Protein AF-G4TGB6-F1 (afdb_monomer)

Sequence (420 aa):
MVPKLPPLPPASSWYPGHMALFAKNLPQLLSNTHVVLEARDARLPLTSINPNFEEMLEKWRKNRGGGLAGPVERVVVYNKVDLVPKWGVVPFERALSRHFDHKTIFTTAKLGKSMGSLHKHLTDIARTHGKEIQHLNVLVVGMPNVGKSTILNHLRSYGIKGARSNALKTSRLPGMTRATSNRMRLCDDPLIYSIDSPGVMLPFLGYGDEARERAVKISLILAMKESLFDYEQLAAYLLFRLNSMNPKAPPYPALLSKPKNKQPVFPYTDSIEEFLQVLATRMGYLLPGGVHDTSRAAKWFVEWWRGSAAEEENLGGTPEWGWGLDCQWVMDEPEEMPNHTMPTFLDSTEAKAEAAQERQILGVSDEELEWRFDTVIKRHLQRSKELLNEVSETQVKKREKEEAMERREQKRREMQHRKA

Nearest PDB structures (foldseek):
  8pv8-assembly1_Cd  TM=8.143E-01  e=1.482E-12  Thermochaetoides thermophila DSM 1495
  8pvk-assembly1_Cd  TM=8.188E-01  e=1.836E-12  Thermochaetoides thermophila DSM 1495
  8i9v-assembly1_CL  TM=7.225E-01  e=1.021E-10  Thermochaetoides thermophila DSM 1495
  6lyi-assembly1_B-2  TM=2.664E-01  e=3.182E+00  Camellia sinensis var. assamica

pLDDT: mean 79.43, std 15.36, range [27.44, 96.75]

Organism: Serendipita indica (strain DSM 11827) (NCBI:txid1109443)

Structure (mmCIF, N/CA/C/O backbone):
data_AF-G4TGB6-F1
#
_entry.id   AF-G4TGB6-F1
#
loop_
_atom_site.group_PDB
_atom_site.id
_atom_site.type_symbol
_atom_site.label_atom_id
_atom_site.label_alt_id
_atom_site.label_comp_id
_atom_site.label_asym_id
_atom_site.label_entity_id
_atom_site.label_seq_id
_atom_site.pdbx_PDB_ins_code
_atom_site.Cartn_x
_atom_site.Cartn_y
_atom_site.Cartn_z
_atom_site.occupancy
_atom_site.B_iso_or_equiv
_atom_site.auth_seq_id
_atom_site.auth_comp_id
_atom_site.auth_asym_id
_atom_site.auth_atom_id
_atom_site.pdbx_PDB_model_num
ATOM 1 N N . MET A 1 1 ? 22.361 -12.518 -15.881 1.00 58.81 1 MET A N 1
ATOM 2 C CA . MET A 1 1 ? 22.863 -11.125 -15.841 1.00 58.81 1 MET A CA 1
ATOM 3 C C . MET A 1 1 ? 22.495 -10.547 -14.486 1.00 58.81 1 MET A C 1
ATOM 5 O O . MET A 1 1 ? 21.500 -10.996 -13.934 1.00 58.81 1 MET A O 1
ATOM 9 N N . VAL A 1 2 ? 23.299 -9.642 -13.921 1.00 67.94 2 VAL A N 1
ATOM 10 C CA . VAL A 1 2 ? 22.928 -8.932 -12.684 1.00 67.94 2 VAL A CA 1
ATOM 11 C C . VAL A 1 2 ? 22.200 -7.651 -13.100 1.00 67.94 2 VAL A C 1
ATOM 13 O O . VAL A 1 2 ? 22.850 -6.792 -13.707 1.00 67.94 2 VAL A O 1
ATOM 16 N N . PRO A 1 3 ? 20.895 -7.509 -12.810 1.00 74.88 3 PRO A N 1
ATOM 17 C CA . PRO A 1 3 ? 20.134 -6.331 -13.206 1.00 74.88 3 PRO A CA 1
ATOM 18 C C . PRO A 1 3 ? 20.729 -5.074 -12.570 1.00 74.88 3 PRO A C 1
ATOM 20 O O . PRO A 1 3 ? 21.136 -5.091 -11.406 1.00 74.88 3 PRO A O 1
ATOM 23 N N . LYS A 1 4 ? 20.772 -3.967 -13.314 1.00 81.94 4 LYS A N 1
ATOM 24 C CA . LYS A 1 4 ? 21.243 -2.671 -12.804 1.00 81.94 4 LYS A CA 1
ATOM 25 C C . LYS A 1 4 ? 20.063 -1.746 -12.546 1.00 81.94 4 LYS A C 1
ATOM 27 O O . LYS A 1 4 ? 19.176 -1.637 -13.390 1.00 81.94 4 LYS A O 1
ATOM 32 N N . LEU A 1 5 ? 20.078 -1.061 -11.402 1.00 86.19 5 LEU A N 1
ATOM 33 C CA . LEU A 1 5 ? 19.056 -0.073 -11.063 1.00 86.19 5 LEU A CA 1
ATOM 34 C C . LEU A 1 5 ? 19.053 1.036 -12.134 1.00 86.19 5 LEU A C 1
ATOM 36 O O . LEU A 1 5 ? 20.095 1.667 -12.341 1.00 86.19 5 LEU A O 1
ATOM 40 N N . PRO A 1 6 ? 17.925 1.286 -12.821 1.00 90.94 6 PRO A N 1
ATOM 41 C CA . PRO A 1 6 ? 17.847 2.362 -13.797 1.00 90.94 6 PRO A CA 1
ATOM 42 C C . PRO A 1 6 ? 17.859 3.733 -13.103 1.00 90.94 6 PRO A C 1
ATOM 44 O O . PRO A 1 6 ? 17.508 3.832 -11.922 1.00 90.94 6 PRO A O 1
ATOM 47 N N . PRO A 1 7 ? 18.200 4.813 -13.828 1.00 89.75 7 PRO A N 1
ATOM 48 C CA . PRO A 1 7 ? 18.027 6.171 -13.329 1.00 89.75 7 PRO A CA 1
ATOM 49 C C . PRO A 1 7 ? 16.589 6.395 -12.854 1.00 89.75 7 PRO A C 1
ATOM 51 O O . PRO A 1 7 ? 15.634 6.130 -13.586 1.00 89.75 7 PRO A O 1
ATOM 54 N N . LEU A 1 8 ? 16.435 6.873 -11.620 1.00 90.06 8 LEU A N 1
ATOM 55 C CA . LEU A 1 8 ? 15.120 7.090 -11.028 1.00 90.06 8 LEU A CA 1
ATOM 56 C C . LEU A 1 8 ? 14.651 8.536 -11.254 1.00 90.06 8 LEU A C 1
ATOM 58 O O . LEU A 1 8 ? 15.452 9.465 -11.093 1.00 90.06 8 LEU A O 1
ATOM 62 N N . PRO A 1 9 ? 13.357 8.755 -11.558 1.00 86.31 9 PRO A N 1
ATOM 63 C CA . PRO A 1 9 ? 12.794 10.091 -11.678 1.00 86.31 9 PRO A CA 1
ATOM 64 C C . PRO A 1 9 ? 12.932 10.877 -10.368 1.00 86.31 9 PRO A C 1
ATOM 66 O O . PRO A 1 9 ? 13.004 10.294 -9.280 1.00 86.31 9 PRO A O 1
ATOM 69 N N . PRO A 1 10 ? 12.908 12.218 -10.433 1.00 84.88 10 PRO A N 1
ATOM 70 C CA . PRO A 1 10 ? 12.859 13.042 -9.237 1.00 84.88 10 PRO A CA 1
ATOM 71 C C . PRO A 1 10 ? 11.622 12.714 -8.390 1.00 84.88 10 PRO A C 1
ATOM 73 O O . PRO A 1 10 ? 10.518 12.509 -8.900 1.00 84.88 10 PRO A O 1
ATOM 76 N N . ALA A 1 11 ? 11.809 12.704 -7.069 1.00 83.31 11 ALA A N 1
ATOM 77 C CA . ALA A 1 11 ? 10.744 12.443 -6.112 1.00 83.31 11 ALA A CA 1
ATOM 78 C C . ALA A 1 11 ? 9.760 13.623 -6.070 1.00 83.31 11 ALA A C 1
ATOM 80 O O . ALA A 1 11 ? 9.938 14.584 -5.321 1.00 83.31 11 ALA A O 1
ATOM 81 N N . SER A 1 12 ? 8.716 13.559 -6.895 1.00 77.38 12 SER A N 1
ATOM 82 C CA . SER A 1 12 ? 7.659 14.569 -6.909 1.00 77.38 12 SER A CA 1
ATOM 83 C C . SER A 1 12 ? 6.739 14.390 -5.703 1.00 77.38 12 SER A C 1
ATOM 85 O O . SER A 1 12 ? 6.149 13.328 -5.514 1.00 77.38 12 SER A O 1
ATOM 87 N N . SER A 1 13 ? 6.582 15.437 -4.891 1.00 71.81 13 SER A N 1
ATOM 88 C CA . SER A 1 13 ? 5.593 15.431 -3.812 1.00 71.81 13 SER A CA 1
ATOM 89 C C . SER A 1 13 ? 4.186 15.602 -4.384 1.00 71.81 13 SER A C 1
ATOM 91 O O . SER A 1 13 ? 3.921 16.520 -5.162 1.00 71.81 13 SER A O 1
ATOM 93 N N . TRP A 1 14 ? 3.264 14.728 -3.976 1.00 77.50 14 TRP A N 1
ATOM 94 C CA . TRP A 1 14 ? 1.848 14.835 -4.310 1.00 77.50 14 TRP A CA 1
ATOM 95 C C . TRP A 1 14 ? 0.997 14.829 -3.044 1.00 77.50 14 TRP A C 1
ATOM 97 O O . TRP A 1 14 ? 0.571 13.783 -2.554 1.00 77.50 14 TRP A O 1
ATOM 107 N N . TYR A 1 15 ? 0.739 16.030 -2.525 1.00 78.50 15 TYR A N 1
ATOM 108 C CA . TYR A 1 15 ? -0.088 16.238 -1.338 1.00 78.50 15 TYR A CA 1
ATOM 109 C C . TYR A 1 15 ? -1.152 17.331 -1.565 1.00 78.50 15 TYR A C 1
ATOM 111 O O . TYR A 1 15 ? -1.025 18.454 -1.073 1.00 78.50 15 TYR A O 1
ATOM 119 N N . PRO A 1 16 ? -2.197 17.043 -2.367 1.00 79.81 16 PRO A N 1
ATOM 120 C CA . PRO A 1 16 ? -3.325 17.945 -2.585 1.00 79.81 16 PRO A CA 1
ATOM 121 C C . PRO A 1 16 ? -3.957 18.512 -1.302 1.00 79.81 16 PRO A C 1
ATOM 123 O O . PRO A 1 16 ? -4.058 17.832 -0.281 1.00 79.81 16 PRO A O 1
ATOM 126 N N . GLY A 1 17 ? -4.517 19.725 -1.388 1.00 81.38 17 GLY A N 1
ATOM 127 C CA . GLY A 1 17 ? -5.106 20.428 -0.237 1.00 81.38 17 GLY A CA 1
ATOM 128 C C . GLY A 1 17 ? -6.221 19.669 0.498 1.00 81.38 17 GLY A C 1
ATOM 129 O O . GLY A 1 17 ? -6.331 19.782 1.714 1.00 81.38 17 GLY A O 1
ATOM 130 N N . HIS A 1 18 ? -7.003 18.830 -0.189 1.00 78.88 18 HIS A N 1
ATOM 131 C CA . HIS A 1 18 ? -8.024 17.998 0.465 1.00 78.88 18 HIS A CA 1
ATOM 132 C C . HIS A 1 18 ? -7.422 16.920 1.386 1.00 78.88 18 HIS A C 1
ATOM 134 O O . HIS A 1 18 ? -8.030 16.546 2.385 1.00 78.88 18 HIS A O 1
ATOM 140 N N . MET A 1 19 ? -6.207 16.454 1.088 1.00 83.50 19 MET A N 1
ATOM 141 C CA . MET A 1 19 ? -5.475 15.486 1.910 1.00 83.50 19 MET A CA 1
ATOM 142 C C . MET A 1 19 ? -4.871 16.175 3.133 1.00 83.50 19 MET A C 1
ATOM 144 O O . MET A 1 19 ? -4.963 15.651 4.241 1.00 83.50 19 MET A O 1
ATOM 148 N N . ALA A 1 20 ? -4.359 17.397 2.955 1.00 82.00 20 ALA A N 1
ATOM 149 C CA . ALA A 1 20 ? -3.948 18.257 4.063 1.00 82.00 20 ALA A CA 1
ATOM 150 C C . ALA A 1 20 ? -5.120 18.585 5.002 1.00 82.00 20 ALA A C 1
ATOM 152 O O . ALA A 1 20 ? -4.977 18.501 6.220 1.00 82.00 20 ALA A O 1
ATOM 153 N N . LEU A 1 21 ? -6.295 18.892 4.443 1.00 83.31 21 LEU A N 1
ATOM 154 C CA . LEU A 1 21 ? -7.513 19.133 5.215 1.00 83.31 21 LEU A CA 1
ATOM 155 C C . LEU A 1 21 ? -7.940 17.889 6.000 1.00 83.31 21 LEU A C 1
ATOM 157 O O . LEU A 1 21 ? -8.268 17.998 7.179 1.00 83.31 21 LEU A O 1
ATOM 161 N N . PHE A 1 22 ? -7.906 16.708 5.377 1.00 85.62 22 PHE A N 1
ATOM 162 C CA . PHE A 1 22 ? -8.197 15.464 6.083 1.00 85.62 22 PHE A CA 1
ATOM 163 C C . PHE A 1 22 ? -7.218 15.224 7.235 1.00 85.62 22 PHE A C 1
ATOM 165 O O . PHE A 1 22 ? -7.660 14.966 8.349 1.00 85.62 22 PHE A O 1
ATOM 172 N N . ALA A 1 23 ? -5.909 15.364 7.000 1.00 84.12 23 ALA A N 1
ATOM 173 C CA . ALA A 1 23 ? -4.902 15.202 8.047 1.00 84.12 23 ALA A CA 1
ATOM 174 C C . ALA A 1 23 ? -5.117 16.185 9.211 1.00 84.12 23 ALA A C 1
ATOM 176 O O . ALA A 1 23 ? -5.020 15.789 10.369 1.00 84.12 23 ALA A O 1
ATOM 177 N N . LYS A 1 24 ? -5.493 17.438 8.916 1.00 84.69 24 LYS A N 1
ATOM 178 C CA . LYS A 1 24 ? -5.852 18.441 9.931 1.00 84.69 24 LYS A CA 1
ATOM 179 C C . LYS A 1 24 ? -7.097 18.046 10.738 1.00 84.69 24 LYS A C 1
ATOM 181 O O . LYS A 1 24 ? -7.146 18.295 11.937 1.00 84.69 24 LYS A O 1
ATOM 186 N N . ASN A 1 25 ? -8.087 17.428 10.095 1.00 86.94 25 ASN A N 1
ATOM 187 C CA . ASN A 1 25 ? -9.345 17.015 10.726 1.00 86.94 25 ASN A CA 1
ATOM 188 C C . ASN A 1 25 ? -9.276 15.628 11.387 1.00 86.94 25 ASN A C 1
ATOM 190 O O . ASN A 1 25 ? -10.204 15.240 12.098 1.00 86.94 25 ASN A O 1
ATOM 194 N N . LEU A 1 26 ? -8.202 14.870 11.164 1.00 86.94 26 LEU A N 1
ATOM 195 C CA . LEU A 1 26 ? -8.078 13.496 11.635 1.00 86.94 26 LEU A CA 1
ATOM 196 C C . LEU A 1 26 ? -8.187 13.357 13.167 1.00 86.94 26 LEU A C 1
ATOM 198 O O . LEU A 1 26 ? -8.927 12.473 13.593 1.00 86.94 26 LEU A O 1
ATOM 202 N N . PRO A 1 27 ? -7.609 14.237 14.012 1.00 87.19 27 PRO A N 1
ATOM 203 C CA . PRO A 1 27 ? -7.823 14.175 15.463 1.00 87.19 27 PRO A CA 1
ATOM 204 C C . PRO A 1 27 ? -9.306 14.221 15.869 1.00 87.19 27 PRO A C 1
ATOM 206 O O . PRO A 1 27 ? -9.736 13.476 16.749 1.00 87.19 27 PRO A O 1
ATOM 209 N N . GLN A 1 28 ? -10.111 15.037 15.180 1.00 86.62 28 GLN A N 1
ATOM 210 C CA . GLN A 1 28 ? -11.551 15.147 15.427 1.00 86.62 28 GLN A CA 1
ATOM 211 C C . GLN A 1 28 ? -12.331 13.922 14.928 1.00 86.62 28 GLN A C 1
ATOM 213 O O . GLN A 1 28 ? -13.350 13.556 15.502 1.00 86.62 28 GLN A O 1
ATOM 218 N N . LEU A 1 29 ? -11.884 13.263 13.859 1.00 88.06 29 LEU A N 1
ATOM 219 C CA . LEU A 1 29 ? -12.494 12.003 13.415 1.00 88.06 29 LEU A CA 1
ATOM 220 C C . LEU A 1 29 ? -12.155 10.865 14.381 1.00 88.06 29 LEU A C 1
ATOM 222 O O . LEU A 1 29 ? -13.017 10.068 14.763 1.00 88.06 29 LEU A O 1
ATOM 226 N N . LEU A 1 30 ? -10.902 10.827 14.825 1.00 88.44 30 LEU A N 1
ATOM 227 C CA . LEU A 1 30 ? -10.407 9.875 15.805 1.00 88.44 30 LEU A CA 1
ATOM 228 C C . LEU A 1 30 ? -11.123 10.023 17.151 1.00 88.44 30 LEU A C 1
ATOM 230 O O . LEU A 1 30 ? -11.367 9.012 17.803 1.00 88.44 30 LEU A O 1
ATOM 234 N N . SER A 1 31 ? -11.570 11.220 17.547 1.00 85.56 31 SER A N 1
ATOM 235 C CA . SER A 1 31 ? -12.322 11.425 18.796 1.00 85.56 31 SER A CA 1
ATOM 236 C C . SER A 1 31 ? -13.698 10.744 18.838 1.00 85.56 31 SER A C 1
ATOM 238 O O . SER A 1 31 ? -14.165 10.478 19.939 1.00 85.56 31 SER A O 1
ATOM 240 N N . ASN A 1 32 ? -14.253 10.316 17.692 1.00 86.19 32 ASN A N 1
ATOM 241 C CA . ASN A 1 32 ? -15.526 9.574 17.588 1.00 86.19 32 ASN A CA 1
ATOM 242 C C . ASN A 1 32 ? -15.405 8.162 16.966 1.00 86.19 32 ASN 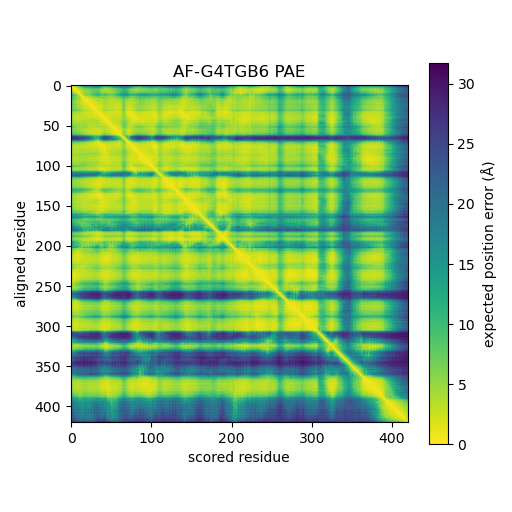A C 1
ATOM 244 O O . ASN A 1 32 ? -16.408 7.513 16.658 1.00 86.19 32 ASN A O 1
ATOM 248 N N . THR A 1 33 ? -14.179 7.680 16.754 1.00 90.62 33 THR A N 1
ATOM 249 C CA . THR A 1 33 ? -13.869 6.362 16.176 1.00 90.62 33 THR A CA 1
ATOM 250 C C . THR A 1 33 ? -13.661 5.293 17.256 1.00 90.62 33 THR A C 1
ATOM 252 O O . THR A 1 33 ? -12.984 5.558 18.243 1.00 90.62 33 THR A O 1
ATOM 255 N N . HIS A 1 34 ? -14.207 4.091 17.080 1.00 92.44 34 HIS A N 1
ATOM 256 C CA . HIS A 1 34 ? -13.921 2.929 17.939 1.00 92.44 34 HIS A CA 1
ATOM 257 C C . HIS A 1 34 ? -12.815 2.056 17.329 1.00 92.44 34 HIS A C 1
ATOM 259 O O . HIS A 1 34 ? -11.877 1.643 18.005 1.00 92.44 34 HIS A O 1
ATOM 265 N N . VAL A 1 35 ? -12.893 1.831 16.014 1.00 93.56 35 VAL A N 1
ATOM 266 C CA . VAL A 1 35 ? -11.921 1.019 15.275 1.00 93.56 35 VAL A CA 1
ATOM 267 C C . VAL A 1 35 ? -11.328 1.827 14.131 1.00 93.56 35 VAL A C 1
ATOM 269 O O . VAL A 1 35 ? -12.059 2.340 13.283 1.00 93.56 35 VAL A O 1
ATOM 272 N N . VAL A 1 36 ? -10.003 1.915 14.072 1.00 93.50 36 VAL A N 1
ATOM 273 C CA . VAL A 1 36 ? -9.291 2.414 12.892 1.00 93.50 36 VAL A CA 1
ATOM 274 C C . VAL A 1 36 ? -8.931 1.227 12.013 1.00 93.50 36 VAL A C 1
ATOM 276 O O . VAL A 1 36 ? -8.202 0.332 12.435 1.00 93.50 36 VAL A O 1
ATOM 279 N N . LEU A 1 37 ? -9.428 1.238 10.781 1.00 93.62 37 LEU A N 1
ATOM 280 C CA . LEU A 1 37 ? -9.098 0.262 9.756 1.00 93.62 37 LEU A CA 1
ATOM 281 C C . LEU A 1 37 ? -8.134 0.893 8.754 1.00 93.62 37 LEU A C 1
ATOM 283 O O . LEU A 1 37 ? -8.522 1.713 7.922 1.00 93.62 37 LEU A O 1
ATOM 287 N N . GLU A 1 38 ? -6.865 0.527 8.835 1.00 92.81 38 GLU A N 1
ATOM 288 C CA . GLU A 1 38 ? -5.833 1.059 7.955 1.00 92.81 38 GLU A CA 1
ATOM 289 C C . GLU A 1 38 ? -5.592 0.119 6.779 1.00 92.81 38 GLU A C 1
ATOM 291 O O . GLU A 1 38 ? -5.048 -0.968 6.937 1.00 92.81 38 GLU A O 1
ATOM 296 N N . ALA A 1 39 ? -5.969 0.548 5.580 1.00 92.19 39 ALA A N 1
ATOM 297 C CA . ALA A 1 39 ? -5.733 -0.210 4.364 1.00 92.19 39 ALA A CA 1
ATOM 298 C C . ALA A 1 39 ? -4.342 0.086 3.777 1.00 92.19 39 ALA A C 1
ATOM 300 O O . ALA A 1 39 ? -3.992 1.245 3.528 1.00 92.19 39 ALA A O 1
ATOM 301 N N . ARG A 1 40 ? -3.590 -0.972 3.470 1.00 92.25 40 ARG A N 1
ATOM 302 C CA . ARG A 1 40 ? -2.279 -0.943 2.801 1.00 92.25 40 ARG A CA 1
ATOM 303 C C . ARG A 1 40 ? -2.305 -1.802 1.534 1.00 92.25 40 ARG A C 1
ATOM 305 O O . ARG A 1 40 ? -3.152 -2.681 1.397 1.00 92.25 40 ARG A O 1
ATOM 312 N N . ASP A 1 41 ? -1.405 -1.534 0.590 1.00 91.81 41 ASP A N 1
ATOM 313 C CA . ASP A 1 41 ? -1.214 -2.380 -0.599 1.00 91.81 41 ASP A CA 1
ATOM 314 C C . ASP A 1 41 ? -0.174 -3.461 -0.271 1.00 91.81 41 ASP A C 1
ATOM 316 O O . ASP A 1 41 ? 0.949 -3.130 0.110 1.00 91.81 41 ASP A O 1
ATOM 320 N N . ALA A 1 42 ? -0.534 -4.740 -0.402 1.00 90.81 42 ALA A N 1
ATOM 321 C CA . ALA A 1 42 ? 0.332 -5.867 -0.048 1.00 90.81 42 ALA A CA 1
ATOM 322 C C . ALA A 1 42 ? 1.634 -5.911 -0.866 1.00 90.81 42 ALA A C 1
ATOM 324 O O . ALA A 1 42 ? 2.619 -6.471 -0.403 1.00 90.81 42 ALA A O 1
ATOM 325 N N . ARG A 1 43 ? 1.675 -5.277 -2.047 1.00 90.56 43 ARG A N 1
ATOM 326 C CA . ARG A 1 43 ? 2.891 -5.185 -2.877 1.00 90.56 43 ARG A CA 1
ATOM 327 C C . ARG A 1 43 ? 3.919 -4.191 -2.329 1.00 90.56 43 ARG A C 1
ATOM 329 O O . ARG A 1 43 ? 5.085 -4.266 -2.710 1.00 90.56 43 ARG A O 1
ATOM 336 N N . LEU A 1 44 ? 3.488 -3.251 -1.483 1.00 91.00 44 LEU A N 1
ATOM 337 C CA . LEU A 1 44 ? 4.315 -2.219 -0.845 1.00 91.00 44 LEU A CA 1
ATOM 338 C C . LEU A 1 44 ? 4.013 -2.125 0.652 1.00 91.00 44 LEU A C 1
ATOM 340 O O . LEU A 1 44 ? 3.539 -1.087 1.129 1.00 91.00 44 LEU A O 1
ATOM 344 N N . PRO A 1 45 ? 4.221 -3.207 1.409 1.00 89.44 45 PRO A N 1
ATOM 345 C CA . PRO A 1 45 ? 3.729 -3.295 2.771 1.00 89.44 45 PRO A CA 1
ATOM 346 C C . PRO A 1 45 ? 4.447 -2.341 3.743 1.00 89.44 45 PRO A C 1
ATOM 348 O O . PRO A 1 45 ? 3.842 -1.942 4.738 1.00 89.44 45 PRO A O 1
ATOM 351 N N . LEU A 1 46 ? 5.693 -1.942 3.450 1.00 91.31 46 LEU A N 1
ATOM 352 C CA . LEU A 1 46 ? 6.503 -1.061 4.299 1.00 91.31 46 LEU A CA 1
ATOM 353 C C . LEU A 1 46 ? 6.504 0.377 3.779 1.00 91.31 46 LEU A C 1
ATOM 355 O O . LEU A 1 46 ? 6.231 1.308 4.522 1.00 91.31 46 LEU A O 1
ATOM 359 N N . THR A 1 47 ? 6.704 0.583 2.476 1.00 89.50 47 THR A N 1
ATOM 360 C CA . THR A 1 47 ? 6.648 1.915 1.850 1.00 89.50 47 THR A CA 1
ATOM 361 C C . THR A 1 47 ? 5.270 2.564 2.019 1.00 89.50 47 THR A C 1
ATOM 363 O O . THR A 1 47 ? 5.164 3.786 2.012 1.00 89.50 47 THR A O 1
ATOM 366 N N . SER A 1 48 ? 4.207 1.773 2.206 1.00 84.00 48 SER A N 1
ATOM 367 C CA . SER A 1 48 ? 2.864 2.296 2.491 1.00 84.00 48 SER A CA 1
ATOM 368 C C . SER A 1 48 ? 2.671 2.832 3.914 1.00 84.00 48 SER A C 1
ATOM 370 O O . SER A 1 48 ? 1.626 3.427 4.184 1.00 84.00 48 SER A O 1
ATOM 372 N N . ILE A 1 49 ? 3.625 2.616 4.825 1.00 87.38 49 ILE A N 1
ATOM 373 C CA . ILE A 1 49 ? 3.553 3.086 6.211 1.00 87.38 49 ILE A CA 1
ATOM 374 C C . ILE A 1 49 ? 3.727 4.595 6.230 1.00 87.38 49 ILE A C 1
ATOM 376 O O . ILE A 1 49 ? 4.737 5.111 5.761 1.00 87.38 49 ILE A O 1
ATOM 380 N N . ASN A 1 50 ? 2.757 5.304 6.808 1.00 83.31 50 ASN A N 1
ATOM 381 C CA . ASN A 1 50 ? 2.837 6.746 6.989 1.00 83.31 50 ASN A CA 1
ATOM 382 C C . ASN A 1 50 ? 3.276 7.084 8.420 1.00 83.31 50 ASN A C 1
ATOM 384 O O . ASN A 1 50 ? 2.446 6.999 9.326 1.00 83.31 50 ASN A O 1
ATOM 388 N N . PRO A 1 51 ? 4.531 7.522 8.643 1.00 80.44 51 PRO A N 1
ATOM 389 C CA . PRO A 1 51 ? 5.047 7.720 9.997 1.00 80.44 51 PRO A CA 1
ATOM 390 C C . PRO A 1 51 ? 4.280 8.791 10.791 1.00 80.44 51 PRO A C 1
ATOM 392 O O . PRO A 1 51 ? 4.072 8.647 11.991 1.00 80.44 51 PRO A O 1
ATOM 395 N N . ASN A 1 52 ? 3.761 9.824 10.118 1.00 77.12 52 ASN A N 1
ATOM 396 C CA . ASN A 1 52 ? 2.935 10.846 10.772 1.00 77.12 52 ASN A CA 1
ATOM 397 C C . ASN A 1 52 ? 1.575 10.287 11.221 1.00 77.12 52 ASN A C 1
ATOM 399 O O . ASN A 1 52 ? 0.984 10.767 12.189 1.00 77.12 52 ASN A O 1
ATOM 403 N N . PHE A 1 53 ? 1.052 9.287 10.505 1.00 80.81 53 PHE A N 1
ATOM 404 C CA . PHE A 1 53 ? -0.166 8.586 10.909 1.00 80.81 53 PHE A CA 1
ATOM 405 C C . PHE A 1 53 ? 0.112 7.646 12.074 1.00 80.81 53 PHE A C 1
ATOM 407 O O . PHE A 1 53 ? -0.704 7.605 12.989 1.00 80.81 53 PHE A O 1
ATOM 414 N N . GLU A 1 54 ? 1.252 6.950 12.072 1.00 84.25 54 GLU A N 1
ATOM 415 C CA . GLU A 1 54 ? 1.672 6.092 13.187 1.00 84.25 54 GLU A CA 1
ATOM 416 C C . GLU A 1 54 ? 1.662 6.864 14.510 1.00 84.25 54 GLU A C 1
ATOM 418 O O . GLU A 1 54 ? 0.954 6.477 15.439 1.00 84.25 54 GLU A O 1
ATOM 423 N N . GLU A 1 55 ? 2.345 8.013 14.563 1.00 82.94 55 GLU A N 1
ATOM 424 C CA . GLU A 1 55 ? 2.427 8.832 15.779 1.00 82.94 55 GLU A CA 1
ATOM 425 C C . GLU A 1 55 ? 1.038 9.286 16.266 1.00 82.94 55 GLU A C 1
ATOM 427 O O . GLU A 1 55 ? 0.722 9.241 17.457 1.00 82.94 55 GLU A O 1
ATOM 432 N N . MET A 1 56 ? 0.174 9.716 15.345 1.00 84.38 56 MET A N 1
ATOM 433 C CA . MET A 1 56 ? -1.170 10.180 15.687 1.00 84.38 56 MET A CA 1
ATOM 434 C C . MET A 1 56 ? -2.090 9.043 16.145 1.00 84.38 56 MET A C 1
ATOM 436 O O . MET A 1 56 ? -2.860 9.237 17.088 1.00 84.38 56 MET A O 1
ATOM 440 N N . LEU A 1 57 ? -2.025 7.870 15.510 1.00 86.62 57 LEU A N 1
ATOM 441 C CA . LEU A 1 57 ? -2.809 6.698 15.903 1.00 86.62 57 LEU A CA 1
ATOM 442 C C . LEU A 1 57 ? -2.338 6.134 17.245 1.00 86.62 57 LEU A C 1
ATOM 444 O O . LEU A 1 57 ? -3.165 5.719 18.055 1.00 86.62 57 LEU A O 1
ATOM 448 N N . GLU A 1 58 ? -1.036 6.173 17.517 1.00 85.12 58 GLU A N 1
ATOM 449 C CA . GLU A 1 58 ? -0.483 5.781 18.810 1.00 85.12 58 GLU A CA 1
ATOM 450 C C . GLU A 1 58 ? -0.946 6.729 19.925 1.00 85.12 58 GLU A C 1
ATOM 452 O O . GLU A 1 58 ? -1.439 6.274 20.960 1.00 85.12 58 GLU A O 1
ATOM 457 N N . LYS A 1 59 ? -0.883 8.050 19.693 1.00 85.19 59 LYS A N 1
ATOM 458 C CA . LYS A 1 59 ? -1.440 9.056 20.615 1.00 85.19 59 LYS A CA 1
ATOM 459 C C . LYS A 1 59 ? -2.933 8.857 20.831 1.00 85.19 59 LYS A C 1
ATOM 461 O O . LYS A 1 59 ? -3.392 8.913 21.966 1.00 85.19 59 LYS A O 1
ATOM 466 N N . TRP A 1 60 ? -3.694 8.610 19.765 1.00 86.69 60 TRP A N 1
ATOM 467 C CA . TRP A 1 60 ? -5.121 8.312 19.866 1.00 86.69 60 TRP A CA 1
ATOM 468 C C . TRP A 1 60 ? -5.371 7.097 20.753 1.00 86.69 60 TRP A C 1
ATOM 470 O O . TRP A 1 60 ? -6.162 7.200 21.686 1.00 86.69 60 TRP A O 1
ATOM 480 N N . ARG A 1 61 ? -4.653 5.992 20.529 1.00 84.88 61 ARG A N 1
ATOM 481 C CA . ARG A 1 61 ? -4.818 4.763 21.309 1.00 84.88 61 ARG A CA 1
ATOM 482 C C . ARG A 1 61 ? -4.467 4.951 22.786 1.00 84.88 61 ARG A C 1
ATOM 484 O O . ARG A 1 61 ? -5.216 4.492 23.641 1.00 84.88 61 ARG A O 1
ATOM 491 N N . LYS A 1 62 ? -3.380 5.672 23.085 1.00 82.06 62 LYS A N 1
ATOM 492 C CA . LYS A 1 62 ? -2.953 5.992 24.460 1.00 82.06 62 LYS A CA 1
ATOM 493 C C . LYS A 1 62 ? -3.931 6.938 25.167 1.00 82.06 62 LYS A C 1
ATOM 495 O O . LYS A 1 62 ? -4.318 6.683 26.301 1.00 82.06 62 LYS A O 1
ATOM 500 N N . ASN A 1 63 ? -4.364 8.004 24.493 1.00 77.31 63 ASN A N 1
ATOM 501 C CA . ASN A 1 63 ? -5.169 9.069 25.102 1.00 77.31 63 ASN A CA 1
ATOM 502 C C . ASN A 1 63 ? -6.664 8.723 25.201 1.00 77.31 63 ASN A C 1
ATOM 504 O O . ASN A 1 63 ? -7.346 9.208 26.101 1.00 77.31 63 ASN A O 1
ATOM 508 N N . ARG A 1 64 ? -7.206 7.896 24.293 1.00 68.81 64 ARG A N 1
ATOM 509 C CA . ARG A 1 64 ? -8.615 7.456 24.348 1.00 68.81 64 ARG A CA 1
ATOM 510 C C . ARG A 1 64 ? -8.894 6.437 25.446 1.00 68.81 64 ARG A C 1
ATOM 512 O O . ARG A 1 64 ? -10.065 6.273 25.774 1.00 68.81 64 ARG A O 1
ATOM 519 N N . GLY A 1 65 ? -7.864 5.822 26.032 1.00 53.94 65 GLY A N 1
ATOM 520 C CA . GLY A 1 65 ? -7.987 4.852 27.123 1.00 53.94 65 GLY A CA 1
ATOM 521 C C . GLY A 1 65 ? -8.657 5.369 28.407 1.00 53.94 65 GLY A C 1
ATOM 522 O O . GLY A 1 65 ? -8.795 4.594 29.345 1.00 53.94 65 GLY A O 1
ATOM 523 N N . GLY A 1 66 ? -9.088 6.639 28.467 1.00 46.62 66 GLY A N 1
ATOM 524 C CA . GLY A 1 66 ? -9.777 7.214 29.629 1.00 46.62 66 GLY A CA 1
ATOM 525 C C . GLY A 1 66 ? -10.980 8.134 29.354 1.00 46.62 66 GLY A C 1
ATOM 526 O O . GLY A 1 66 ? -11.409 8.794 30.292 1.00 46.62 66 GLY A O 1
ATOM 527 N N . GLY A 1 67 ? -11.520 8.238 28.124 1.00 52.47 67 GLY A N 1
ATOM 528 C CA . GLY A 1 67 ? -12.498 9.305 27.796 1.00 52.47 67 GLY A CA 1
ATOM 529 C C . GLY A 1 67 ? -13.773 8.943 27.016 1.00 52.47 67 GLY A C 1
ATOM 530 O O . GLY A 1 67 ? -14.733 9.706 27.068 1.00 52.47 67 GLY A O 1
ATOM 531 N N . LEU A 1 68 ? -13.828 7.815 26.301 1.00 58.44 68 LEU A N 1
ATOM 532 C CA . LEU A 1 68 ? -15.041 7.336 25.617 1.00 58.44 68 LEU A CA 1
ATOM 533 C C . LEU A 1 68 ? -15.297 5.889 26.053 1.00 58.44 68 LEU A C 1
ATOM 535 O O . LEU A 1 68 ? -14.344 5.116 26.114 1.00 58.44 68 LEU A O 1
ATOM 539 N N . ALA A 1 69 ? -16.547 5.515 26.332 1.00 64.38 69 ALA A N 1
ATOM 540 C CA . ALA A 1 69 ? -16.899 4.110 26.537 1.00 64.38 69 ALA A CA 1
ATOM 541 C C . ALA A 1 69 ? -16.743 3.334 25.217 1.00 64.38 69 ALA A C 1
ATOM 543 O O . ALA A 1 69 ? -17.085 3.856 24.151 1.00 64.38 69 ALA A O 1
ATOM 544 N N . GLY A 1 70 ? -16.238 2.103 25.284 1.00 76.12 70 GLY A N 1
ATOM 545 C CA . GLY A 1 70 ? -16.093 1.223 24.128 1.00 76.12 70 GLY A CA 1
ATOM 546 C C . GLY A 1 70 ? -14.653 0.974 23.663 1.00 76.12 70 GLY A C 1
ATOM 547 O O . GLY A 1 70 ? -13.687 1.476 24.241 1.00 76.12 70 GLY A O 1
ATOM 548 N N . PRO A 1 71 ? -14.498 0.177 22.594 1.00 85.38 71 PRO A N 1
ATOM 549 C CA . PRO A 1 71 ? -13.207 -0.328 22.158 1.00 85.38 71 PRO A CA 1
ATOM 550 C C . PRO A 1 71 ? -12.372 0.753 21.472 1.00 85.38 71 PRO A C 1
ATOM 552 O O . PRO A 1 71 ? -12.898 1.661 20.820 1.00 85.38 71 PRO A O 1
ATOM 555 N N . VAL A 1 72 ? -11.051 0.608 21.591 1.00 90.00 72 VAL A N 1
ATOM 556 C CA . VAL A 1 72 ? -10.041 1.430 20.917 1.00 90.00 72 VAL A CA 1
ATOM 557 C C . VAL A 1 72 ? -9.074 0.485 20.219 1.00 90.00 72 VAL A C 1
ATOM 559 O O . VAL A 1 72 ? -8.076 0.050 20.792 1.00 90.00 72 VAL A O 1
ATOM 562 N N . GLU A 1 73 ? -9.398 0.132 18.978 1.00 90.69 73 GLU A N 1
ATOM 563 C CA . GLU A 1 73 ? -8.651 -0.880 18.236 1.00 90.69 73 GLU A CA 1
ATOM 564 C C . GLU A 1 73 ? -8.138 -0.358 16.895 1.00 90.69 73 GLU A C 1
ATOM 566 O O . GLU A 1 73 ? -8.802 0.410 16.194 1.00 90.69 73 GLU A O 1
ATOM 571 N N . ARG A 1 74 ? -6.939 -0.803 16.523 1.00 92.06 74 ARG A N 1
ATOM 572 C CA . ARG A 1 74 ? -6.360 -0.586 15.202 1.00 92.06 74 ARG A CA 1
ATOM 573 C C . ARG A 1 74 ? -6.215 -1.925 14.492 1.00 92.06 74 ARG A C 1
ATOM 575 O O . ARG A 1 74 ? -5.566 -2.834 15.007 1.00 92.06 74 ARG A O 1
ATOM 582 N N . VAL A 1 75 ? -6.773 -1.999 13.289 1.00 92.88 75 VAL A N 1
ATOM 583 C CA . VAL A 1 75 ? -6.672 -3.153 12.396 1.00 92.88 75 VAL A CA 1
ATOM 584 C C . VAL A 1 75 ? -5.995 -2.707 11.107 1.00 92.88 75 VAL A C 1
ATOM 586 O O . VAL A 1 75 ? -6.509 -1.836 10.402 1.00 92.88 75 VAL A O 1
ATOM 589 N N . VAL A 1 76 ? -4.848 -3.299 10.786 1.00 93.31 76 VAL A N 1
ATOM 590 C CA . VAL A 1 76 ? -4.135 -3.059 9.528 1.00 93.31 76 VAL A CA 1
ATOM 591 C C . VAL A 1 76 ? -4.518 -4.134 8.521 1.00 93.31 76 VAL A C 1
ATOM 593 O O . VAL A 1 76 ? -4.357 -5.329 8.757 1.00 93.31 76 VAL A O 1
ATOM 596 N N . VAL A 1 77 ? -5.041 -3.695 7.382 1.00 92.69 77 VAL A N 1
ATOM 597 C CA . VAL A 1 77 ? -5.553 -4.543 6.311 1.00 92.69 77 VAL A CA 1
ATOM 598 C C . VAL A 1 77 ? -4.630 -4.434 5.103 1.00 92.69 77 VAL A C 1
ATOM 600 O O . VAL A 1 77 ? -4.672 -3.443 4.370 1.00 92.69 77 VAL A O 1
ATOM 603 N N . TYR A 1 78 ? -3.817 -5.460 4.864 1.00 92.50 78 TYR A N 1
ATOM 604 C CA . TYR A 1 78 ? -3.026 -5.580 3.639 1.00 92.50 78 TYR A CA 1
ATOM 605 C C . TYR A 1 78 ? -3.923 -6.128 2.530 1.00 92.50 78 TYR A C 1
ATOM 607 O O . TYR A 1 78 ? -4.305 -7.296 2.536 1.00 92.50 78 TYR A O 1
ATOM 615 N N . ASN A 1 79 ? -4.305 -5.259 1.598 1.00 90.94 79 ASN A N 1
ATOM 616 C CA . ASN A 1 79 ? -5.177 -5.587 0.478 1.00 90.94 79 ASN A CA 1
ATOM 617 C C . ASN A 1 79 ? -4.372 -5.927 -0.786 1.00 90.94 79 ASN A C 1
ATOM 619 O O . ASN A 1 79 ? -3.223 -5.510 -0.925 1.00 90.94 79 ASN A O 1
ATOM 623 N N . LYS A 1 80 ? -5.027 -6.581 -1.751 1.00 87.69 80 LYS A N 1
ATOM 624 C CA . LYS A 1 80 ? -4.454 -7.039 -3.030 1.00 87.69 80 LYS A CA 1
ATOM 625 C C . LYS A 1 80 ? -3.418 -8.151 -2.861 1.00 87.69 80 LYS A C 1
ATOM 627 O O . LYS A 1 80 ? -2.388 -8.168 -3.532 1.00 87.69 80 LYS A O 1
ATOM 632 N N . VAL A 1 81 ? -3.684 -9.056 -1.926 1.00 86.12 81 VAL A N 1
ATOM 633 C CA . VAL A 1 81 ? -2.803 -10.191 -1.614 1.00 86.12 81 VAL A CA 1
ATOM 634 C C . VAL A 1 81 ? -2.742 -11.197 -2.769 1.00 86.12 81 VAL A C 1
ATOM 636 O O . VAL A 1 81 ? -1.779 -11.936 -2.893 1.00 86.12 81 VAL A O 1
ATOM 639 N N . ASP A 1 82 ? -3.714 -11.152 -3.680 1.00 82.62 82 ASP A N 1
ATOM 640 C CA . ASP A 1 82 ? -3.701 -11.855 -4.968 1.00 82.62 82 ASP A CA 1
ATOM 641 C C . ASP A 1 82 ? -2.567 -11.411 -5.903 1.00 82.62 82 ASP A C 1
ATOM 643 O O . ASP A 1 82 ? -2.239 -12.130 -6.839 1.00 82.62 82 ASP A O 1
ATOM 647 N N . LEU A 1 83 ? -1.971 -10.238 -5.668 1.00 83.62 83 LEU A N 1
ATOM 648 C CA . LEU A 1 83 ? -0.905 -9.681 -6.503 1.00 83.62 83 LEU A CA 1
ATOM 649 C C . LEU A 1 83 ? 0.498 -9.866 -5.903 1.00 83.62 83 LEU A C 1
ATOM 651 O O . LEU A 1 83 ? 1.445 -9.220 -6.357 1.00 83.62 83 LEU A O 1
ATOM 655 N N . VAL A 1 84 ? 0.634 -10.686 -4.862 1.00 82.44 84 VAL A N 1
ATOM 656 C CA . VAL A 1 84 ? 1.919 -11.036 -4.245 1.00 82.44 84 VAL A CA 1
ATOM 657 C C . VAL A 1 84 ? 2.029 -12.552 -4.075 1.00 82.44 84 VAL A C 1
ATOM 659 O O . VAL A 1 84 ? 1.004 -13.219 -3.937 1.00 82.44 84 VAL A O 1
ATOM 662 N N . PRO A 1 85 ? 3.250 -13.112 -4.054 1.00 80.56 85 PRO A N 1
ATOM 663 C CA . PRO A 1 85 ? 3.434 -14.537 -3.792 1.00 80.56 85 PRO A CA 1
ATOM 664 C C . PRO A 1 85 ? 2.883 -14.946 -2.419 1.00 80.56 85 PRO A C 1
ATOM 666 O O . PRO A 1 85 ? 3.089 -14.230 -1.432 1.00 80.56 85 PRO A O 1
ATOM 669 N N . LYS A 1 86 ? 2.199 -16.091 -2.328 1.00 82.00 86 LYS A N 1
ATOM 670 C CA . LYS A 1 86 ? 1.490 -16.495 -1.102 1.00 82.00 86 LYS A CA 1
ATOM 671 C C . LYS A 1 86 ? 2.443 -17.005 -0.025 1.00 82.00 86 LYS A C 1
ATOM 673 O O . LYS A 1 86 ? 2.174 -16.787 1.158 1.00 82.00 86 LYS A O 1
ATOM 678 N N . TRP A 1 87 ? 3.569 -17.610 -0.410 1.00 83.31 87 TRP A N 1
ATOM 679 C CA . TRP A 1 87 ? 4.593 -18.103 0.522 1.00 83.31 87 TRP A CA 1
ATOM 680 C C . TRP A 1 87 ? 5.075 -17.042 1.524 1.00 83.31 87 TRP A C 1
ATOM 682 O O . TRP A 1 87 ? 5.367 -17.377 2.668 1.00 83.31 87 TRP A O 1
ATOM 692 N N . GLY A 1 88 ? 5.114 -15.764 1.131 1.00 84.94 88 GLY A N 1
ATOM 693 C CA . GLY A 1 88 ? 5.627 -14.684 1.978 1.00 84.94 88 GLY A CA 1
ATOM 694 C C . GLY A 1 88 ? 4.620 -14.137 2.987 1.00 84.94 88 GLY A C 1
ATOM 695 O O . GLY A 1 88 ? 5.018 -13.478 3.940 1.00 84.94 88 GLY A O 1
ATOM 696 N N . VAL A 1 89 ? 3.322 -14.417 2.823 1.00 86.62 89 VAL A N 1
ATOM 697 C CA . VAL A 1 89 ? 2.254 -13.786 3.620 1.00 86.62 89 VAL A CA 1
ATOM 698 C C . VAL A 1 89 ? 2.363 -14.136 5.107 1.00 86.62 89 VAL A C 1
ATOM 700 O O . VAL A 1 89 ? 2.395 -13.243 5.948 1.00 86.62 89 VAL A O 1
ATOM 703 N N . VAL A 1 90 ? 2.445 -15.429 5.433 1.00 88.38 90 VAL A N 1
ATOM 704 C CA . VAL A 1 90 ? 2.504 -15.924 6.821 1.00 88.38 90 VAL A CA 1
ATOM 705 C C . VAL A 1 90 ? 3.797 -15.516 7.547 1.00 88.38 90 VAL A C 1
ATOM 707 O O . VAL A 1 90 ? 3.692 -14.945 8.635 1.00 88.38 90 VAL A O 1
ATOM 710 N N . PRO A 1 91 ? 5.008 -15.756 7.000 1.00 90.31 91 PRO A N 1
ATOM 711 C CA . PRO A 1 91 ? 6.238 -15.333 7.670 1.00 90.31 91 PRO A CA 1
ATOM 712 C C . PRO A 1 91 ? 6.315 -13.806 7.822 1.00 90.31 91 PRO A C 1
ATOM 714 O O . PRO A 1 91 ? 6.745 -13.307 8.865 1.00 90.31 91 PRO A O 1
ATOM 717 N N . PHE A 1 92 ? 5.814 -13.040 6.846 1.00 91.56 92 PHE A N 1
ATOM 718 C CA . PHE A 1 92 ? 5.734 -11.587 6.970 1.00 91.56 92 PHE A CA 1
ATOM 719 C C . PHE A 1 92 ? 4.758 -11.136 8.064 1.00 91.56 92 PHE A C 1
ATOM 721 O O . PHE A 1 92 ? 5.085 -10.241 8.842 1.00 91.56 92 PHE A O 1
ATOM 728 N N . GLU A 1 93 ? 3.578 -11.758 8.167 1.00 91.06 93 GLU A N 1
ATOM 729 C CA . GLU A 1 93 ? 2.609 -11.484 9.236 1.00 91.06 93 GLU A CA 1
ATOM 730 C C . GLU A 1 93 ? 3.228 -11.691 10.623 1.00 91.06 93 GLU A C 1
ATOM 732 O O . GLU A 1 93 ? 3.118 -10.823 11.496 1.00 91.06 93 GLU A O 1
ATOM 737 N N . ARG A 1 94 ? 3.927 -12.816 10.813 1.00 90.44 94 ARG A N 1
ATOM 738 C CA . ARG A 1 94 ? 4.609 -13.138 12.071 1.00 90.44 94 ARG A CA 1
ATOM 739 C C . ARG A 1 94 ? 5.708 -12.132 12.386 1.00 90.44 94 ARG A C 1
ATOM 741 O O . ARG A 1 94 ? 5.751 -11.620 13.505 1.00 90.44 94 ARG A O 1
ATOM 748 N N . ALA A 1 95 ? 6.544 -11.788 11.407 1.00 92.44 95 ALA A N 1
ATOM 749 C CA . ALA A 1 95 ? 7.573 -10.768 11.576 1.00 92.44 95 ALA A CA 1
ATOM 750 C C . ALA A 1 95 ? 6.969 -9.403 11.954 1.00 92.44 95 ALA A C 1
ATOM 752 O O . ALA A 1 95 ? 7.418 -8.785 12.916 1.00 92.44 95 ALA A O 1
ATOM 753 N N . LEU A 1 96 ? 5.898 -8.960 11.284 1.00 91.44 96 LEU A N 1
ATOM 754 C CA . LEU A 1 96 ? 5.210 -7.705 11.609 1.00 91.44 96 LEU A CA 1
ATOM 755 C C . LEU A 1 96 ? 4.677 -7.675 13.043 1.00 91.44 96 LEU A C 1
ATOM 757 O O . LEU A 1 96 ? 4.798 -6.646 13.710 1.00 91.44 96 LEU A O 1
ATOM 761 N N . SER A 1 97 ? 4.111 -8.784 13.525 1.00 90.50 97 SER A N 1
ATOM 762 C CA . SER A 1 97 ? 3.513 -8.856 14.865 1.00 90.50 97 SER A CA 1
ATOM 763 C C . SER A 1 97 ? 4.509 -8.579 16.003 1.00 90.50 97 SER A C 1
ATOM 765 O O . SER A 1 97 ? 4.106 -8.177 17.090 1.00 90.50 97 SER A O 1
ATOM 767 N N . ARG A 1 98 ? 5.817 -8.729 15.744 1.00 90.94 98 ARG A N 1
ATOM 768 C CA . ARG A 1 98 ? 6.901 -8.422 16.694 1.00 90.94 98 ARG A CA 1
ATOM 769 C C . ARG A 1 98 ? 7.201 -6.925 16.813 1.00 90.94 98 ARG A C 1
ATOM 771 O O . ARG A 1 98 ? 7.740 -6.496 17.828 1.00 90.94 98 ARG A O 1
ATOM 778 N N . HIS A 1 99 ? 6.870 -6.137 15.789 1.00 89.94 99 HIS A N 1
ATOM 779 C CA . HIS A 1 99 ? 7.188 -4.702 15.722 1.00 89.94 99 HIS A CA 1
ATOM 780 C C . HIS A 1 99 ? 5.982 -3.802 15.940 1.00 89.94 99 HIS A C 1
ATOM 782 O O . HIS A 1 99 ? 6.143 -2.642 16.318 1.00 89.94 99 HIS A O 1
ATOM 788 N N . PHE A 1 100 ? 4.782 -4.320 15.689 1.00 87.62 100 PHE A N 1
ATOM 789 C CA . PHE A 1 100 ? 3.556 -3.550 15.769 1.00 87.62 100 PHE A CA 1
ATOM 790 C C . PHE A 1 100 ? 2.521 -4.242 16.644 1.00 87.62 100 PHE A C 1
ATOM 792 O O . PHE A 1 100 ? 2.110 -5.370 16.386 1.00 87.62 100 PHE A O 1
ATOM 799 N N . ASP A 1 101 ? 2.025 -3.508 17.633 1.00 85.12 101 ASP A N 1
ATOM 800 C CA . ASP A 1 101 ? 0.908 -3.929 18.469 1.00 85.12 101 ASP A CA 1
ATOM 801 C C . ASP A 1 101 ? -0.419 -3.607 17.761 1.00 85.12 101 ASP A C 1
ATOM 803 O O . ASP A 1 101 ? -1.135 -2.688 18.139 1.00 85.12 101 ASP A O 1
ATOM 807 N N . HIS A 1 102 ? -0.730 -4.271 16.651 1.00 87.50 102 HIS A N 1
ATOM 808 C CA . HIS A 1 102 ? -2.027 -4.124 15.983 1.00 87.50 102 HIS A CA 1
ATOM 809 C C . HIS A 1 102 ? -2.461 -5.429 15.322 1.00 87.50 102 HIS A C 1
ATOM 811 O O . HIS A 1 102 ? -1.630 -6.223 14.871 1.00 87.50 102 HIS A O 1
ATOM 817 N N . LYS A 1 103 ? -3.774 -5.637 15.178 1.00 89.00 103 LYS A N 1
ATOM 818 C CA . LYS A 1 103 ? -4.279 -6.788 14.427 1.00 89.00 103 LYS A CA 1
ATOM 819 C C . LYS A 1 103 ? -3.966 -6.600 12.944 1.00 89.00 103 LYS A C 1
ATOM 821 O O . LYS A 1 103 ? -4.309 -5.571 12.366 1.00 89.00 103 LYS A O 1
ATOM 826 N N . THR A 1 104 ? -3.358 -7.605 12.327 1.00 91.19 104 THR A N 1
ATOM 827 C CA . THR A 1 104 ? -3.094 -7.632 10.885 1.00 91.19 104 THR A CA 1
ATOM 828 C C . THR A 1 104 ? -4.076 -8.576 10.196 1.00 91.19 104 THR A C 1
ATOM 830 O O . THR A 1 104 ? -4.408 -9.630 10.736 1.00 91.19 104 THR A O 1
ATOM 833 N N . ILE A 1 105 ? -4.585 -8.180 9.026 1.00 90.06 105 ILE A N 1
ATOM 834 C CA . ILE A 1 105 ? -5.438 -9.014 8.172 1.00 90.06 105 ILE A CA 1
ATOM 835 C C . ILE A 1 105 ? -4.985 -8.872 6.717 1.00 90.06 105 ILE A C 1
ATOM 837 O O . ILE A 1 105 ? -4.912 -7.769 6.178 1.00 90.06 105 ILE A O 1
ATOM 841 N N . PHE A 1 106 ? -4.738 -10.003 6.065 1.00 88.75 106 PHE A N 1
ATOM 842 C CA . PHE A 1 106 ? -4.430 -10.090 4.640 1.00 88.75 106 PHE A CA 1
ATOM 843 C C . PHE A 1 106 ? -5.709 -10.385 3.855 1.00 88.75 106 PHE A C 1
ATOM 845 O O . PHE A 1 106 ? -6.477 -11.279 4.209 1.00 88.75 106 PHE A O 1
ATOM 852 N N . THR A 1 107 ? -5.983 -9.607 2.806 1.00 86.25 107 THR A N 1
ATOM 853 C CA . THR A 1 107 ? -7.222 -9.741 2.034 1.00 86.25 107 THR A CA 1
ATOM 854 C C . THR A 1 107 ? -7.040 -9.446 0.550 1.00 86.25 107 THR A C 1
ATOM 856 O O . THR A 1 107 ? -6.208 -8.642 0.131 1.00 86.25 107 THR A O 1
ATOM 859 N N . THR A 1 108 ? -7.908 -10.044 -0.253 1.00 82.44 108 THR A N 1
ATOM 860 C CA . THR A 1 108 ? -8.177 -9.629 -1.620 1.00 82.44 108 THR A CA 1
ATOM 861 C C . THR A 1 108 ? -9.617 -9.163 -1.710 1.00 82.44 108 THR A C 1
ATOM 863 O O . THR A 1 108 ? -10.545 -9.965 -1.832 1.00 82.44 108 THR A O 1
ATOM 866 N N . ALA A 1 109 ? -9.819 -7.845 -1.703 1.00 63.94 109 ALA A N 1
ATOM 867 C CA . ALA A 1 109 ? -11.164 -7.285 -1.768 1.00 63.94 109 ALA A CA 1
ATOM 868 C C . ALA A 1 109 ? -11.925 -7.725 -3.039 1.00 63.94 109 ALA A C 1
ATOM 870 O O . ALA A 1 109 ? -13.132 -7.901 -2.976 1.00 63.94 109 ALA A O 1
ATOM 871 N N . LYS A 1 110 ? -11.233 -7.999 -4.159 1.00 63.59 110 LYS A N 1
ATOM 872 C CA . LYS A 1 110 ? -11.856 -8.482 -5.409 1.00 63.59 110 LYS A CA 1
ATOM 873 C C . LYS A 1 110 ? -12.468 -9.888 -5.310 1.00 63.59 110 LYS A C 1
ATOM 875 O O . LYS A 1 110 ? -13.433 -10.160 -6.014 1.00 63.59 110 LYS A O 1
ATOM 880 N N . LEU A 1 111 ? -11.915 -10.773 -4.475 1.00 58.34 111 LEU A N 1
ATOM 881 C CA . LEU A 1 111 ? -12.244 -12.208 -4.470 1.00 58.34 111 LEU A CA 1
ATOM 882 C C . LEU A 1 111 ? -13.249 -12.601 -3.377 1.00 58.34 111 LEU A C 1
ATOM 884 O O . LEU A 1 111 ? -13.647 -13.761 -3.298 1.00 58.34 111 LEU A O 1
ATOM 888 N N . GLY A 1 112 ? -13.683 -11.651 -2.540 1.00 56.41 112 GLY A N 1
ATOM 889 C CA . GLY A 1 112 ? -14.757 -11.814 -1.552 1.00 56.41 112 GLY A CA 1
ATOM 890 C C . GLY A 1 112 ? -14.414 -12.699 -0.345 1.00 56.41 112 GLY A C 1
ATOM 891 O O . GLY A 1 112 ? -14.653 -12.287 0.785 1.00 56.41 112 GLY A O 1
ATOM 892 N N . LYS A 1 113 ? -13.799 -13.871 -0.544 1.00 58.50 113 LYS A N 1
ATOM 893 C CA . LYS A 1 113 ? -13.602 -14.912 0.485 1.00 58.50 113 LYS A CA 1
ATOM 894 C C . LYS A 1 113 ? -12.816 -14.437 1.717 1.00 58.50 113 LYS A C 1
ATOM 896 O O . LYS A 1 113 ? -13.187 -14.767 2.838 1.00 58.50 113 LYS A O 1
ATOM 901 N N . SER A 1 114 ? -11.801 -13.591 1.543 1.00 66.88 114 SER A N 1
ATOM 902 C CA . SER A 1 114 ? -10.986 -13.053 2.648 1.00 66.88 114 SER A CA 1
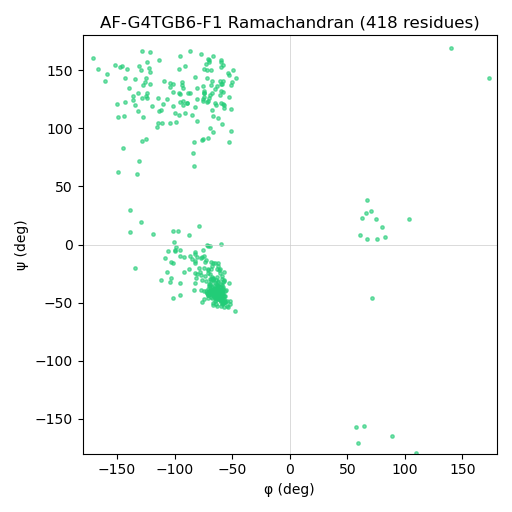ATOM 903 C C . SER A 1 114 ? -11.662 -11.924 3.444 1.00 66.88 114 SER A C 1
ATOM 905 O O . SER A 1 114 ? -11.193 -11.556 4.521 1.00 66.88 114 SER A O 1
ATOM 907 N N . MET A 1 115 ? -12.780 -11.370 2.958 1.00 79.25 115 MET A N 1
ATOM 908 C CA . MET A 1 115 ? -13.503 -10.285 3.638 1.00 79.25 115 MET A CA 1
ATOM 909 C C . MET A 1 115 ? -14.368 -10.770 4.805 1.00 79.25 115 MET A C 1
ATOM 911 O O . MET A 1 115 ? -14.680 -9.977 5.694 1.00 79.25 115 MET A O 1
ATOM 915 N N . GLY A 1 116 ? -14.710 -12.063 4.838 1.00 82.75 116 GLY A N 1
ATOM 916 C CA . GLY A 1 116 ? -15.492 -12.662 5.920 1.00 82.75 116 GLY A CA 1
ATOM 917 C C . GLY A 1 116 ? -14.792 -12.581 7.279 1.00 82.75 116 GLY A C 1
ATOM 918 O O . GLY A 1 116 ? -15.438 -12.251 8.267 1.00 82.75 116 GLY A O 1
ATOM 919 N N . SER A 1 117 ? -13.471 -12.793 7.322 1.00 85.00 117 SER A N 1
ATOM 920 C CA . SER A 1 117 ? -12.675 -12.683 8.556 1.00 85.00 117 SER A CA 1
ATOM 921 C C . SER A 1 117 ? -12.701 -11.262 9.125 1.00 85.00 117 SER A C 1
ATOM 923 O O . SER A 1 117 ? -12.992 -11.064 10.302 1.00 85.00 117 SER A O 1
ATOM 925 N N . LEU A 1 118 ? -12.505 -10.253 8.268 1.00 89.62 118 LEU A N 1
ATOM 926 C CA . LEU A 1 118 ? -12.565 -8.851 8.680 1.00 89.62 118 LEU A CA 1
ATOM 927 C C . LEU A 1 118 ? -13.978 -8.437 9.115 1.00 89.62 118 LEU A C 1
ATOM 929 O O . LEU A 1 118 ? -14.128 -7.742 10.117 1.00 89.62 118 LEU A O 1
ATOM 933 N N . HIS A 1 119 ? -15.016 -8.866 8.389 1.00 90.88 119 HIS A N 1
ATOM 934 C CA . HIS A 1 119 ? -16.399 -8.619 8.793 1.00 90.88 119 HIS A CA 1
ATOM 935 C C . HIS A 1 119 ? -16.694 -9.247 10.160 1.00 90.88 119 HIS A C 1
ATOM 937 O O . HIS A 1 119 ? -17.173 -8.549 11.052 1.00 90.88 119 HIS A O 1
ATOM 943 N N . LYS A 1 120 ? -16.336 -10.524 10.342 1.00 91.00 120 LYS A N 1
ATOM 944 C CA . LYS A 1 120 ? -16.503 -11.254 11.600 1.00 91.00 120 LYS A CA 1
ATOM 945 C C . LYS A 1 120 ? -15.807 -10.535 12.755 1.00 91.00 120 LYS A C 1
ATOM 947 O O . LYS A 1 120 ? -16.453 -10.256 13.757 1.00 91.00 120 LYS A O 1
ATOM 952 N N . HIS A 1 121 ? -14.545 -10.148 12.575 1.00 92.50 121 HIS A N 1
ATOM 953 C CA . HIS A 1 121 ? -13.771 -9.409 13.575 1.00 92.50 121 HIS A CA 1
ATOM 954 C C . HIS A 1 121 ? -14.480 -8.124 14.025 1.00 92.50 121 HIS A C 1
ATOM 956 O O . HIS A 1 121 ? -14.679 -7.901 15.216 1.00 92.50 121 HIS A O 1
ATOM 962 N N . LEU A 1 122 ? -14.962 -7.313 13.076 1.00 94.25 122 LEU A N 1
ATOM 963 C CA . LEU A 1 122 ? -15.718 -6.097 13.395 1.00 94.25 122 LEU A CA 1
ATOM 964 C C . LEU A 1 122 ? -17.039 -6.400 14.120 1.00 94.25 122 LEU A C 1
ATOM 966 O O . LEU A 1 122 ? -17.411 -5.673 15.042 1.00 94.25 122 LEU A O 1
ATOM 970 N N . THR A 1 123 ? -17.753 -7.461 13.730 1.00 95.12 123 THR A N 1
ATOM 971 C CA . THR A 1 123 ? -18.986 -7.866 14.423 1.00 95.12 123 THR A CA 1
ATOM 972 C C . THR A 1 123 ? -18.726 -8.414 15.823 1.00 95.12 123 THR A C 1
ATOM 974 O O . THR A 1 123 ? -19.527 -8.161 16.721 1.00 95.12 123 THR A O 1
ATOM 977 N N . ASP A 1 124 ? -17.607 -9.103 16.039 1.00 94.75 124 ASP A N 1
ATOM 978 C CA . ASP A 1 124 ? -17.227 -9.656 17.339 1.00 94.75 124 ASP A CA 1
ATOM 979 C C . ASP A 1 124 ? -16.869 -8.527 18.319 1.00 94.75 124 ASP A C 1
ATOM 981 O O . ASP A 1 124 ? -17.371 -8.517 19.446 1.00 94.75 124 ASP A O 1
ATOM 985 N N . ILE A 1 125 ? -16.120 -7.508 17.873 1.00 93.38 125 ILE A N 1
ATOM 986 C CA . ILE A 1 125 ? -15.867 -6.283 18.655 1.00 93.38 125 ILE A CA 1
ATOM 987 C C . ILE A 1 125 ? -17.190 -5.596 19.020 1.00 93.38 125 ILE A C 1
ATOM 989 O O . ILE A 1 125 ? -17.433 -5.269 20.183 1.00 93.38 125 ILE A O 1
ATOM 993 N N . ALA A 1 126 ? -18.064 -5.383 18.030 1.00 94.31 126 ALA A N 1
ATOM 994 C CA . ALA A 1 126 ? -19.333 -4.689 18.238 1.00 94.31 126 ALA A CA 1
ATOM 995 C C . ALA A 1 126 ? -20.253 -5.428 19.225 1.00 94.31 126 ALA A C 1
ATOM 997 O O . ALA A 1 126 ? -20.904 -4.785 20.043 1.00 94.31 126 ALA A O 1
ATOM 998 N N . ARG A 1 127 ? -20.291 -6.767 19.181 1.00 94.56 127 ARG A N 1
ATOM 999 C CA . ARG A 1 127 ? -21.067 -7.587 20.126 1.00 94.56 127 ARG A CA 1
ATOM 1000 C C . ARG A 1 127 ? -20.463 -7.581 21.523 1.00 94.56 127 ARG A C 1
ATOM 1002 O O . ARG A 1 127 ? -21.202 -7.413 22.488 1.00 94.56 127 ARG A O 1
ATOM 1009 N N . THR A 1 128 ? -19.141 -7.716 21.626 1.00 93.94 128 THR A N 1
ATOM 1010 C CA . THR A 1 128 ? -18.420 -7.716 22.910 1.00 93.94 128 THR A CA 1
ATOM 1011 C C . THR A 1 128 ? -18.684 -6.430 23.690 1.00 93.94 128 THR A C 1
ATOM 1013 O O . THR A 1 128 ? -18.979 -6.478 24.881 1.00 93.94 128 THR A O 1
ATOM 1016 N N . HIS A 1 129 ? -18.686 -5.289 22.997 1.00 90.62 129 HIS A N 1
ATOM 1017 C CA . HIS A 1 129 ? -18.932 -3.976 23.597 1.00 90.62 129 HIS A CA 1
ATOM 1018 C C . HIS A 1 129 ? -20.381 -3.484 23.460 1.00 90.62 129 HIS A C 1
ATOM 1020 O O . HIS A 1 129 ? -20.666 -2.329 23.764 1.00 90.62 129 HIS A O 1
ATOM 1026 N N . GLY A 1 130 ? -21.331 -4.330 23.048 1.00 87.00 130 GLY A N 1
ATOM 1027 C CA . GLY A 1 130 ? -22.709 -3.906 22.756 1.00 87.00 130 GLY A CA 1
ATOM 1028 C C . GLY A 1 130 ? -23.481 -3.329 23.953 1.00 87.00 130 GLY A C 1
ATOM 1029 O O . GLY A 1 130 ? -24.504 -2.677 23.767 1.00 87.00 130 GLY A O 1
ATOM 1030 N N . LYS A 1 131 ? -22.995 -3.543 25.185 1.00 86.88 131 LYS A N 1
ATOM 1031 C CA . LYS A 1 131 ? -23.528 -2.906 26.405 1.00 86.88 131 LYS A CA 1
ATOM 1032 C C . LYS A 1 131 ? -22.989 -1.488 26.635 1.00 86.88 131 LYS A C 1
ATOM 1034 O O . LYS A 1 131 ? -23.634 -0.702 27.317 1.00 86.88 131 LYS A O 1
ATOM 1039 N N . GLU A 1 132 ? -21.813 -1.181 26.095 1.00 86.62 132 GLU A N 1
ATOM 1040 C CA . GLU A 1 132 ? -21.102 0.092 26.273 1.00 86.62 132 GLU A CA 1
ATOM 1041 C C . GLU A 1 132 ? -21.392 1.071 25.133 1.00 86.62 132 GLU A C 1
ATOM 1043 O O . GLU A 1 132 ? -21.433 2.282 25.344 1.00 86.62 132 GLU A O 1
ATOM 1048 N N . ILE A 1 133 ? -21.601 0.550 23.920 1.00 88.50 133 ILE A N 1
ATOM 1049 C CA . ILE A 1 133 ? -21.803 1.345 22.710 1.00 88.50 133 ILE A CA 1
ATOM 1050 C C . ILE A 1 133 ? -23.098 0.951 21.999 1.00 88.50 133 ILE A C 1
ATOM 1052 O O . ILE A 1 133 ? -23.412 -0.223 21.840 1.00 88.50 133 ILE A O 1
ATOM 1056 N N . GLN A 1 134 ? -23.827 1.945 21.487 1.00 89.19 134 GLN A N 1
ATOM 1057 C CA . GLN A 1 134 ? -25.018 1.704 20.658 1.00 89.19 134 GLN A CA 1
ATOM 1058 C C . GLN A 1 134 ? -24.664 1.208 19.249 1.00 89.19 134 GLN A C 1
ATOM 1060 O O . GLN A 1 134 ? -25.465 0.555 18.585 1.00 89.19 134 GLN A O 1
ATOM 1065 N N . HIS A 1 135 ? -23.478 1.574 18.760 1.00 92.06 135 HIS A N 1
ATOM 1066 C CA . HIS A 1 135 ? -23.002 1.224 17.429 1.00 92.06 135 HIS A CA 1
ATOM 1067 C C . HIS A 1 135 ? -21.473 1.310 17.345 1.00 92.06 135 HIS A C 1
ATOM 1069 O O . HIS A 1 135 ? -20.847 2.200 17.934 1.00 92.06 135 HIS A O 1
ATOM 1075 N N . LEU A 1 136 ? -20.861 0.447 16.538 1.00 94.88 136 LEU A N 1
ATOM 1076 C CA . LEU A 1 136 ? -19.431 0.513 16.249 1.00 94.88 136 LEU A CA 1
ATOM 1077 C C . LEU A 1 136 ? -19.154 1.570 15.170 1.00 94.88 136 LEU A C 1
ATOM 1079 O O . LEU A 1 136 ? -19.840 1.626 14.149 1.00 94.88 136 LEU A O 1
ATOM 1083 N N . ASN A 1 137 ? -18.135 2.403 15.389 1.00 93.38 137 ASN A N 1
ATOM 1084 C CA . ASN A 1 137 ? -17.718 3.453 14.464 1.00 93.38 137 ASN A CA 1
ATOM 1085 C C . ASN A 1 137 ? -16.338 3.090 13.938 1.00 93.38 137 ASN A C 1
ATOM 1087 O O . ASN A 1 137 ? -15.373 3.047 14.703 1.00 93.38 137 ASN A O 1
ATOM 1091 N N . VAL A 1 138 ? -16.263 2.837 12.639 1.00 94.69 138 VAL A N 1
ATOM 1092 C CA . VAL A 1 138 ? -15.045 2.440 11.943 1.00 94.69 138 VAL A CA 1
ATOM 1093 C C . VAL A 1 138 ? -14.549 3.610 11.100 1.00 94.69 138 VAL A C 1
ATOM 1095 O O . VAL A 1 138 ? -15.279 4.140 10.262 1.00 94.69 138 VAL A O 1
ATOM 1098 N N . LEU A 1 139 ? -13.300 4.015 11.287 1.00 93.12 139 LEU A N 1
ATOM 1099 C CA . LEU A 1 139 ? -12.644 4.965 10.395 1.00 93.12 139 LEU A CA 1
ATOM 1100 C C . LEU A 1 139 ? -11.715 4.197 9.466 1.00 93.12 139 LEU A C 1
ATOM 1102 O O . LEU A 1 139 ? -10.775 3.561 9.936 1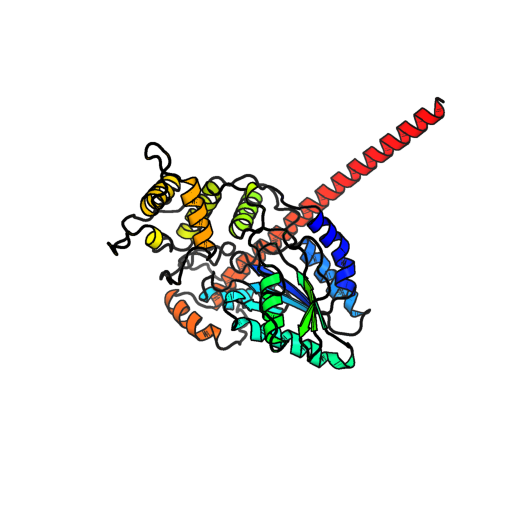.00 93.12 139 LEU A O 1
ATOM 1106 N N . VAL A 1 140 ? -11.960 4.269 8.158 1.00 92.00 140 VAL A N 1
ATOM 1107 C CA . VAL A 1 140 ? -11.066 3.654 7.172 1.00 92.00 140 VAL A CA 1
ATOM 1108 C C . VAL A 1 140 ? -10.052 4.686 6.704 1.00 92.00 140 VAL A C 1
ATOM 1110 O O . VAL A 1 140 ? -10.446 5.733 6.202 1.00 92.00 140 VAL A O 1
ATOM 1113 N N . VAL A 1 141 ? -8.760 4.387 6.843 1.00 91.31 141 VAL A N 1
ATOM 1114 C CA . VAL A 1 141 ? -7.643 5.253 6.421 1.00 91.31 141 VAL A CA 1
ATOM 1115 C C . VAL A 1 141 ? -6.651 4.494 5.545 1.00 91.31 141 VAL A C 1
ATOM 1117 O O . VAL A 1 141 ? -6.713 3.274 5.426 1.00 91.31 141 VAL A O 1
ATOM 1120 N N . GLY A 1 142 ? -5.750 5.219 4.881 1.00 89.81 142 GLY A N 1
ATOM 1121 C CA . GLY A 1 142 ? -4.688 4.641 4.051 1.00 89.81 142 GLY A CA 1
ATOM 1122 C C . GLY A 1 142 ? -4.446 5.421 2.761 1.00 89.81 142 GLY A C 1
ATOM 1123 O O . GLY A 1 142 ? -5.247 6.283 2.372 1.00 89.81 142 GLY A O 1
ATOM 1124 N N . MET A 1 143 ? -3.358 5.097 2.063 1.00 89.19 143 MET A N 1
ATOM 1125 C CA . MET A 1 143 ? -2.959 5.795 0.837 1.00 89.19 143 MET A CA 1
ATOM 1126 C C . MET A 1 143 ? -4.027 5.730 -0.270 1.00 89.19 143 MET A C 1
ATOM 1128 O O . MET A 1 143 ? -4.933 4.886 -0.252 1.00 89.19 143 MET A O 1
ATOM 1132 N N . PRO A 1 144 ? -4.003 6.647 -1.246 1.00 88.50 144 PRO A N 1
ATOM 1133 C CA . PRO A 1 144 ? -4.825 6.537 -2.448 1.00 88.50 144 PRO A CA 1
ATOM 1134 C C . PRO A 1 144 ? -4.633 5.177 -3.141 1.00 88.50 144 PRO A C 1
ATOM 1136 O O . PRO A 1 144 ? -3.559 4.590 -3.094 1.00 88.50 144 PRO A O 1
ATOM 1139 N N . ASN A 1 145 ? -5.697 4.652 -3.754 1.00 88.38 145 ASN A N 1
ATOM 1140 C CA . ASN A 1 145 ? -5.682 3.414 -4.549 1.00 88.38 145 ASN A CA 1
ATOM 1141 C C . ASN A 1 145 ? -5.282 2.095 -3.851 1.00 88.38 145 ASN A C 1
ATOM 1143 O O . ASN A 1 145 ? -5.257 1.053 -4.507 1.00 88.38 145 ASN A O 1
ATOM 1147 N N . VAL A 1 146 ? -5.117 2.069 -2.523 1.00 88.94 146 VAL A N 1
ATOM 1148 C CA . VAL A 1 146 ? -4.964 0.816 -1.740 1.00 88.94 146 VAL A CA 1
ATOM 1149 C C . VAL A 1 146 ? -6.243 -0.038 -1.690 1.00 88.94 146 VAL A C 1
ATOM 1151 O O . VAL A 1 146 ? -6.194 -1.219 -1.366 1.00 88.94 146 VAL A O 1
ATOM 1154 N N . GLY A 1 147 ? -7.401 0.534 -2.049 1.00 88.31 147 GLY A N 1
ATOM 1155 C CA . GLY A 1 147 ? -8.686 -0.177 -2.122 1.00 88.31 147 GLY A CA 1
ATOM 1156 C C . GLY A 1 147 ? -9.666 0.082 -0.972 1.00 88.31 147 GLY A C 1
ATOM 1157 O O . GLY A 1 147 ? -10.570 -0.723 -0.780 1.00 88.31 147 GLY A O 1
ATOM 1158 N N . LYS A 1 148 ? -9.540 1.201 -0.241 1.00 89.50 148 LYS A N 1
ATOM 1159 C CA . LYS A 1 148 ? -10.448 1.598 0.863 1.00 89.50 148 LYS A CA 1
ATOM 1160 C C . LYS A 1 148 ? -11.937 1.489 0.511 1.00 89.50 148 LYS A C 1
ATOM 1162 O O . LYS A 1 148 ? -12.670 0.745 1.153 1.00 89.50 148 LYS A O 1
ATOM 1167 N N . SER A 1 149 ? -12.377 2.167 -0.550 1.00 87.25 149 SER A N 1
ATOM 1168 C CA . SER A 1 149 ? -13.789 2.162 -0.953 1.00 87.25 149 SER A CA 1
ATOM 1169 C C . SER A 1 149 ? -14.254 0.779 -1.438 1.00 87.25 149 SER A C 1
ATOM 1171 O O . SER A 1 149 ? -15.410 0.417 -1.240 1.00 87.25 1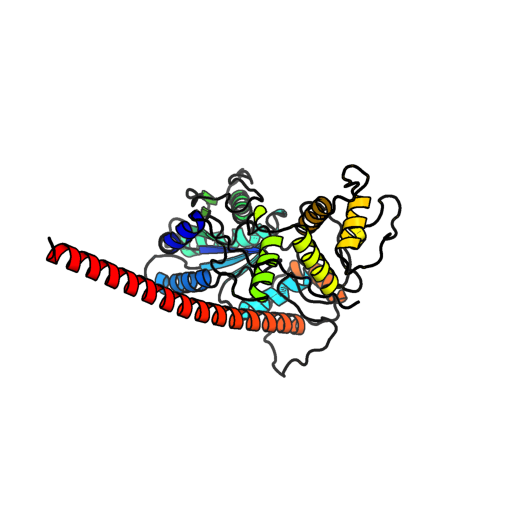49 SER A O 1
ATOM 1173 N N . THR A 1 150 ? -13.355 -0.034 -2.008 1.00 88.12 150 THR A N 1
ATOM 1174 C CA . THR A 1 150 ? -13.637 -1.437 -2.355 1.00 88.12 150 THR A CA 1
ATOM 1175 C C . THR A 1 150 ? -13.856 -2.270 -1.090 1.00 88.12 150 THR A C 1
ATOM 1177 O O . THR A 1 150 ? -14.894 -2.911 -0.972 1.00 88.12 150 THR A O 1
ATOM 1180 N N . ILE A 1 151 ? -12.952 -2.196 -0.106 1.00 89.69 151 ILE A N 1
ATOM 1181 C CA . ILE A 1 151 ? -13.097 -2.858 1.204 1.00 89.69 151 ILE A CA 1
ATOM 1182 C C . ILE A 1 151 ? -14.448 -2.502 1.837 1.00 89.69 151 ILE A C 1
ATOM 1184 O O . ILE A 1 151 ? -15.195 -3.388 2.244 1.00 89.69 151 ILE A O 1
ATOM 1188 N N . LEU A 1 152 ? -14.794 -1.214 1.856 1.00 89.75 152 LEU A N 1
ATOM 1189 C CA . LEU A 1 152 ? -16.052 -0.709 2.401 1.00 89.75 152 LEU A CA 1
ATOM 1190 C C . LEU A 1 152 ? -17.292 -1.257 1.682 1.00 89.75 152 LEU A C 1
ATOM 1192 O O . LEU A 1 152 ? -18.237 -1.701 2.335 1.00 89.75 152 LEU A O 1
ATOM 1196 N N . ASN A 1 153 ? -17.283 -1.266 0.348 1.00 88.44 153 ASN A N 1
ATOM 1197 C CA . ASN A 1 153 ? -18.366 -1.839 -0.448 1.00 88.44 153 ASN A CA 1
ATOM 1198 C C . ASN A 1 153 ? -18.572 -3.334 -0.155 1.00 88.44 153 ASN A C 1
ATOM 1200 O O . ASN A 1 153 ? -19.714 -3.776 -0.030 1.00 88.44 153 ASN A O 1
ATOM 1204 N N . HIS A 1 154 ? -17.487 -4.100 -0.003 1.00 88.00 154 HIS A N 1
ATOM 1205 C CA . HIS A 1 154 ? -17.572 -5.523 0.330 1.00 88.00 154 HIS A CA 1
ATOM 1206 C C . HIS A 1 154 ? -18.028 -5.757 1.772 1.00 88.00 154 HIS A C 1
ATOM 1208 O O . HIS A 1 154 ? -18.908 -6.581 2.002 1.00 88.00 154 HIS A O 1
ATOM 1214 N N . LEU A 1 155 ? -17.510 -5.011 2.754 1.00 89.50 155 LEU A N 1
ATOM 1215 C CA . LEU A 1 155 ? -17.999 -5.105 4.136 1.00 89.50 155 LEU A CA 1
ATOM 1216 C C . LEU A 1 155 ? -19.507 -4.849 4.215 1.00 89.50 155 LEU A C 1
ATOM 1218 O O . LEU A 1 155 ? -20.217 -5.573 4.911 1.00 89.50 155 LEU A O 1
ATOM 1222 N N . ARG A 1 156 ? -20.001 -3.873 3.445 1.00 89.31 156 ARG A N 1
ATOM 1223 C CA . ARG A 1 156 ? -21.429 -3.564 3.355 1.00 89.31 156 ARG A CA 1
ATOM 1224 C C . ARG A 1 156 ? -22.243 -4.703 2.737 1.00 89.31 156 ARG A C 1
ATOM 1226 O O . ARG A 1 156 ? -23.331 -4.978 3.230 1.00 89.31 156 ARG A O 1
ATOM 1233 N N . SER A 1 157 ? -21.747 -5.369 1.691 1.00 87.81 157 SER A N 1
ATOM 1234 C CA . SER A 1 157 ? -22.457 -6.513 1.098 1.00 87.81 157 SER A CA 1
ATOM 1235 C C . SER A 1 157 ? -22.516 -7.731 2.026 1.00 87.81 157 SER A C 1
ATOM 1237 O O . SER A 1 157 ? -23.455 -8.512 1.926 1.00 87.81 157 SER A O 1
ATOM 1239 N N . TYR A 1 158 ? -21.540 -7.893 2.930 1.00 86.19 158 TYR A N 1
ATOM 1240 C CA . TYR A 1 158 ? -21.573 -8.933 3.966 1.00 86.19 158 TYR A CA 1
ATOM 1241 C C . TYR A 1 158 ? -22.555 -8.595 5.094 1.00 86.19 158 TYR A C 1
ATOM 1243 O O . TYR A 1 158 ? -23.341 -9.446 5.501 1.00 86.19 158 TYR A O 1
ATOM 1251 N N . GLY A 1 159 ? -22.517 -7.359 5.598 1.00 86.75 159 GLY A N 1
ATOM 1252 C CA . GLY A 1 159 ? -23.281 -6.977 6.784 1.00 86.75 159 GLY A CA 1
ATOM 1253 C C . GLY A 1 159 ? -24.732 -6.562 6.534 1.00 86.75 159 GLY A C 1
ATOM 1254 O O . GLY A 1 159 ? -25.483 -6.440 7.502 1.00 86.75 159 GLY A O 1
ATOM 1255 N N . ILE A 1 160 ? -25.131 -6.321 5.280 1.00 89.62 160 ILE A N 1
ATOM 1256 C CA . ILE A 1 160 ? -26.486 -5.888 4.908 1.00 89.62 160 ILE A CA 1
ATOM 1257 C C . ILE A 1 160 ? -26.994 -6.757 3.756 1.00 89.62 160 ILE A C 1
ATOM 1259 O O . ILE A 1 160 ? -26.487 -6.698 2.631 1.00 89.62 160 ILE A O 1
ATOM 1263 N N . LYS A 1 161 ? -28.045 -7.541 4.018 1.00 85.00 161 LYS A N 1
ATOM 1264 C CA . LYS A 1 161 ? -28.668 -8.404 3.005 1.00 85.00 161 LYS A CA 1
ATOM 1265 C C . LYS A 1 161 ? -29.207 -7.562 1.844 1.00 85.00 161 LYS A C 1
ATOM 1267 O O . LYS A 1 161 ? -29.943 -6.603 2.047 1.00 85.00 161 LYS A O 1
ATOM 1272 N N . GLY A 1 162 ? -28.836 -7.929 0.617 1.00 80.62 162 GLY A N 1
ATOM 1273 C CA . GLY A 1 162 ? -29.266 -7.230 -0.600 1.00 80.62 162 GLY A CA 1
ATOM 1274 C C . GLY A 1 162 ? -28.562 -5.891 -0.864 1.00 80.62 162 GLY A C 1
ATOM 1275 O O . GLY A 1 162 ? -28.909 -5.203 -1.826 1.00 80.62 162 GLY A O 1
ATOM 1276 N N . ALA A 1 163 ? -27.567 -5.500 -0.059 1.00 80.44 163 ALA A N 1
ATOM 1277 C CA . ALA A 1 163 ? -26.780 -4.310 -0.352 1.00 80.44 163 ALA A CA 1
ATOM 1278 C C . ALA A 1 163 ? -25.911 -4.505 -1.603 1.00 80.44 163 ALA A C 1
ATOM 1280 O O . ALA A 1 163 ? -25.255 -5.528 -1.788 1.00 80.44 163 ALA A O 1
ATOM 1281 N N . ARG A 1 164 ? -25.875 -3.478 -2.457 1.00 71.81 164 ARG A N 1
ATOM 1282 C CA . ARG A 1 164 ? -25.036 -3.477 -3.660 1.00 71.81 164 ARG A CA 1
ATOM 1283 C C . ARG A 1 164 ? -23.556 -3.327 -3.297 1.00 71.81 164 ARG A C 1
ATOM 1285 O O . ARG A 1 164 ? -23.208 -2.519 -2.436 1.00 71.81 164 ARG A O 1
ATOM 1292 N N . SER A 1 165 ? -22.687 -4.014 -4.034 1.00 67.38 165 SER A N 1
ATOM 1293 C CA . SER A 1 165 ? -21.220 -3.980 -3.897 1.00 67.38 165 SER A CA 1
ATOM 1294 C C . SER A 1 165 ? -20.547 -2.745 -4.531 1.00 67.38 165 SER A C 1
ATOM 1296 O O . SER A 1 165 ? -19.337 -2.727 -4.745 1.00 67.38 165 SER A O 1
ATOM 1298 N N . ASN A 1 166 ? -21.307 -1.693 -4.847 1.00 74.94 166 ASN A N 1
ATOM 1299 C CA . ASN A 1 166 ? -20.824 -0.489 -5.534 1.00 74.94 166 ASN A CA 1
ATOM 1300 C C . ASN A 1 166 ? -21.407 0.820 -4.966 1.00 74.94 166 ASN A C 1
ATOM 1302 O O . ASN A 1 166 ? -21.567 1.796 -5.698 1.00 74.94 166 ASN A O 1
ATOM 1306 N N . ALA A 1 167 ? -21.742 0.845 -3.672 1.00 73.50 167 ALA A N 1
ATOM 1307 C CA . ALA A 1 167 ? -22.310 2.024 -3.012 1.00 73.50 167 ALA A CA 1
ATOM 1308 C C . ALA A 1 167 ? -21.373 3.245 -3.079 1.00 73.50 167 ALA A C 1
ATOM 1310 O O . ALA A 1 167 ? -21.815 4.361 -3.347 1.00 73.50 167 ALA A O 1
ATOM 1311 N N . LEU A 1 168 ? -20.073 3.024 -2.883 1.00 76.50 168 LEU A N 1
ATOM 1312 C CA . LEU A 1 168 ? -19.030 4.020 -3.096 1.00 76.50 168 LEU A CA 1
ATOM 1313 C C . LEU A 1 168 ? -18.477 3.905 -4.516 1.00 76.50 168 LEU A C 1
ATOM 1315 O O . LEU A 1 168 ? -18.142 2.807 -4.976 1.00 76.50 168 LEU A O 1
ATOM 1319 N N . LYS A 1 169 ? -18.325 5.051 -5.190 1.00 74.94 169 LYS A N 1
ATOM 1320 C CA . LYS A 1 169 ? -17.655 5.126 -6.494 1.00 74.94 169 LYS A CA 1
ATOM 1321 C C . LYS A 1 169 ? -16.191 4.723 -6.330 1.00 74.94 169 LYS A C 1
ATOM 1323 O O . LYS A 1 169 ? -15.441 5.375 -5.610 1.00 74.94 169 LYS A O 1
ATOM 1328 N N . THR A 1 170 ? -15.780 3.675 -7.032 1.00 71.88 170 THR A N 1
ATOM 1329 C CA . THR A 1 170 ? -14.383 3.243 -7.109 1.00 71.88 170 THR A CA 1
ATOM 1330 C C . THR A 1 170 ? -13.785 3.714 -8.433 1.00 71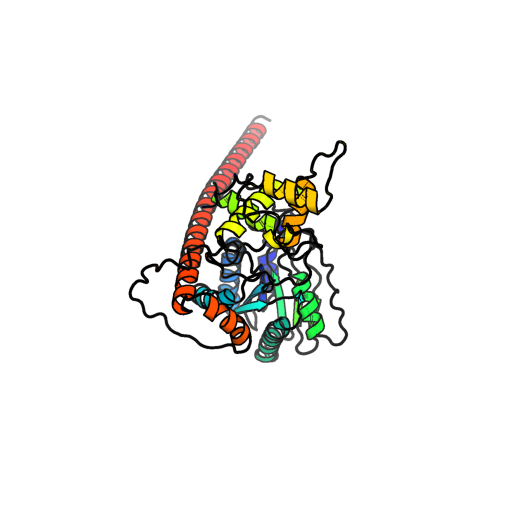.88 170 THR A C 1
ATOM 1332 O O . THR A 1 170 ? -14.435 3.690 -9.475 1.00 71.88 170 THR A O 1
ATOM 1335 N N . SER A 1 171 ? -12.554 4.213 -8.396 1.00 72.94 171 SER A N 1
ATOM 1336 C CA . SER A 1 171 ? -11.810 4.634 -9.583 1.00 72.94 171 SER A CA 1
ATOM 1337 C C . SER A 1 171 ? -10.320 4.478 -9.316 1.00 72.94 171 SER A C 1
ATOM 1339 O O . SER A 1 171 ? -9.887 4.494 -8.165 1.00 72.94 171 SER A O 1
ATOM 1341 N N . ARG A 1 172 ? -9.551 4.311 -10.392 1.00 70.00 172 ARG A N 1
ATOM 1342 C CA . ARG A 1 172 ? -8.086 4.249 -10.357 1.00 70.00 172 ARG A CA 1
ATOM 1343 C C . ARG A 1 172 ? -7.446 5.635 -10.275 1.00 70.00 172 ARG A C 1
ATOM 1345 O O . ARG A 1 172 ? -6.251 5.734 -10.022 1.00 70.00 172 ARG A O 1
ATOM 1352 N N . LEU A 1 173 ? -8.220 6.704 -10.471 1.00 71.38 173 LEU A N 1
ATOM 1353 C CA . LEU A 1 173 ? -7.724 8.063 -10.297 1.00 71.38 173 LEU A CA 1
ATOM 1354 C C . LEU A 1 173 ? -7.530 8.340 -8.798 1.00 71.38 173 LEU A C 1
ATOM 1356 O O . LEU A 1 173 ? -8.487 8.229 -8.025 1.00 71.38 173 LEU A O 1
ATOM 1360 N N . PRO A 1 174 ? -6.320 8.705 -8.351 1.00 63.31 174 PRO A N 1
ATOM 1361 C CA . PRO A 1 174 ? -6.103 9.007 -6.948 1.00 63.31 174 PRO A CA 1
ATOM 1362 C C . PRO A 1 174 ? -6.773 10.345 -6.588 1.00 63.31 174 PRO A C 1
ATOM 1364 O O . PRO A 1 174 ? -6.925 11.240 -7.422 1.00 63.31 174 PRO A O 1
ATOM 1367 N N . GLY A 1 175 ? -7.204 10.489 -5.330 1.00 63.09 175 GLY A N 1
ATOM 1368 C CA . GLY A 1 175 ? -7.903 11.697 -4.862 1.00 63.09 175 GLY A CA 1
ATOM 1369 C C . GLY A 1 175 ? -9.362 11.809 -5.329 1.00 63.09 175 GLY A C 1
ATOM 1370 O O . GLY A 1 175 ? -9.908 12.909 -5.388 1.00 63.09 175 GLY A O 1
ATOM 1371 N N . MET A 1 176 ? -10.001 10.691 -5.690 1.00 69.00 176 MET A N 1
ATOM 1372 C CA . MET A 1 176 ? -11.427 10.648 -6.048 1.00 69.00 176 MET A CA 1
ATOM 1373 C C . MET A 1 176 ? -12.347 10.890 -4.848 1.00 69.00 176 MET A C 1
ATOM 1375 O O . MET A 1 176 ? -13.291 11.673 -4.947 1.00 69.00 176 MET A O 1
ATOM 1379 N N . THR A 1 177 ? -12.038 10.295 -3.695 1.00 58.09 177 THR A N 1
ATOM 1380 C CA . THR A 1 177 ? -12.671 10.655 -2.420 1.00 58.09 177 THR A CA 1
ATOM 1381 C C . THR A 1 177 ? -12.068 11.979 -1.951 1.00 58.09 177 THR A C 1
ATOM 1383 O O . THR A 1 177 ? -11.013 12.002 -1.325 1.00 58.09 177 THR A O 1
ATOM 1386 N N . ARG A 1 178 ? -12.687 13.100 -2.340 1.00 56.97 178 ARG A N 1
ATOM 1387 C CA . ARG A 1 178 ? -12.194 14.466 -2.054 1.00 56.97 178 ARG A CA 1
ATOM 1388 C C . ARG A 1 178 ? -12.675 15.027 -0.720 1.00 56.97 178 ARG A C 1
ATOM 1390 O O . ARG A 1 178 ? -12.063 15.948 -0.195 1.00 56.97 178 ARG A O 1
ATOM 1397 N N . ALA A 1 179 ? -13.756 14.477 -0.186 1.00 61.03 179 ALA A N 1
ATOM 1398 C CA . ALA A 1 179 ? -14.304 14.824 1.113 1.00 61.03 179 ALA A CA 1
ATOM 1399 C C . ALA A 1 179 ? -14.520 13.544 1.916 1.00 61.03 179 ALA A C 1
ATOM 1401 O O . ALA A 1 179 ? -14.779 12.483 1.345 1.00 61.03 179 ALA A O 1
ATOM 1402 N N . THR A 1 180 ? -14.416 13.658 3.236 1.00 58.34 180 THR A N 1
ATOM 1403 C CA . THR A 1 180 ? -14.862 12.611 4.150 1.00 58.34 180 THR A CA 1
ATOM 1404 C C . THR A 1 180 ? -16.338 12.342 3.874 1.00 58.34 180 THR A C 1
ATOM 1406 O O . THR A 1 180 ? -17.150 13.266 3.923 1.00 58.34 180 THR A O 1
ATOM 1409 N N . SER A 1 181 ? -16.675 11.107 3.505 1.00 63.03 181 SER A N 1
ATOM 1410 C CA . SER A 1 181 ? -18.051 10.777 3.128 1.00 63.03 181 SER A CA 1
ATOM 1411 C C . SER A 1 181 ? -18.974 10.802 4.344 1.00 63.03 181 SER A C 1
ATOM 1413 O O . SER A 1 181 ? -18.535 10.600 5.479 1.00 63.03 181 SER A O 1
ATOM 1415 N N . ASN A 1 182 ? -20.273 10.995 4.095 1.00 66.56 182 ASN A N 1
ATOM 1416 C CA . ASN A 1 182 ? -21.296 10.775 5.110 1.00 66.56 182 ASN A CA 1
ATOM 1417 C C . ASN A 1 182 ? -21.162 9.363 5.692 1.00 66.56 182 ASN A C 1
ATOM 1419 O O . ASN A 1 182 ? -20.785 8.414 5.002 1.00 66.56 182 ASN A O 1
ATOM 1423 N N . ARG A 1 183 ? -21.498 9.242 6.975 1.00 82.94 183 ARG A N 1
ATOM 1424 C CA . ARG A 1 183 ? -21.472 7.990 7.726 1.00 82.94 183 ARG A CA 1
ATOM 1425 C C . ARG A 1 183 ? -22.240 6.898 6.967 1.00 82.94 183 ARG A C 1
ATOM 1427 O O . ARG A 1 183 ? -23.444 7.008 6.756 1.00 82.94 183 ARG A O 1
ATOM 1434 N N . MET A 1 184 ? -21.541 5.845 6.555 1.00 87.50 184 MET A N 1
ATOM 1435 C CA . MET A 1 184 ? -22.098 4.733 5.788 1.00 87.50 184 MET A CA 1
ATOM 1436 C C . MET A 1 184 ? -22.348 3.541 6.708 1.00 87.50 184 MET A C 1
ATOM 1438 O O . MET A 1 184 ? -21.466 3.143 7.460 1.00 87.50 184 MET A O 1
ATOM 1442 N N . ARG A 1 185 ? -23.536 2.940 6.644 1.00 91.25 185 ARG A N 1
ATOM 1443 C CA . ARG A 1 185 ? -23.831 1.707 7.389 1.00 91.25 185 ARG A CA 1
ATOM 1444 C C . ARG A 1 185 ? -23.140 0.511 6.724 1.00 91.25 185 ARG A C 1
ATOM 1446 O O . ARG A 1 185 ? -23.264 0.342 5.509 1.00 91.25 185 ARG A O 1
ATOM 1453 N N . LEU A 1 186 ? -22.435 -0.297 7.511 1.00 91.88 186 LEU A N 1
ATOM 1454 C CA . LEU A 1 186 ? -21.761 -1.520 7.067 1.00 91.88 186 LEU A CA 1
ATOM 1455 C C . LEU A 1 186 ? -22.497 -2.792 7.479 1.00 91.88 186 LEU A C 1
ATOM 1457 O O . LEU A 1 186 ? -22.439 -3.771 6.746 1.00 91.88 186 LEU A O 1
ATOM 1461 N N . CYS A 1 187 ? -23.168 -2.785 8.629 1.00 93.44 187 CYS A N 1
ATOM 1462 C CA . CYS A 1 187 ? -23.896 -3.941 9.136 1.00 93.44 187 CYS A CA 1
ATOM 1463 C C . CYS A 1 187 ? -25.185 -3.508 9.837 1.00 93.44 187 CYS A C 1
ATOM 1465 O O . CYS A 1 187 ? -25.227 -2.441 10.467 1.00 93.44 187 CYS A O 1
ATOM 1467 N N . ASP A 1 188 ? -26.238 -4.313 9.676 1.00 91.75 188 ASP A N 1
ATOM 1468 C CA . ASP A 1 188 ? -27.523 -4.060 10.323 1.00 91.75 188 ASP A CA 1
ATOM 1469 C C . ASP A 1 188 ? -27.566 -4.567 11.764 1.00 91.75 188 ASP A C 1
ATOM 1471 O O . ASP A 1 188 ? -28.107 -3.861 12.615 1.00 91.75 188 ASP A O 1
ATOM 1475 N N . ASP A 1 189 ? -26.967 -5.733 12.020 1.00 90.69 189 ASP A N 1
ATOM 1476 C CA . ASP A 1 189 ? -26.895 -6.378 13.329 1.00 90.69 189 ASP A CA 1
ATOM 1477 C C . ASP A 1 189 ? -25.591 -7.201 13.474 1.00 90.69 189 ASP A C 1
ATOM 1479 O O . ASP A 1 189 ? -25.441 -8.239 12.816 1.00 90.69 189 ASP A O 1
ATOM 1483 N N . PRO A 1 190 ? -24.631 -6.769 14.316 1.00 93.12 190 PRO A N 1
ATOM 1484 C CA . PRO A 1 190 ? -24.665 -5.562 15.148 1.00 93.12 190 PRO A CA 1
ATOM 1485 C C . PRO A 1 190 ? -24.551 -4.268 14.320 1.00 93.12 190 PRO A C 1
ATOM 1487 O O . PRO A 1 190 ? -24.042 -4.264 13.198 1.00 93.12 190 PRO A O 1
ATOM 1490 N N . LEU A 1 191 ? -24.992 -3.137 14.882 1.00 94.44 191 LEU A N 1
ATOM 1491 C CA . LEU A 1 191 ? -24.923 -1.836 14.208 1.00 94.44 191 LEU A CA 1
ATOM 1492 C C . LEU A 1 191 ? -23.474 -1.376 14.018 1.00 94.44 191 LEU A C 1
ATOM 1494 O O . LEU A 1 191 ? -22.802 -0.974 14.969 1.00 94.44 191 LEU A O 1
ATOM 1498 N N . ILE A 1 192 ? -23.012 -1.369 12.766 1.00 95.69 192 ILE A N 1
ATOM 1499 C CA . ILE A 1 192 ? -21.669 -0.906 12.396 1.00 95.69 192 ILE A CA 1
ATOM 1500 C C . ILE A 1 192 ? -21.782 0.188 11.344 1.00 95.69 192 ILE A C 1
ATOM 1502 O O . ILE A 1 192 ? -22.422 0.016 10.302 1.00 95.69 192 ILE A O 1
ATOM 1506 N N . TYR A 1 193 ? -21.094 1.298 11.587 1.00 94.31 193 TYR A N 1
ATOM 1507 C CA . TYR A 1 193 ? -20.954 2.395 10.645 1.00 94.31 193 TYR A CA 1
ATOM 1508 C C . TYR A 1 193 ? -19.493 2.653 10.322 1.00 94.31 193 TYR A C 1
ATOM 1510 O O . TYR A 1 193 ? -18.623 2.525 11.178 1.00 94.31 193 TYR A O 1
ATOM 1518 N N . SER A 1 194 ? -19.242 3.097 9.099 1.00 92.19 194 SER A N 1
ATOM 1519 C CA . SER A 1 194 ? -17.939 3.540 8.639 1.00 92.19 194 SER A CA 1
ATOM 1520 C C . SER A 1 194 ? -17.956 4.968 8.132 1.00 92.19 194 SER A C 1
ATOM 1522 O O . SER A 1 194 ? -18.943 5.419 7.548 1.00 92.19 194 SER A O 1
ATOM 1524 N N . ILE A 1 195 ? -16.817 5.630 8.251 1.00 85.75 195 ILE A N 1
ATOM 1525 C CA . ILE A 1 195 ? -16.522 6.875 7.553 1.00 85.75 195 ILE A CA 1
ATOM 1526 C C . ILE A 1 195 ? -15.444 6.575 6.501 1.00 85.75 195 ILE A C 1
ATOM 1528 O O . ILE A 1 195 ? -14.365 6.098 6.857 1.00 85.75 195 ILE A O 1
ATOM 1532 N N . ASP A 1 196 ? -15.740 6.828 5.218 1.00 78.00 196 ASP A N 1
ATOM 1533 C CA . ASP A 1 196 ? -14.736 6.744 4.143 1.00 78.00 196 ASP A CA 1
ATOM 1534 C C . ASP A 1 196 ? -13.906 8.029 4.121 1.00 78.00 196 ASP A C 1
ATOM 1536 O O . ASP A 1 196 ? -14.461 9.134 4.030 1.00 78.00 196 ASP A O 1
ATOM 1540 N N . SER A 1 197 ? -12.584 7.889 4.201 1.00 78.69 197 SER A N 1
ATOM 1541 C CA . SER A 1 197 ? -11.658 9.011 4.136 1.00 78.69 197 SER A CA 1
ATOM 1542 C C . SER A 1 197 ? -11.108 9.224 2.725 1.00 78.69 197 SER A C 1
ATOM 1544 O O . SER A 1 197 ? -10.874 8.262 1.981 1.00 78.69 197 SER A O 1
ATOM 1546 N N . PRO A 1 198 ? -10.750 10.470 2.365 1.00 75.38 198 PRO A N 1
ATOM 1547 C CA . PRO A 1 198 ? -9.741 10.698 1.345 1.00 75.38 198 PRO A CA 1
ATOM 1548 C C . PRO A 1 198 ? -8.519 9.810 1.581 1.00 75.38 198 PRO A C 1
ATOM 1550 O O . PRO A 1 198 ? -8.136 9.534 2.721 1.00 75.38 198 PRO A O 1
ATOM 1553 N N . GLY A 1 199 ? -7.907 9.330 0.497 1.00 72.00 199 GLY A N 1
ATOM 1554 C CA . GLY A 1 199 ? -6.620 8.659 0.626 1.00 72.00 199 GLY A CA 1
ATOM 1555 C C . GLY A 1 199 ? -5.585 9.636 1.154 1.00 72.00 199 GLY A C 1
ATOM 1556 O O . GLY A 1 199 ? -5.549 10.770 0.688 1.00 72.00 199 GLY A O 1
ATOM 1557 N N . VAL A 1 200 ? -4.762 9.208 2.107 1.00 76.25 200 VAL A N 1
ATOM 1558 C CA . VAL A 1 200 ? -3.741 10.074 2.702 1.00 76.25 200 VAL A CA 1
ATOM 1559 C C . VAL A 1 200 ? -2.373 9.578 2.302 1.00 76.25 200 VAL A C 1
ATOM 1561 O O . VAL A 1 200 ? -1.998 8.456 2.619 1.00 76.25 200 VAL A O 1
ATOM 1564 N N . MET A 1 201 ? -1.661 10.403 1.548 1.00 76.25 201 MET A N 1
ATOM 1565 C CA . MET A 1 201 ? -0.302 10.120 1.109 1.00 76.25 201 MET A CA 1
ATOM 1566 C C . MET A 1 201 ? 0.680 10.360 2.241 1.00 76.25 201 MET A C 1
ATOM 1568 O O . MET A 1 201 ? 0.383 11.074 3.202 1.00 76.25 201 MET A O 1
ATOM 1572 N N . LEU A 1 202 ? 1.882 9.826 2.059 1.00 68.31 202 LEU A N 1
ATOM 1573 C CA . LEU A 1 202 ? 3.055 10.285 2.782 1.00 68.31 202 LEU A CA 1
ATOM 1574 C C . LEU A 1 202 ? 3.258 11.782 2.501 1.00 68.31 202 LEU A C 1
ATOM 1576 O O . LEU A 1 202 ? 3.417 12.157 1.338 1.00 68.31 202 LEU A O 1
ATOM 1580 N N . PRO A 1 203 ? 3.251 12.650 3.524 1.00 59.69 203 PRO A N 1
ATOM 1581 C CA . PRO A 1 203 ? 3.500 14.075 3.317 1.00 59.69 203 PRO A CA 1
ATOM 1582 C C . PRO A 1 203 ? 4.951 14.353 2.898 1.00 59.69 203 PRO A C 1
ATOM 1584 O O . PRO A 1 203 ? 5.224 15.393 2.302 1.00 59.69 203 PRO A O 1
ATOM 1587 N N . PHE A 1 204 ? 5.873 13.426 3.175 1.00 74.12 204 PHE A N 1
ATOM 1588 C CA . PHE A 1 204 ? 7.281 13.527 2.821 1.00 74.12 204 PHE A CA 1
ATOM 1589 C C . PHE A 1 204 ? 7.827 12.180 2.338 1.00 74.12 204 PHE A C 1
ATOM 1591 O O . PHE A 1 204 ? 7.564 11.146 2.947 1.00 74.12 204 PHE A O 1
ATOM 1598 N N . LEU A 1 205 ? 8.586 12.204 1.238 1.00 81.88 205 LEU A N 1
ATOM 1599 C CA . LEU A 1 205 ? 9.175 11.014 0.618 1.00 81.88 205 LEU A CA 1
ATOM 1600 C C . LEU A 1 205 ? 10.660 10.831 0.959 1.00 81.88 205 LEU A C 1
ATOM 1602 O O . LEU A 1 205 ? 11.258 9.875 0.478 1.00 81.88 205 LEU A O 1
ATOM 1606 N N . GLY A 1 206 ? 11.269 11.692 1.776 1.00 82.31 206 GLY A N 1
ATOM 1607 C CA . GLY A 1 206 ? 12.706 11.653 2.069 1.00 82.31 206 GLY A CA 1
ATOM 1608 C C . GLY A 1 206 ? 13.568 12.467 1.109 1.00 82.31 206 GLY A C 1
ATOM 1609 O O . GLY A 1 206 ? 13.066 13.267 0.319 1.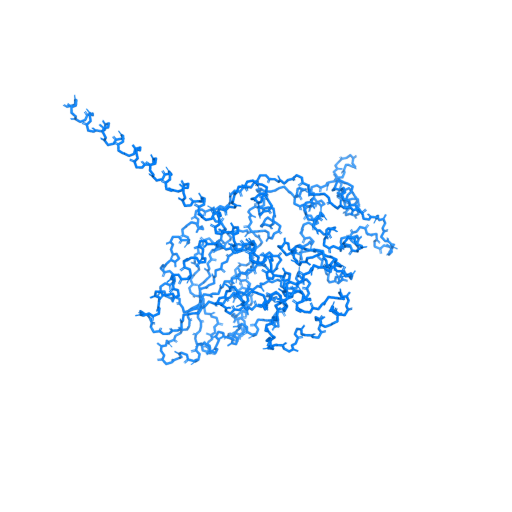00 82.31 206 GLY A O 1
ATOM 1610 N N . TYR A 1 207 ? 14.872 12.190 1.155 1.00 82.75 207 TYR A N 1
ATOM 1611 C CA . TYR A 1 207 ? 15.889 12.779 0.284 1.00 82.75 207 TYR A CA 1
ATOM 1612 C C . TYR A 1 207 ? 16.646 11.711 -0.524 1.00 82.75 207 TYR A C 1
ATOM 1614 O O . TYR A 1 207 ? 16.579 10.519 -0.220 1.00 82.75 207 TYR A O 1
ATOM 1622 N N . GLY A 1 208 ? 17.376 12.152 -1.553 1.00 86.88 208 GLY A N 1
ATOM 1623 C CA . GLY A 1 208 ? 18.278 11.300 -2.334 1.00 86.88 208 GLY A CA 1
ATOM 1624 C C . GLY A 1 208 ? 17.581 10.180 -3.112 1.00 86.88 208 GLY A C 1
ATOM 1625 O O . GLY A 1 208 ? 16.396 10.269 -3.443 1.00 86.88 208 GLY A O 1
ATOM 1626 N N . ASP A 1 209 ? 18.332 9.124 -3.413 1.00 86.62 209 ASP A N 1
ATOM 1627 C CA . ASP A 1 209 ? 17.851 8.017 -4.246 1.00 86.62 209 ASP A CA 1
ATOM 1628 C C . ASP A 1 209 ? 16.780 7.169 -3.555 1.00 86.62 209 ASP A C 1
ATOM 1630 O O . ASP A 1 209 ? 15.848 6.717 -4.215 1.00 86.62 209 ASP A O 1
ATOM 1634 N N . GLU A 1 210 ? 16.804 7.061 -2.224 1.00 84.81 210 GLU A N 1
ATOM 1635 C CA . GLU A 1 210 ? 15.728 6.407 -1.469 1.00 84.81 210 GLU A CA 1
ATOM 1636 C C . GLU A 1 210 ? 14.374 7.096 -1.671 1.00 84.81 210 GLU A C 1
ATOM 1638 O O . GLU A 1 210 ? 13.334 6.442 -1.771 1.00 84.81 210 GLU A O 1
ATOM 1643 N N . ALA A 1 211 ? 14.364 8.432 -1.730 1.00 88.12 211 ALA A N 1
ATOM 1644 C CA . ALA A 1 211 ? 13.139 9.183 -1.973 1.00 88.12 211 ALA A CA 1
ATOM 1645 C C . ALA A 1 211 ? 12.611 8.978 -3.386 1.00 88.12 211 ALA A C 1
ATOM 1647 O O . ALA A 1 211 ? 11.401 8.842 -3.582 1.00 88.12 211 ALA A O 1
ATOM 1648 N N . ARG A 1 212 ? 13.522 8.928 -4.361 1.00 91.25 212 ARG A N 1
ATOM 1649 C CA . ARG A 1 212 ? 13.187 8.627 -5.754 1.00 91.25 212 ARG A CA 1
ATOM 1650 C C . ARG A 1 212 ? 12.621 7.218 -5.872 1.00 91.25 212 ARG A C 1
ATOM 1652 O O . ARG A 1 212 ? 11.576 7.035 -6.489 1.00 91.25 212 ARG A O 1
ATOM 1659 N N . GLU A 1 213 ? 13.225 6.241 -5.202 1.00 91.00 213 GLU A N 1
ATOM 1660 C CA . GLU A 1 213 ? 12.734 4.865 -5.204 1.00 91.00 213 GLU A CA 1
ATOM 1661 C C . GLU A 1 213 ? 11.354 4.752 -4.543 1.00 91.00 213 GLU A C 1
ATOM 1663 O O . GLU A 1 213 ? 10.442 4.154 -5.120 1.00 91.00 213 GLU A O 1
ATOM 1668 N N . ARG A 1 214 ? 11.146 5.388 -3.379 1.00 90.25 214 ARG A N 1
ATOM 1669 C CA . ARG A 1 214 ? 9.816 5.472 -2.749 1.00 90.25 214 ARG A CA 1
ATOM 1670 C C . ARG A 1 214 ? 8.786 6.096 -3.688 1.00 90.25 214 ARG A C 1
ATOM 1672 O O . ARG A 1 214 ? 7.686 5.562 -3.818 1.00 90.25 214 ARG A O 1
ATOM 1679 N N . ALA A 1 215 ? 9.133 7.186 -4.374 1.00 91.56 215 ALA A N 1
ATOM 1680 C CA . ALA A 1 215 ? 8.242 7.840 -5.330 1.00 91.56 215 ALA A CA 1
ATOM 1681 C C . ALA A 1 215 ? 7.861 6.905 -6.490 1.00 91.56 215 ALA A C 1
ATOM 1683 O O . ALA A 1 215 ? 6.682 6.805 -6.839 1.00 91.56 215 ALA A O 1
ATOM 1684 N N . VAL A 1 216 ? 8.825 6.175 -7.054 1.00 93.25 216 VAL A N 1
ATOM 1685 C CA . VAL A 1 216 ? 8.583 5.209 -8.136 1.00 93.25 216 VAL A CA 1
ATOM 1686 C C . VAL A 1 216 ? 7.689 4.063 -7.669 1.00 93.25 216 VAL A C 1
ATOM 1688 O O . VAL A 1 216 ? 6.684 3.767 -8.316 1.00 93.25 216 VAL A O 1
ATOM 1691 N N . LYS A 1 217 ? 7.976 3.469 -6.507 1.00 92.69 217 LYS A N 1
ATOM 1692 C CA . LYS A 1 217 ? 7.142 2.428 -5.887 1.00 92.69 217 LYS A CA 1
ATOM 1693 C C . LYS A 1 217 ? 5.691 2.892 -5.716 1.00 92.69 217 LYS A C 1
ATOM 1695 O O . LYS A 1 217 ? 4.757 2.255 -6.202 1.00 92.69 217 LYS A O 1
ATOM 1700 N N . ILE A 1 218 ? 5.488 4.047 -5.089 1.00 91.94 218 ILE A N 1
ATOM 1701 C CA . ILE A 1 218 ? 4.156 4.624 -4.853 1.00 91.94 218 ILE A CA 1
ATOM 1702 C C . ILE A 1 218 ? 3.441 4.930 -6.184 1.00 91.94 218 ILE A C 1
ATOM 1704 O O . ILE A 1 218 ? 2.231 4.720 -6.311 1.00 91.94 218 ILE A O 1
ATOM 1708 N N . SER A 1 219 ? 4.183 5.356 -7.209 1.00 92.25 219 SER A N 1
ATOM 1709 C CA . SER A 1 219 ? 3.659 5.553 -8.568 1.00 92.25 219 SER A CA 1
ATOM 1710 C C . SER A 1 219 ? 3.204 4.240 -9.210 1.00 92.25 219 SER A C 1
ATOM 1712 O O . SER A 1 219 ? 2.131 4.184 -9.816 1.00 92.25 219 SER A O 1
ATOM 1714 N N . LEU A 1 220 ? 3.955 3.148 -9.032 1.00 92.12 220 LEU A N 1
ATOM 1715 C CA . LEU A 1 220 ? 3.595 1.827 -9.554 1.00 92.12 220 LEU A CA 1
ATOM 1716 C C . LEU A 1 220 ? 2.258 1.324 -9.001 1.00 92.12 220 LEU A C 1
ATOM 1718 O O . LEU A 1 220 ? 1.493 0.710 -9.741 1.00 92.12 220 LEU A O 1
ATOM 1722 N N . ILE A 1 221 ? 1.902 1.643 -7.756 1.00 89.81 221 ILE A N 1
ATOM 1723 C CA . ILE A 1 221 ? 0.591 1.275 -7.190 1.00 89.81 221 ILE A CA 1
ATOM 1724 C C . ILE A 1 221 ? -0.523 2.303 -7.458 1.00 89.81 221 ILE A C 1
ATOM 1726 O O . ILE A 1 221 ? -1.626 2.151 -6.933 1.00 89.81 221 ILE A O 1
ATOM 1730 N N . LEU A 1 222 ? -0.259 3.319 -8.291 1.00 89.44 222 LEU A N 1
ATOM 1731 C CA . LEU A 1 222 ? -1.148 4.451 -8.588 1.00 89.44 222 LEU A CA 1
ATOM 1732 C C . LEU A 1 222 ? -1.478 5.333 -7.382 1.00 89.44 222 LEU A C 1
ATOM 1734 O O . LEU A 1 222 ? -2.483 6.032 -7.397 1.00 89.44 222 LEU A O 1
ATOM 1738 N N . ALA A 1 223 ? -0.668 5.365 -6.329 1.00 88.25 223 ALA A N 1
ATOM 1739 C CA . ALA A 1 223 ? -0.977 6.233 -5.194 1.00 88.25 223 ALA A CA 1
ATOM 1740 C C . ALA A 1 223 ? -0.752 7.735 -5.503 1.00 88.25 223 ALA A C 1
ATOM 1742 O O . ALA A 1 223 ? -1.290 8.572 -4.785 1.00 88.25 223 ALA A O 1
ATOM 1743 N N . MET A 1 224 ? -0.063 8.082 -6.603 1.00 87.12 224 MET A N 1
ATOM 1744 C CA . MET A 1 224 ? 0.128 9.457 -7.105 1.00 87.12 224 MET A CA 1
ATOM 1745 C C . MET A 1 224 ? -0.560 9.719 -8.444 1.00 87.12 224 MET A C 1
ATOM 1747 O O . MET A 1 224 ? -0.843 8.792 -9.203 1.00 87.12 224 MET A O 1
ATOM 1751 N N . LYS A 1 225 ? -0.817 11.000 -8.748 1.00 86.12 225 LYS A N 1
ATOM 1752 C CA . LYS A 1 225 ? -1.394 11.428 -10.031 1.00 86.12 225 LYS A CA 1
ATOM 1753 C C . LYS A 1 225 ? -0.487 11.017 -11.197 1.00 86.12 225 LYS A C 1
ATOM 1755 O O . LYS A 1 225 ? 0.696 11.331 -11.182 1.00 86.12 225 LYS A O 1
ATOM 1760 N N . GLU A 1 226 ? -1.076 10.421 -12.236 1.00 86.19 226 GLU A N 1
ATOM 1761 C CA . GLU A 1 226 ? -0.343 9.905 -13.406 1.00 86.19 226 GLU A CA 1
ATOM 1762 C C . GLU A 1 226 ? 0.516 10.941 -14.130 1.00 86.19 226 GLU A C 1
ATOM 1764 O O . GLU A 1 226 ? 1.578 10.609 -14.629 1.00 86.19 226 GLU A O 1
ATOM 1769 N N . SER A 1 227 ? 0.118 12.215 -14.130 1.00 87.38 227 SER A N 1
ATOM 1770 C CA . SER A 1 227 ? 0.898 13.281 -14.770 1.00 87.38 227 SER A CA 1
ATOM 1771 C C . SER A 1 227 ? 2.217 13.619 -14.058 1.00 87.38 227 SER A C 1
ATOM 1773 O O . SER A 1 227 ? 2.881 14.563 -14.467 1.00 87.38 227 SER A O 1
ATOM 1775 N N . LEU A 1 228 ? 2.539 12.964 -12.938 1.00 86.69 228 LEU A N 1
ATOM 1776 C CA . LEU A 1 228 ? 3.756 13.211 -12.154 1.00 86.69 228 LEU A CA 1
ATOM 1777 C C . LEU A 1 228 ? 4.867 12.201 -12.430 1.00 86.69 228 LEU A C 1
ATOM 1779 O O . LEU A 1 228 ? 5.951 12.328 -11.864 1.00 86.69 228 LEU A O 1
ATOM 1783 N N . PHE A 1 229 ? 4.598 11.190 -13.248 1.00 87.75 229 PHE A N 1
ATOM 1784 C CA . PHE A 1 229 ? 5.565 10.160 -13.571 1.00 87.75 229 PHE A CA 1
ATOM 1785 C C . PHE A 1 229 ? 5.461 9.767 -15.036 1.00 87.75 229 PHE A C 1
ATOM 1787 O O . PHE A 1 229 ? 4.404 9.838 -15.657 1.00 87.75 229 PHE A O 1
ATOM 1794 N N . ASP A 1 230 ? 6.595 9.338 -15.562 1.00 92.06 230 ASP A N 1
ATOM 1795 C CA . ASP A 1 230 ? 6.728 8.824 -16.910 1.00 92.06 230 ASP A CA 1
ATOM 1796 C C . ASP A 1 230 ? 6.639 7.294 -16.887 1.00 92.06 230 ASP A C 1
ATOM 1798 O O . ASP A 1 230 ? 7.290 6.624 -16.079 1.00 92.06 230 ASP A O 1
ATOM 1802 N N . TYR A 1 231 ? 5.797 6.744 -17.760 1.00 93.81 231 TYR A N 1
ATOM 1803 C CA . TYR A 1 231 ? 5.544 5.310 -17.812 1.00 93.81 231 TYR A CA 1
ATOM 1804 C C . TYR A 1 231 ? 6.772 4.519 -18.257 1.00 93.81 231 TYR A C 1
ATOM 1806 O O . TYR A 1 231 ? 6.929 3.394 -17.788 1.00 93.81 231 TYR A O 1
ATOM 1814 N N . GLU A 1 232 ? 7.655 5.084 -19.083 1.00 95.31 232 GLU A N 1
ATOM 1815 C CA . GLU A 1 232 ? 8.883 4.396 -19.499 1.00 95.31 232 GLU A CA 1
ATOM 1816 C C . GLU A 1 232 ? 9.857 4.232 -18.325 1.00 95.31 232 GLU A C 1
ATOM 1818 O O . GLU A 1 232 ? 10.363 3.135 -18.093 1.00 95.31 232 GLU A O 1
ATOM 1823 N N . GLN A 1 233 ? 10.021 5.262 -17.489 1.00 94.31 233 GLN A N 1
ATOM 1824 C CA . GLN A 1 233 ? 10.806 5.167 -16.249 1.00 94.31 233 GLN A CA 1
ATOM 1825 C C . GLN A 1 233 ? 10.189 4.209 -15.219 1.00 94.31 233 GLN A C 1
ATOM 1827 O O . GLN A 1 233 ? 10.909 3.448 -14.567 1.00 94.31 233 GLN A O 1
ATOM 1832 N N . LEU A 1 234 ? 8.857 4.198 -15.076 1.00 94.56 234 LEU A N 1
ATOM 1833 C CA . LEU A 1 234 ? 8.185 3.209 -14.225 1.00 94.56 234 LEU A CA 1
ATOM 1834 C C . LEU A 1 234 ? 8.381 1.782 -14.747 1.00 94.56 234 LEU A C 1
ATOM 1836 O O . LEU A 1 234 ? 8.621 0.874 -13.952 1.00 94.56 234 LEU A O 1
ATOM 1840 N N . ALA A 1 235 ? 8.281 1.586 -16.064 1.00 95.44 235 ALA A N 1
ATOM 1841 C CA . ALA A 1 235 ? 8.500 0.302 -16.714 1.00 95.44 235 ALA A CA 1
ATOM 1842 C C . ALA A 1 235 ? 9.953 -0.164 -16.558 1.00 95.44 235 ALA A C 1
ATOM 1844 O O . ALA A 1 235 ? 10.163 -1.334 -16.253 1.00 95.44 235 ALA A O 1
ATOM 1845 N N . ALA A 1 236 ? 10.934 0.738 -16.670 1.00 95.12 236 ALA A N 1
ATOM 1846 C CA . ALA A 1 236 ? 12.346 0.436 -16.435 1.00 95.12 236 ALA A CA 1
ATOM 1847 C C . ALA A 1 236 ? 12.579 -0.088 -15.014 1.00 95.12 236 ALA A C 1
ATOM 1849 O O . ALA A 1 236 ? 13.170 -1.152 -14.830 1.00 95.12 236 ALA A O 1
ATOM 1850 N N . TYR A 1 237 ? 12.076 0.627 -14.001 1.00 94.50 237 TYR A N 1
ATOM 1851 C CA . TYR A 1 237 ? 12.205 0.180 -12.614 1.00 94.50 237 TYR A CA 1
ATOM 1852 C C . TYR A 1 237 ? 11.459 -1.135 -12.373 1.00 94.50 237 TYR A C 1
ATOM 1854 O O . TYR A 1 237 ? 11.979 -2.022 -11.703 1.00 94.50 237 TYR A O 1
ATOM 1862 N N . LEU A 1 238 ? 10.259 -1.295 -12.934 1.00 93.31 238 LEU A N 1
ATOM 1863 C CA . LEU A 1 238 ? 9.494 -2.531 -12.805 1.00 93.31 238 LEU A CA 1
ATOM 1864 C C . LEU A 1 238 ? 10.222 -3.724 -13.441 1.00 93.31 238 LEU A C 1
ATOM 1866 O O . LEU A 1 238 ? 10.323 -4.765 -12.801 1.00 93.31 238 LEU A O 1
ATOM 1870 N N . LEU A 1 239 ? 10.753 -3.569 -14.656 1.00 91.75 239 LEU A N 1
ATOM 1871 C CA . LEU A 1 239 ? 11.536 -4.594 -15.348 1.00 91.75 239 LEU A CA 1
ATOM 1872 C C . LEU A 1 239 ? 12.752 -5.001 -14.512 1.00 91.75 239 LEU A C 1
ATOM 1874 O O . LEU A 1 239 ? 12.916 -6.185 -14.223 1.00 91.75 239 LEU A O 1
ATOM 1878 N N . PHE A 1 240 ? 13.525 -4.015 -14.036 1.00 91.06 240 PHE A N 1
ATOM 1879 C CA . PHE A 1 240 ? 14.641 -4.233 -13.114 1.00 91.06 240 PHE A CA 1
ATOM 1880 C C . PHE A 1 240 ? 14.205 -5.061 -11.901 1.00 91.06 240 PHE A C 1
ATOM 1882 O O . PHE A 1 240 ? 14.801 -6.092 -11.611 1.00 91.06 240 PHE A O 1
ATOM 1889 N N . ARG A 1 241 ? 13.115 -4.669 -11.230 1.00 88.50 241 ARG A N 1
ATOM 1890 C CA . ARG A 1 241 ? 12.628 -5.369 -10.035 1.00 88.50 241 ARG A CA 1
ATOM 1891 C C . ARG A 1 241 ? 12.151 -6.787 -10.324 1.00 88.50 241 ARG A C 1
ATOM 1893 O O . ARG A 1 241 ? 12.408 -7.666 -9.508 1.00 88.50 241 ARG A O 1
ATOM 1900 N N . LEU A 1 242 ? 11.470 -7.025 -11.443 1.00 86.12 242 LEU A N 1
ATOM 1901 C CA . LEU A 1 242 ? 11.028 -8.366 -11.832 1.00 86.12 242 LEU A CA 1
ATOM 1902 C C . LEU A 1 242 ? 12.219 -9.278 -12.154 1.00 86.12 242 LEU A C 1
ATOM 1904 O O . LEU A 1 242 ? 12.223 -10.421 -11.704 1.00 86.12 242 LEU A O 1
ATOM 1908 N N . ASN A 1 243 ? 13.236 -8.762 -12.854 1.00 84.62 243 ASN A N 1
ATOM 1909 C CA . ASN A 1 243 ? 14.485 -9.485 -13.105 1.00 84.62 243 ASN A CA 1
ATOM 1910 C C . ASN A 1 243 ? 15.244 -9.772 -11.808 1.00 84.62 243 ASN A C 1
ATOM 1912 O O . ASN A 1 243 ? 15.778 -10.863 -11.650 1.00 84.62 243 ASN A O 1
ATOM 1916 N N . SER A 1 244 ? 15.280 -8.823 -10.866 1.00 82.69 244 SER A N 1
ATOM 1917 C CA . SER A 1 244 ? 15.928 -9.044 -9.572 1.00 82.69 244 SER A CA 1
ATOM 1918 C C . SER A 1 244 ? 15.206 -10.106 -8.750 1.00 82.69 244 SER A C 1
ATOM 1920 O O . SER A 1 244 ? 15.881 -10.927 -8.156 1.00 82.69 244 SER A O 1
ATOM 1922 N N . MET A 1 245 ? 13.866 -10.108 -8.718 1.00 79.31 245 MET A N 1
ATOM 1923 C CA . MET A 1 245 ? 13.066 -11.043 -7.905 1.00 79.31 245 MET A CA 1
ATOM 1924 C C . MET A 1 245 ? 13.109 -12.491 -8.391 1.00 79.31 245 MET A C 1
ATOM 1926 O O . MET A 1 245 ? 13.043 -13.421 -7.588 1.00 79.31 245 MET A O 1
ATOM 1930 N N . ASN A 1 246 ? 13.192 -12.693 -9.703 1.00 76.62 246 ASN A N 1
ATOM 1931 C CA . ASN A 1 246 ? 13.309 -14.021 -10.284 1.00 76.62 246 ASN A CA 1
ATOM 1932 C C . ASN A 1 246 ? 14.211 -13.967 -11.529 1.00 76.62 246 ASN A C 1
ATOM 1934 O O . ASN A 1 246 ? 13.701 -13.858 -12.642 1.00 76.62 246 ASN A O 1
ATOM 1938 N N . PRO A 1 247 ? 15.545 -14.017 -11.357 1.00 73.94 247 PRO A N 1
ATOM 1939 C CA . PRO A 1 247 ? 16.504 -13.940 -12.459 1.00 73.94 247 PRO A CA 1
ATOM 1940 C C . PRO A 1 247 ? 16.416 -15.111 -13.445 1.00 73.94 247 PRO A C 1
ATOM 1942 O O . PRO A 1 247 ? 16.719 -14.937 -14.626 1.00 73.94 247 PRO A O 1
ATOM 1945 N N . LYS A 1 248 ? 16.027 -16.308 -12.977 1.00 72.00 248 LYS A N 1
ATOM 1946 C CA . LYS A 1 248 ? 15.946 -17.519 -13.814 1.00 72.00 248 LYS A CA 1
ATOM 1947 C C . LYS A 1 248 ? 14.656 -17.617 -14.617 1.00 72.00 248 LYS A C 1
ATOM 1949 O O . LYS A 1 248 ? 14.684 -18.176 -15.713 1.00 72.00 248 LYS A O 1
ATOM 1954 N N . ALA A 1 249 ? 13.544 -17.123 -14.080 1.00 73.00 249 ALA A N 1
ATOM 1955 C CA . ALA A 1 249 ? 12.219 -17.218 -14.686 1.00 73.00 249 ALA A CA 1
ATOM 1956 C C . ALA A 1 249 ? 11.344 -16.005 -14.320 1.00 73.00 249 ALA A C 1
ATOM 1958 O O . ALA A 1 249 ? 10.309 -16.162 -13.665 1.00 73.00 249 ALA A O 1
ATOM 1959 N N . PRO A 1 250 ? 11.727 -14.776 -14.719 1.00 76.06 250 PRO A N 1
ATOM 1960 C CA . PRO A 1 250 ? 10.895 -13.611 -14.470 1.00 76.06 250 PRO A CA 1
ATOM 1961 C C . PRO A 1 250 ? 9.506 -13.807 -15.102 1.00 76.06 250 PRO A C 1
ATOM 1963 O O . PRO A 1 250 ? 9.373 -14.549 -16.072 1.00 76.06 250 PRO A O 1
ATOM 1966 N N . PRO A 1 251 ? 8.453 -13.149 -14.592 1.00 76.62 251 PRO A N 1
ATOM 1967 C CA . PRO A 1 251 ? 7.077 -13.410 -15.028 1.00 76.62 251 PRO A CA 1
ATOM 1968 C C . PRO A 1 251 ? 6.718 -12.783 -16.392 1.00 76.62 251 PRO A C 1
ATOM 1970 O O . PRO A 1 251 ? 5.859 -13.277 -17.113 1.00 76.62 251 PRO A O 1
ATOM 1973 N N . TYR A 1 252 ? 7.372 -11.697 -16.805 1.00 80.88 252 TYR A N 1
ATOM 1974 C CA . TYR A 1 252 ? 7.017 -10.980 -18.041 1.00 80.88 252 TYR A CA 1
ATOM 1975 C C . TYR A 1 252 ? 7.329 -11.658 -19.405 1.00 80.88 252 TYR A C 1
ATOM 1977 O O . TYR A 1 252 ? 6.720 -11.243 -20.389 1.00 80.88 252 TYR A O 1
ATOM 1985 N N . PRO A 1 253 ? 8.237 -12.643 -19.570 1.00 80.44 253 PRO A N 1
ATOM 1986 C CA . PRO A 1 253 ? 8.557 -13.251 -20.867 1.00 80.44 253 PRO A CA 1
ATOM 1987 C C . PRO A 1 253 ? 7.349 -13.880 -21.566 1.00 80.44 253 PRO A C 1
ATOM 1989 O O . PRO A 1 253 ? 7.249 -13.820 -22.791 1.00 80.44 253 PRO A O 1
ATOM 1992 N N . ALA A 1 254 ? 6.382 -14.415 -20.812 1.00 76.12 254 ALA A N 1
ATOM 1993 C CA . ALA A 1 254 ? 5.120 -14.910 -21.370 1.00 76.12 254 ALA A CA 1
ATOM 1994 C C . ALA A 1 254 ? 4.339 -13.809 -22.119 1.00 76.12 254 ALA A C 1
ATOM 1996 O O . ALA A 1 254 ? 3.634 -14.078 -23.097 1.00 76.12 254 ALA A O 1
ATOM 1997 N N . LEU A 1 255 ? 4.537 -12.544 -21.730 1.00 77.00 255 LEU A N 1
ATOM 1998 C CA . LEU A 1 255 ? 3.985 -11.357 -22.388 1.00 77.00 255 LEU A CA 1
ATOM 1999 C C . LEU A 1 255 ? 4.697 -10.994 -23.688 1.00 77.00 255 LEU A C 1
ATOM 2001 O O . LEU A 1 255 ? 4.223 -10.098 -24.377 1.00 77.00 255 LEU A O 1
ATOM 2005 N N . LEU A 1 256 ? 5.778 -11.681 -24.064 1.00 76.56 256 LEU A N 1
ATOM 2006 C CA . LEU A 1 256 ? 6.535 -11.421 -25.294 1.00 76.56 256 LEU A CA 1
ATOM 2007 C C . LEU A 1 256 ? 6.344 -12.513 -26.369 1.00 76.56 256 LEU A C 1
ATOM 2009 O O . LEU A 1 256 ? 6.662 -12.298 -27.535 1.00 76.56 256 LEU A O 1
ATOM 2013 N N . SER A 1 257 ? 5.735 -13.655 -26.031 1.00 69.31 257 SER A N 1
ATOM 2014 C CA . SER A 1 257 ? 5.411 -14.745 -26.975 1.00 69.31 257 SER A CA 1
ATOM 2015 C C . SER A 1 257 ? 4.319 -14.390 -28.007 1.00 69.31 257 SER A C 1
ATOM 2017 O O . SER A 1 257 ? 3.403 -13.621 -27.734 1.00 69.31 257 SER A O 1
ATOM 2019 N N . LYS A 1 258 ? 4.342 -14.968 -29.216 1.00 59.97 258 LYS A N 1
ATOM 2020 C CA . LYS A 1 258 ? 3.216 -14.824 -30.168 1.00 59.97 258 LYS A CA 1
ATOM 2021 C C . LYS A 1 258 ? 2.104 -15.834 -29.829 1.00 59.97 258 LYS A C 1
ATOM 2023 O O . LYS A 1 258 ? 2.435 -16.977 -29.539 1.00 59.97 258 LYS A O 1
ATOM 2028 N N . PRO A 1 259 ? 0.803 -15.513 -29.988 1.00 54.72 259 PRO A N 1
ATOM 2029 C CA . PRO A 1 259 ? -0.289 -16.444 -29.661 1.00 54.72 259 PRO A CA 1
ATOM 2030 C C . PRO A 1 259 ? -0.229 -17.794 -30.404 1.00 54.72 259 PRO A C 1
ATOM 2032 O O . PRO A 1 259 ? -0.773 -18.784 -29.929 1.00 54.72 259 PRO A O 1
ATOM 2035 N N . LYS A 1 260 ? 0.437 -17.851 -31.569 1.00 55.00 260 LYS A N 1
ATOM 2036 C CA . LYS A 1 260 ? 0.573 -19.066 -32.394 1.00 55.00 260 LYS A CA 1
ATOM 2037 C C . LYS A 1 260 ? 1.869 -19.862 -32.163 1.00 55.00 260 LYS A C 1
ATOM 2039 O O . LYS A 1 260 ? 1.954 -20.981 -32.649 1.00 55.00 260 LYS A O 1
ATOM 2044 N N . ASN A 1 261 ? 2.842 -19.327 -31.419 1.00 51.75 261 ASN A N 1
ATOM 2045 C CA . ASN A 1 261 ? 4.095 -20.008 -31.074 1.00 51.75 261 ASN A CA 1
ATOM 2046 C C . ASN A 1 261 ? 4.284 -19.962 -29.554 1.00 51.75 261 ASN A C 1
ATOM 2048 O O . ASN A 1 261 ? 4.575 -18.910 -28.995 1.00 51.75 261 ASN A O 1
ATOM 2052 N N . LYS A 1 262 ? 4.149 -21.116 -28.891 1.00 50.56 262 LYS A N 1
ATOM 2053 C CA . LYS A 1 262 ? 4.280 -21.262 -27.427 1.00 50.56 262 LYS A CA 1
ATOM 2054 C C . LYS A 1 262 ? 5.717 -21.128 -26.900 1.00 50.56 262 LYS A C 1
ATOM 2056 O O . LYS A 1 262 ? 5.930 -21.245 -25.701 1.00 50.56 262 LYS A O 1
ATOM 2061 N N . GLN A 1 263 ? 6.697 -20.913 -27.774 1.00 50.44 263 GLN A N 1
ATOM 2062 C CA . GLN A 1 263 ? 8.077 -20.671 -27.364 1.00 50.44 263 GLN A CA 1
ATOM 2063 C C . GLN A 1 263 ? 8.277 -19.164 -27.135 1.00 50.44 263 GLN A C 1
ATOM 2065 O O . GLN A 1 263 ? 7.885 -18.382 -28.010 1.00 50.44 263 GLN A O 1
ATOM 2070 N N . PRO A 1 264 ? 8.852 -18.739 -25.994 1.00 52.53 264 PRO A N 1
ATOM 2071 C CA . PRO A 1 264 ? 9.196 -17.342 -25.765 1.00 52.53 264 PRO A CA 1
ATOM 2072 C C . PRO A 1 264 ? 10.136 -16.879 -26.875 1.00 52.53 264 PRO A C 1
ATOM 2074 O O . PRO A 1 264 ? 11.218 -17.422 -27.067 1.00 52.53 264 PRO A O 1
ATOM 2077 N N . VAL A 1 265 ? 9.682 -15.901 -27.660 1.00 52.47 265 VAL A N 1
ATOM 2078 C CA . VAL A 1 265 ? 10.415 -15.416 -28.842 1.00 52.47 265 VAL A CA 1
ATOM 2079 C C . VAL A 1 265 ? 11.587 -14.513 -28.430 1.00 52.47 265 VAL A C 1
ATOM 2081 O O . VAL A 1 265 ? 12.432 -14.196 -29.261 1.00 52.47 265 VAL A O 1
ATOM 2084 N N . PHE A 1 266 ? 11.666 -14.118 -27.155 1.00 58.56 266 PHE A N 1
ATOM 2085 C CA . PHE A 1 266 ? 12.674 -13.187 -26.667 1.00 58.56 266 PHE A CA 1
ATOM 2086 C C . PHE A 1 266 ? 13.356 -13.701 -25.386 1.00 58.56 266 PHE A C 1
ATOM 2088 O O . PHE A 1 266 ? 12.645 -14.105 -24.460 1.00 58.56 266 PHE A O 1
ATOM 2095 N N . PRO A 1 267 ? 14.703 -13.707 -25.319 1.00 64.62 267 PRO A N 1
ATOM 2096 C CA . PRO A 1 267 ? 15.428 -14.015 -24.090 1.00 64.62 267 PRO A CA 1
ATOM 2097 C C . PRO A 1 267 ? 15.202 -12.920 -23.036 1.00 64.62 267 PRO A C 1
ATOM 2099 O O . PRO A 1 267 ? 14.772 -11.812 -23.352 1.00 64.62 267 PRO A O 1
ATOM 2102 N N . TYR A 1 268 ? 15.493 -13.226 -21.771 1.00 74.81 268 TYR A N 1
ATOM 2103 C CA . TYR A 1 268 ? 15.502 -12.229 -20.697 1.00 74.81 268 TYR A CA 1
ATOM 2104 C C . TYR A 1 268 ? 16.354 -11.014 -21.090 1.00 74.81 268 TYR A C 1
ATOM 2106 O O . TYR A 1 268 ? 17.441 -11.184 -21.645 1.00 74.81 268 TYR A O 1
ATOM 2114 N N . THR A 1 269 ? 15.873 -9.803 -20.798 1.00 83.38 269 THR A N 1
ATOM 2115 C CA . THR A 1 269 ? 16.610 -8.562 -21.076 1.00 83.38 269 THR A CA 1
ATOM 2116 C C . THR A 1 269 ? 16.559 -7.618 -19.883 1.00 83.38 269 THR A C 1
ATOM 2118 O O . THR A 1 269 ? 15.541 -7.509 -19.196 1.00 83.38 269 THR A O 1
ATOM 2121 N N . ASP A 1 270 ? 17.673 -6.929 -19.655 1.00 84.81 270 ASP A N 1
ATOM 2122 C CA . ASP A 1 270 ? 17.773 -5.786 -18.743 1.00 84.81 270 ASP A CA 1
ATOM 2123 C C . ASP A 1 270 ? 17.622 -4.447 -19.497 1.00 84.81 270 ASP A C 1
ATOM 2125 O O . ASP A 1 270 ? 17.583 -3.383 -18.878 1.00 84.81 270 ASP A O 1
ATOM 2129 N N . SER A 1 271 ? 17.526 -4.478 -20.834 1.00 90.31 271 SER A N 1
ATOM 2130 C CA . SER A 1 271 ? 17.333 -3.292 -21.668 1.00 90.31 271 SER A CA 1
ATOM 2131 C C . SER A 1 271 ? 15.851 -2.944 -21.769 1.00 90.31 271 SER A C 1
ATOM 2133 O O . SER A 1 271 ? 15.064 -3.646 -22.409 1.00 90.31 271 SER A O 1
ATOM 2135 N N . ILE A 1 272 ? 15.467 -1.819 -21.158 1.00 92.75 272 ILE A N 1
ATOM 2136 C CA . ILE A 1 272 ? 14.095 -1.309 -21.256 1.00 92.75 272 ILE A CA 1
ATOM 2137 C C . ILE A 1 272 ? 13.715 -0.967 -22.701 1.00 92.75 272 ILE A C 1
ATOM 2139 O O . ILE A 1 272 ? 12.578 -1.199 -23.101 1.00 92.75 272 ILE A O 1
ATOM 2143 N N . GLU A 1 273 ? 14.657 -0.465 -23.500 1.00 92.44 273 GLU A N 1
ATOM 2144 C CA . GLU A 1 273 ? 14.409 -0.109 -24.898 1.00 92.44 273 GLU A CA 1
ATOM 2145 C C . GLU A 1 273 ? 14.052 -1.348 -25.727 1.00 92.44 273 GLU A C 1
ATOM 2147 O O . GLU A 1 273 ? 13.004 -1.376 -26.373 1.00 92.44 273 GLU A O 1
ATOM 2152 N N . GLU A 1 274 ? 14.869 -2.403 -25.642 1.00 90.62 274 GLU A N 1
ATOM 2153 C CA . GLU A 1 274 ? 14.603 -3.671 -26.331 1.00 90.62 274 GLU A CA 1
ATOM 2154 C C . GLU A 1 274 ? 13.273 -4.272 -25.876 1.00 90.62 274 GLU A C 1
ATOM 2156 O O . GLU A 1 274 ? 12.437 -4.650 -26.700 1.00 90.62 274 GLU A O 1
ATOM 2161 N N . PHE A 1 275 ? 13.045 -4.311 -24.559 1.00 91.75 275 PHE A N 1
ATOM 2162 C CA . PHE A 1 275 ? 11.815 -4.834 -23.980 1.00 91.75 275 PHE A CA 1
ATOM 2163 C C . PHE A 1 275 ? 10.575 -4.116 -24.533 1.00 91.75 275 PHE A C 1
ATOM 2165 O O . PHE A 1 275 ? 9.626 -4.766 -24.984 1.00 91.75 275 PHE A O 1
ATOM 2172 N N . LEU A 1 276 ? 10.577 -2.779 -24.535 1.00 94.00 276 LEU A N 1
ATOM 2173 C CA . LEU A 1 276 ? 9.439 -1.987 -24.999 1.00 94.00 276 LEU A CA 1
ATOM 2174 C C . LEU A 1 276 ? 9.241 -2.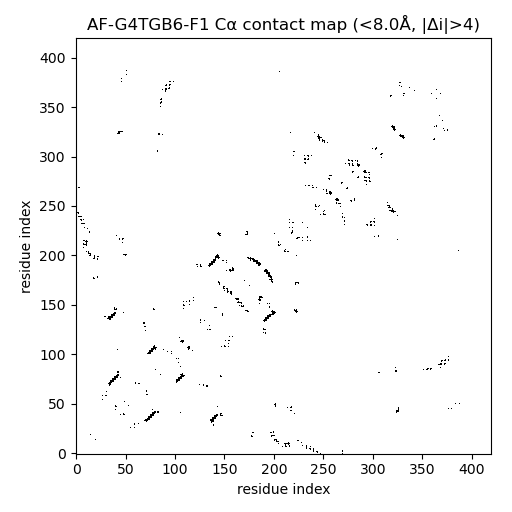076 -26.511 1.00 94.00 276 LEU A C 1
ATOM 2176 O O . LEU A 1 276 ? 8.093 -2.109 -26.947 1.00 94.00 276 LEU A O 1
ATOM 2180 N N . GLN A 1 277 ? 10.307 -2.164 -27.311 1.00 92.38 277 GLN A N 1
ATOM 2181 C CA . GLN A 1 277 ? 10.194 -2.350 -28.762 1.00 92.38 277 GLN A CA 1
ATOM 2182 C C . GLN A 1 277 ? 9.574 -3.709 -29.112 1.00 92.38 277 GLN A C 1
ATOM 2184 O O . GLN A 1 277 ? 8.659 -3.785 -29.940 1.00 92.38 277 GLN A O 1
ATOM 2189 N N . VAL A 1 278 ? 10.007 -4.782 -28.444 1.00 89.88 278 VAL A N 1
ATOM 2190 C CA . VAL A 1 278 ? 9.448 -6.131 -28.638 1.00 89.88 278 VAL A CA 1
ATOM 2191 C C . VAL A 1 278 ? 7.987 -6.175 -28.200 1.00 89.88 278 VAL A C 1
ATOM 2193 O O . VAL A 1 278 ? 7.131 -6.691 -28.926 1.00 89.88 278 VAL A O 1
ATOM 2196 N N . LEU A 1 279 ? 7.675 -5.592 -27.040 1.00 90.06 279 LEU A N 1
ATOM 2197 C CA . LEU A 1 279 ? 6.307 -5.511 -26.543 1.00 90.06 279 LEU A CA 1
ATOM 2198 C C . LEU A 1 279 ? 5.416 -4.677 -27.477 1.00 90.06 279 LEU A C 1
ATOM 2200 O O . LEU A 1 279 ? 4.313 -5.110 -27.812 1.00 90.06 279 LEU A O 1
ATOM 2204 N N . ALA A 1 280 ? 5.895 -3.524 -27.950 1.00 92.75 280 ALA A N 1
ATOM 2205 C CA . ALA A 1 280 ? 5.189 -2.678 -28.909 1.00 92.75 280 ALA A CA 1
ATOM 2206 C C . ALA A 1 280 ? 4.918 -3.424 -30.222 1.00 92.75 280 ALA A C 1
ATOM 2208 O O . ALA A 1 280 ? 3.791 -3.402 -30.717 1.00 92.75 280 ALA A O 1
ATOM 2209 N N . THR A 1 281 ? 5.908 -4.162 -30.734 1.00 89.56 281 THR A N 1
ATOM 2210 C CA . THR 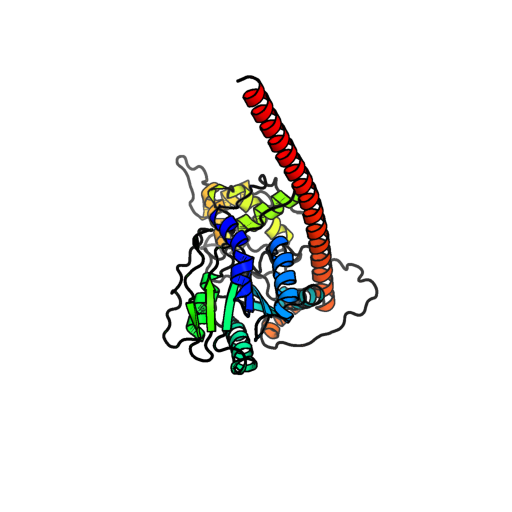A 1 281 ? 5.755 -5.019 -31.919 1.00 89.56 281 THR A CA 1
ATOM 2211 C C . THR A 1 281 ? 4.662 -6.063 -31.707 1.00 89.56 281 THR A C 1
ATOM 2213 O O . THR A 1 281 ? 3.776 -6.211 -32.549 1.00 89.56 281 THR A O 1
ATOM 2216 N N . ARG A 1 282 ? 4.687 -6.780 -30.572 1.00 84.56 282 ARG A N 1
ATOM 2217 C CA . ARG A 1 282 ? 3.676 -7.802 -30.245 1.00 84.56 282 ARG A CA 1
ATOM 2218 C C . ARG A 1 282 ? 2.273 -7.203 -30.172 1.00 84.56 282 ARG A C 1
ATOM 2220 O O . ARG A 1 282 ? 1.327 -7.825 -30.647 1.00 84.56 282 ARG A O 1
ATOM 2227 N N . MET A 1 283 ? 2.142 -6.029 -29.563 1.00 87.00 283 MET A N 1
ATOM 2228 C CA . MET A 1 283 ? 0.855 -5.363 -29.355 1.00 87.00 283 MET A CA 1
ATOM 2229 C C . MET A 1 283 ? 0.370 -4.577 -30.582 1.00 87.00 283 MET A C 1
ATOM 2231 O O . MET A 1 283 ? -0.747 -4.062 -30.570 1.00 87.00 283 MET A O 1
ATOM 2235 N N . GLY A 1 284 ? 1.187 -4.465 -31.636 1.00 90.38 284 GLY A N 1
ATOM 2236 C CA . GLY A 1 284 ? 0.888 -3.629 -32.800 1.00 90.38 284 GLY A CA 1
ATOM 2237 C C . GLY A 1 284 ? 0.863 -2.132 -32.473 1.00 90.38 284 GLY A C 1
ATOM 2238 O O . GLY A 1 284 ? 0.143 -1.368 -33.113 1.00 90.38 284 GLY A O 1
ATOM 2239 N N . TYR A 1 285 ? 1.606 -1.704 -31.451 1.00 94.81 285 TYR A N 1
ATOM 2240 C CA . TYR A 1 285 ? 1.709 -0.306 -31.043 1.00 94.81 285 TYR A CA 1
ATOM 2241 C C . TYR A 1 285 ? 2.756 0.404 -31.906 1.00 94.81 285 TYR A C 1
ATOM 2243 O O . TYR A 1 285 ? 3.938 0.446 -31.569 1.00 94.81 285 TYR A O 1
ATOM 2251 N N . LEU A 1 286 ? 2.305 0.931 -33.046 1.00 94.81 286 LEU A N 1
ATOM 2252 C CA . LEU A 1 286 ? 3.126 1.656 -34.013 1.00 94.81 286 LEU A CA 1
ATOM 2253 C C . LEU A 1 286 ? 2.597 3.080 -34.222 1.00 94.81 286 LEU A C 1
ATOM 2255 O O . LEU A 1 286 ? 1.391 3.303 -34.347 1.00 94.81 286 LEU A O 1
ATOM 2259 N N . LEU A 1 287 ? 3.521 4.030 -34.301 1.00 94.50 287 LEU A N 1
ATOM 2260 C CA . LEU A 1 287 ? 3.316 5.401 -34.750 1.00 94.50 287 LEU A CA 1
ATOM 2261 C C . LEU A 1 287 ? 3.445 5.487 -36.288 1.00 94.50 287 LEU A C 1
ATOM 2263 O O . LEU A 1 287 ? 3.944 4.551 -36.929 1.00 94.50 287 LEU A O 1
ATOM 2267 N N . PRO A 1 288 ? 3.027 6.608 -36.913 1.00 93.81 288 PRO A N 1
ATOM 2268 C CA . PRO A 1 288 ? 3.269 6.850 -38.334 1.00 93.81 288 PRO A CA 1
ATOM 2269 C C . PRO A 1 288 ? 4.741 6.645 -38.717 1.00 93.81 288 PRO A C 1
ATOM 2271 O O . PRO A 1 288 ? 5.645 7.025 -37.977 1.00 93.81 288 PRO A O 1
ATOM 2274 N N . GLY A 1 289 ? 4.980 6.032 -39.879 1.00 91.00 289 GLY A N 1
ATOM 2275 C CA . GLY A 1 289 ? 6.332 5.685 -40.336 1.00 91.00 289 GLY A CA 1
ATOM 2276 C C . GLY A 1 289 ? 6.889 4.374 -39.768 1.00 91.00 289 GLY A C 1
ATOM 2277 O O . GLY A 1 289 ? 8.046 4.062 -40.023 1.00 91.00 289 GLY A O 1
ATOM 2278 N N . GLY A 1 290 ? 6.088 3.596 -39.027 1.00 89.94 290 GLY A N 1
ATOM 2279 C CA . GLY A 1 290 ? 6.497 2.284 -38.505 1.00 89.94 290 GLY A CA 1
ATOM 2280 C C . GLY A 1 290 ? 7.362 2.351 -37.244 1.00 89.94 290 GLY A C 1
ATOM 2281 O O . GLY A 1 290 ? 7.983 1.358 -36.878 1.00 89.94 290 GLY A O 1
ATOM 2282 N N . VAL A 1 291 ? 7.407 3.508 -36.578 1.00 95.06 291 VAL A N 1
ATOM 2283 C CA . VAL A 1 291 ? 8.137 3.702 -35.318 1.00 95.06 291 VAL A CA 1
ATOM 2284 C C . VAL A 1 291 ? 7.363 3.049 -34.170 1.00 95.06 291 VAL A C 1
ATOM 2286 O O . VAL A 1 291 ? 6.148 3.202 -34.082 1.00 95.06 291 VAL A O 1
ATOM 2289 N N . HIS A 1 292 ? 8.042 2.334 -33.274 1.00 95.31 292 HIS A N 1
ATOM 2290 C CA . HIS A 1 292 ? 7.405 1.705 -32.114 1.00 95.31 292 HIS A CA 1
ATOM 2291 C C . HIS A 1 292 ? 6.884 2.748 -31.114 1.00 95.31 292 HIS A C 1
ATOM 2293 O O . HIS A 1 292 ? 7.622 3.637 -30.698 1.00 95.31 292 HIS A O 1
ATOM 2299 N N . ASP A 1 293 ? 5.628 2.611 -30.685 1.00 96.75 293 ASP A N 1
ATOM 2300 C CA . ASP A 1 293 ? 5.044 3.416 -29.605 1.00 96.75 293 ASP A CA 1
ATOM 2301 C C . ASP A 1 293 ? 5.410 2.797 -28.242 1.00 96.75 293 ASP A C 1
ATOM 2303 O O . ASP A 1 293 ? 4.638 2.056 -27.617 1.00 96.75 293 ASP A O 1
ATOM 2307 N N . THR A 1 294 ? 6.643 3.066 -27.806 1.00 96.00 294 THR A N 1
ATOM 2308 C CA . THR A 1 294 ? 7.215 2.571 -26.542 1.00 96.00 294 THR A CA 1
ATOM 2309 C C . THR A 1 294 ? 6.472 3.105 -25.327 1.00 96.00 294 THR A C 1
ATOM 2311 O O . THR A 1 294 ? 6.272 2.369 -24.362 1.00 96.00 294 THR A O 1
ATOM 2314 N N . SER A 1 295 ? 5.971 4.337 -25.390 1.00 95.31 295 SER A N 1
ATOM 2315 C CA . SER A 1 295 ? 5.235 4.961 -24.293 1.00 95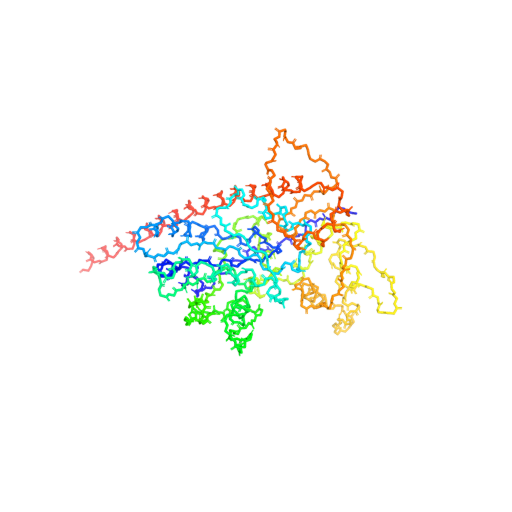.31 295 SER A CA 1
ATOM 2316 C C . SER A 1 295 ? 3.905 4.247 -24.027 1.00 95.31 295 SER A C 1
ATOM 2318 O O . SER A 1 295 ? 3.554 3.973 -22.871 1.00 95.31 295 SER A O 1
ATOM 2320 N N . ARG A 1 296 ? 3.173 3.857 -25.082 1.00 95.12 296 ARG A N 1
ATOM 2321 C CA . ARG A 1 296 ? 1.961 3.034 -24.946 1.00 95.12 296 ARG A CA 1
ATOM 2322 C C . ARG A 1 296 ? 2.276 1.619 -24.466 1.00 95.12 296 ARG A C 1
ATOM 2324 O O . ARG A 1 296 ? 1.539 1.094 -23.626 1.00 95.12 296 ARG A O 1
ATOM 2331 N N . ALA A 1 297 ? 3.363 1.014 -24.950 1.00 95.12 297 ALA A N 1
ATOM 2332 C CA . ALA A 1 297 ? 3.819 -0.296 -24.482 1.00 95.12 297 ALA A CA 1
ATOM 2333 C C . ALA A 1 297 ? 4.192 -0.274 -22.988 1.00 95.12 297 ALA A C 1
ATOM 2335 O O . ALA A 1 297 ? 3.765 -1.148 -22.233 1.00 95.12 297 ALA A O 1
ATOM 2336 N N . ALA A 1 298 ? 4.898 0.763 -22.537 1.00 96.31 298 ALA A N 1
ATOM 2337 C CA . ALA A 1 298 ? 5.298 0.947 -21.147 1.00 96.31 298 ALA A CA 1
ATOM 2338 C C . ALA A 1 298 ? 4.087 1.108 -20.226 1.00 96.31 298 ALA A C 1
ATOM 2340 O O . ALA A 1 298 ? 3.992 0.447 -19.189 1.00 96.31 298 ALA A O 1
ATOM 2341 N N . LYS A 1 299 ? 3.111 1.930 -20.636 1.00 94.38 299 LYS A N 1
ATOM 2342 C CA . LYS A 1 299 ? 1.849 2.068 -19.906 1.00 94.38 299 LYS A CA 1
ATOM 2343 C C . LYS A 1 299 ? 1.128 0.731 -19.776 1.00 94.38 299 LYS A C 1
ATOM 2345 O O . LYS A 1 299 ? 0.721 0.368 -18.672 1.00 94.38 299 LYS A O 1
ATOM 2350 N N . TRP A 1 300 ? 1.011 -0.010 -20.876 1.00 93.31 300 TRP A N 1
ATOM 2351 C CA . TRP A 1 300 ? 0.383 -1.328 -20.867 1.00 93.31 300 TRP A CA 1
ATOM 2352 C C . TRP A 1 300 ? 1.108 -2.296 -19.923 1.00 93.31 300 TRP A C 1
ATOM 2354 O O . TRP A 1 300 ? 0.457 -2.963 -19.125 1.00 93.31 300 TRP A O 1
ATOM 2364 N N . PHE A 1 301 ? 2.443 -2.332 -19.946 1.00 93.19 301 PHE A N 1
ATOM 2365 C CA . PHE A 1 301 ? 3.237 -3.214 -19.087 1.00 93.19 301 PHE A CA 1
ATOM 2366 C C . PHE A 1 301 ? 3.032 -2.925 -17.595 1.00 93.19 301 PHE A C 1
ATOM 2368 O O . PHE A 1 301 ? 2.814 -3.831 -16.789 1.00 93.19 301 PHE A O 1
ATOM 2375 N N . VAL A 1 302 ? 3.026 -1.646 -17.223 1.00 92.88 302 VAL A N 1
ATOM 2376 C CA . VAL A 1 302 ? 2.740 -1.234 -15.847 1.00 92.88 302 VAL A CA 1
ATOM 2377 C C . VAL A 1 302 ? 1.293 -1.584 -15.459 1.00 92.88 302 VAL A C 1
ATOM 2379 O O . VAL A 1 302 ? 1.037 -2.012 -14.332 1.00 92.88 302 VAL A O 1
ATOM 2382 N N . GLU A 1 303 ? 0.324 -1.438 -16.367 1.00 89.50 303 GLU A N 1
ATOM 2383 C CA . GLU A 1 303 ? -1.075 -1.831 -16.135 1.00 89.50 303 GLU A CA 1
ATOM 2384 C C . GLU A 1 303 ? -1.274 -3.348 -16.018 1.00 89.50 303 GLU A C 1
ATOM 2386 O O . GLU A 1 303 ? -2.078 -3.797 -15.189 1.00 89.50 303 GLU A O 1
ATOM 2391 N N . TRP A 1 304 ? -0.515 -4.132 -16.783 1.00 88.81 304 TRP A N 1
ATOM 2392 C CA . TRP A 1 304 ? -0.441 -5.582 -16.657 1.00 88.81 304 TRP A CA 1
ATOM 2393 C C . TRP A 1 304 ? -0.020 -5.981 -15.242 1.00 88.81 304 TRP A C 1
ATOM 2395 O O . TRP A 1 304 ? -0.782 -6.661 -14.554 1.00 88.81 304 TRP A O 1
ATOM 2405 N N . TRP A 1 305 ? 1.097 -5.446 -14.742 1.00 88.12 305 TRP A N 1
ATOM 2406 C CA . TRP A 1 305 ? 1.565 -5.732 -13.381 1.00 88.12 305 TRP A CA 1
ATOM 2407 C C . TRP A 1 305 ? 0.595 -5.248 -12.291 1.00 88.12 305 TRP A C 1
ATOM 2409 O O . TRP A 1 305 ? 0.490 -5.825 -11.209 1.00 88.12 305 TRP A O 1
ATOM 2419 N N . ARG A 1 306 ? -0.183 -4.195 -12.566 1.00 86.75 306 ARG A N 1
ATOM 2420 C CA . ARG A 1 306 ? -1.253 -3.729 -11.666 1.00 86.75 306 ARG A CA 1
ATOM 2421 C C . ARG A 1 306 ? -2.468 -4.670 -11.613 1.00 86.75 306 ARG A C 1
ATOM 2423 O O . ARG A 1 306 ? -3.424 -4.348 -10.904 1.00 86.75 306 ARG A O 1
ATOM 2430 N N . GLY A 1 307 ? -2.475 -5.775 -12.360 1.00 77.19 307 GLY A N 1
ATOM 2431 C CA . GLY A 1 307 ? -3.601 -6.709 -12.438 1.00 77.19 307 GLY A CA 1
ATOM 2432 C C . GLY A 1 307 ? -4.799 -6.125 -13.191 1.00 77.19 307 GLY A C 1
ATOM 2433 O O . GLY A 1 307 ? -5.950 -6.407 -12.850 1.00 77.19 307 GLY A O 1
ATOM 2434 N N . SER A 1 308 ? -4.542 -5.213 -14.137 1.00 57.47 308 SER A N 1
ATOM 2435 C CA . SER A 1 308 ? -5.569 -4.582 -14.978 1.00 57.47 308 SER A CA 1
ATOM 2436 C C . SER A 1 308 ? -5.628 -5.148 -16.396 1.00 57.47 308 SER A C 1
ATOM 2438 O O . SER A 1 308 ? -6.618 -4.885 -17.074 1.00 57.47 308 SER A O 1
ATOM 2440 N N . ALA A 1 309 ? -4.603 -5.892 -16.826 1.00 46.28 309 ALA A N 1
ATOM 2441 C CA . ALA A 1 309 ? -4.462 -6.386 -18.198 1.00 46.28 309 ALA A CA 1
ATOM 2442 C C . ALA A 1 309 ? -4.175 -7.901 -18.311 1.00 46.28 309 ALA A C 1
ATOM 2444 O O . ALA A 1 309 ? -3.694 -8.334 -19.352 1.00 46.28 309 ALA A O 1
ATOM 2445 N N . ALA A 1 310 ? -4.461 -8.707 -17.281 1.00 36.72 310 ALA A N 1
ATOM 2446 C CA . ALA A 1 310 ? -4.310 -10.163 -17.355 1.00 36.72 310 ALA A CA 1
ATOM 2447 C C . ALA A 1 310 ? -5.506 -10.899 -16.733 1.00 36.72 310 ALA A C 1
ATOM 2449 O O . ALA A 1 310 ? -5.857 -10.665 -15.574 1.00 36.72 310 ALA A O 1
ATOM 2450 N N . GLU A 1 311 ? -6.107 -11.775 -17.543 1.00 36.16 311 GLU A N 1
ATOM 2451 C CA . GLU A 1 311 ? -6.719 -13.027 -17.097 1.00 36.16 311 GLU A CA 1
ATOM 2452 C C . GLU A 1 311 ? -5.638 -13.890 -16.426 1.00 36.16 311 GLU A C 1
ATOM 2454 O O . GLU A 1 311 ? -4.449 -13.723 -16.699 1.00 36.16 311 GLU A O 1
ATOM 2459 N N . GLU A 1 312 ? -6.052 -14.755 -15.503 1.00 37.78 312 GLU A N 1
ATOM 2460 C CA . GLU A 1 312 ? -5.192 -15.642 -14.717 1.00 37.78 312 GLU A CA 1
ATOM 2461 C C . GLU A 1 312 ? -4.221 -16.448 -15.597 1.00 37.78 312 GLU A C 1
ATOM 2463 O O . GLU A 1 312 ? -4.550 -17.520 -16.092 1.00 37.78 312 GLU A O 1
ATOM 2468 N N . GLU A 1 313 ? -2.983 -15.981 -15.731 1.00 38.06 313 GLU A N 1
ATOM 2469 C CA . GLU A 1 313 ? -1.852 -16.857 -16.011 1.00 38.06 313 GLU A CA 1
ATOM 2470 C C . GLU A 1 313 ? -0.927 -16.803 -14.803 1.00 38.06 313 GLU A C 1
ATOM 2472 O O . GLU A 1 313 ? -0.248 -15.814 -14.525 1.00 38.06 313 GLU A O 1
ATOM 2477 N N . ASN A 1 314 ? -0.984 -17.887 -14.033 1.00 39.00 314 ASN A N 1
ATOM 2478 C CA . ASN A 1 314 ? -0.109 -18.162 -12.911 1.00 39.00 314 ASN A CA 1
ATOM 2479 C C . ASN A 1 314 ? 1.296 -18.381 -13.490 1.00 39.00 314 ASN A C 1
ATOM 2481 O O . ASN A 1 314 ? 1.603 -19.446 -14.029 1.00 39.00 314 ASN A O 1
ATOM 2485 N N . LEU A 1 315 ? 2.115 -17.332 -13.479 1.00 42.00 315 LEU A N 1
ATOM 2486 C CA . LEU A 1 315 ? 3.458 -17.349 -14.052 1.00 42.00 315 LEU A CA 1
ATOM 2487 C C . LEU A 1 315 ? 4.370 -18.113 -13.096 1.00 42.00 315 LEU A C 1
ATOM 2489 O O . LEU A 1 315 ? 4.914 -17.559 -12.145 1.00 42.00 315 LEU A O 1
ATOM 2493 N N . GLY A 1 316 ? 4.434 -19.423 -13.331 1.00 36.50 316 GLY A N 1
ATOM 2494 C CA . GLY A 1 316 ? 5.217 -20.371 -12.559 1.00 36.50 316 GLY A CA 1
ATOM 2495 C C . GLY A 1 316 ? 6.701 -20.016 -12.551 1.00 36.50 316 GLY A C 1
ATOM 2496 O O . GLY A 1 316 ? 7.308 -19.780 -13.592 1.00 36.50 316 GLY A O 1
ATOM 2497 N N . GLY A 1 317 ? 7.273 -20.012 -11.352 1.00 45.84 317 GLY A N 1
ATOM 2498 C CA . GLY A 1 317 ? 8.698 -19.858 -11.104 1.00 45.84 317 GLY A CA 1
ATOM 2499 C C . GLY A 1 317 ? 8.965 -19.729 -9.606 1.00 45.84 317 GLY A C 1
ATOM 2500 O O . GLY A 1 317 ? 8.178 -19.122 -8.883 1.00 45.84 317 GLY A O 1
ATOM 2501 N N . THR A 1 318 ? 10.071 -20.304 -9.144 1.00 51.94 318 THR A N 1
ATOM 2502 C CA . THR A 1 318 ? 10.664 -20.041 -7.826 1.00 51.94 318 THR A CA 1
ATOM 2503 C C . THR A 1 318 ? 11.192 -18.609 -7.791 1.00 51.94 318 THR A C 1
ATOM 2505 O O . THR A 1 318 ? 12.106 -18.313 -8.561 1.00 51.94 318 THR A O 1
ATOM 2508 N N . PRO A 1 319 ? 10.671 -17.697 -6.955 1.00 59.59 319 PRO A N 1
ATOM 2509 C CA . PRO A 1 319 ? 11.362 -16.436 -6.735 1.00 59.59 319 PRO A CA 1
ATOM 2510 C C . PRO A 1 319 ? 12.696 -16.712 -6.043 1.00 59.59 319 PRO A C 1
ATOM 2512 O O . PRO A 1 319 ? 12.754 -17.458 -5.071 1.00 59.59 319 PRO A O 1
ATOM 2515 N N . GLU A 1 320 ? 13.757 -16.093 -6.543 1.00 61.97 320 GLU A N 1
ATOM 2516 C CA . GLU A 1 320 ? 15.113 -16.224 -5.989 1.00 61.97 320 GLU A CA 1
ATOM 2517 C C . GLU A 1 320 ? 15.468 -15.027 -5.104 1.00 61.97 320 GLU A C 1
ATOM 2519 O O . GLU A 1 320 ? 16.532 -14.987 -4.486 1.00 61.97 320 GLU A O 1
ATOM 2524 N N . TRP A 1 321 ? 14.583 -14.024 -5.054 1.00 57.47 321 TRP A N 1
ATOM 2525 C CA . TRP A 1 321 ? 14.852 -12.765 -4.382 1.00 57.47 321 TRP A CA 1
ATOM 2526 C C . TRP A 1 321 ? 13.587 -12.110 -3.819 1.00 57.47 321 TRP A C 1
ATOM 2528 O O . TRP A 1 321 ? 12.683 -11.728 -4.564 1.00 57.47 321 TRP A O 1
ATOM 2538 N N . GLY A 1 322 ? 13.573 -11.887 -2.504 1.00 74.88 322 GLY A N 1
ATOM 2539 C CA . GLY A 1 322 ? 12.626 -10.997 -1.825 1.00 74.88 322 GLY A CA 1
ATOM 2540 C C . GLY A 1 322 ? 11.124 -11.312 -1.960 1.00 74.88 322 GLY A C 1
ATOM 2541 O O . GLY A 1 322 ? 10.708 -12.356 -2.452 1.00 74.88 322 GLY A O 1
ATOM 2542 N N . TRP A 1 323 ? 10.289 -10.378 -1.489 1.00 82.56 323 TRP A N 1
ATOM 2543 C CA . TRP A 1 323 ? 8.823 -10.439 -1.522 1.00 82.56 323 TRP A CA 1
ATOM 2544 C C . TRP A 1 323 ? 8.203 -9.057 -1.779 1.00 82.56 323 TRP A C 1
ATOM 2546 O O . TRP A 1 323 ? 8.423 -8.092 -1.041 1.00 82.56 323 TRP A O 1
ATOM 2556 N N . GLY A 1 324 ? 7.396 -8.940 -2.834 1.00 83.38 324 GLY A N 1
ATOM 2557 C CA . GLY A 1 324 ? 6.864 -7.642 -3.252 1.00 83.38 324 GLY A CA 1
ATOM 2558 C C . GLY A 1 324 ? 7.976 -6.624 -3.546 1.00 83.38 324 GLY A C 1
ATOM 2559 O O . GLY A 1 324 ? 9.114 -6.970 -3.856 1.00 83.38 324 GLY A O 1
ATOM 2560 N N . LEU A 1 325 ? 7.660 -5.330 -3.465 1.00 87.62 325 LEU A N 1
ATOM 2561 C CA . LEU A 1 325 ? 8.622 -4.280 -3.804 1.00 87.62 325 LEU A CA 1
ATOM 2562 C C . LEU A 1 325 ? 9.443 -3.769 -2.604 1.00 87.62 325 LEU A C 1
ATOM 2564 O O . LEU A 1 325 ? 10.442 -3.072 -2.808 1.00 87.62 325 LEU A O 1
ATOM 2568 N N . ASP A 1 326 ? 9.103 -4.131 -1.369 1.00 87.25 326 ASP A N 1
ATOM 2569 C CA . ASP A 1 326 ? 9.812 -3.644 -0.175 1.00 87.25 326 ASP A CA 1
ATOM 2570 C C . ASP A 1 326 ? 10.768 -4.647 0.455 1.00 87.25 326 ASP A C 1
ATOM 2572 O O . ASP A 1 326 ? 11.764 -4.233 1.043 1.00 87.25 326 ASP A O 1
ATOM 2576 N N . CYS A 1 327 ? 10.501 -5.939 0.315 1.00 87.19 327 CYS A N 1
ATOM 2577 C CA . CYS A 1 327 ? 11.269 -6.979 0.974 1.00 87.19 327 CYS A CA 1
ATOM 2578 C C . CYS A 1 327 ? 12.273 -7.558 -0.030 1.00 87.19 327 CYS A C 1
ATOM 2580 O O . CYS A 1 327 ? 11.870 -8.101 -1.051 1.00 87.19 327 CYS A O 1
ATOM 2582 N N . GLN A 1 328 ? 13.571 -7.343 0.201 1.00 81.69 328 GLN A N 1
ATOM 2583 C CA . GLN A 1 328 ? 14.650 -7.582 -0.769 1.00 81.69 328 GLN A CA 1
ATOM 2584 C C . GLN A 1 328 ? 15.823 -8.311 -0.100 1.00 81.69 328 GLN A C 1
ATOM 2586 O O . GLN A 1 328 ? 16.389 -7.779 0.854 1.00 81.69 328 GLN A O 1
ATOM 2591 N N . TRP A 1 329 ? 16.161 -9.505 -0.595 1.00 79.69 329 TRP A N 1
ATOM 2592 C CA . TRP A 1 329 ? 17.282 -10.360 -0.161 1.00 79.69 329 TRP A CA 1
ATOM 2593 C C . TRP A 1 329 ? 17.446 -11.539 -1.134 1.00 79.69 329 TRP A C 1
ATOM 2595 O O . TRP A 1 329 ? 16.480 -11.874 -1.818 1.00 79.69 329 TRP A O 1
ATOM 2605 N N . VAL A 1 330 ? 18.611 -12.198 -1.151 1.00 72.50 330 VAL A N 1
ATOM 2606 C CA . VAL A 1 330 ? 18.884 -13.411 -1.955 1.00 72.50 330 VAL A CA 1
ATOM 2607 C C . VAL A 1 330 ? 18.361 -14.654 -1.240 1.00 72.50 330 VAL A C 1
ATOM 2609 O O . VAL A 1 330 ? 18.851 -14.942 -0.160 1.00 72.50 330 VAL A O 1
ATOM 2612 N N . MET A 1 331 ? 17.408 -15.403 -1.803 1.00 67.62 331 MET A N 1
ATOM 2613 C CA . MET A 1 331 ? 16.832 -16.599 -1.153 1.00 67.62 331 MET A CA 1
ATOM 2614 C C . MET A 1 331 ? 17.830 -17.751 -0.982 1.00 67.62 331 MET A C 1
ATOM 2616 O O . MET A 1 331 ? 17.823 -18.396 0.058 1.00 67.62 331 MET A O 1
ATOM 2620 N N . ASP A 1 332 ? 18.700 -17.967 -1.972 1.00 61.22 332 ASP A N 1
ATOM 2621 C CA . ASP A 1 332 ? 19.617 -19.118 -2.021 1.00 61.22 332 ASP A CA 1
ATOM 2622 C C . ASP A 1 332 ? 20.907 -18.927 -1.196 1.00 61.22 332 ASP A C 1
ATOM 2624 O O . ASP A 1 332 ? 21.695 -19.862 -1.054 1.00 61.22 332 ASP A O 1
ATOM 2628 N N . GLU A 1 333 ? 21.163 -17.726 -0.667 1.00 57.59 333 GLU A N 1
ATOM 2629 C CA . GLU A 1 333 ? 22.337 -17.471 0.173 1.00 57.59 333 GLU A CA 1
ATOM 2630 C C . GLU A 1 333 ? 22.002 -17.740 1.644 1.00 57.59 333 GLU A C 1
ATOM 2632 O O . GLU A 1 333 ? 21.094 -17.090 2.176 1.00 57.59 333 GLU A O 1
ATOM 2637 N N . PRO A 1 334 ? 22.718 -18.658 2.322 1.00 51.22 334 PRO A N 1
ATOM 2638 C CA . PRO A 1 334 ? 22.600 -18.818 3.762 1.00 51.22 334 PRO A CA 1
ATOM 2639 C C . PRO A 1 334 ? 23.209 -17.586 4.439 1.00 51.22 334 PRO A C 1
ATOM 2641 O O . PRO A 1 334 ? 24.427 -17.462 4.557 1.00 51.22 334 PRO A O 1
ATOM 2644 N N . GLU A 1 335 ? 22.365 -16.654 4.876 1.00 55.38 335 GLU A N 1
ATOM 2645 C CA . GLU A 1 335 ? 22.794 -15.626 5.822 1.00 55.38 335 GLU A CA 1
ATOM 2646 C C . GLU A 1 335 ? 22.917 -16.283 7.206 1.00 55.38 335 GLU A C 1
ATOM 2648 O O . GLU A 1 335 ? 21.989 -16.949 7.669 1.00 55.38 335 GLU A O 1
ATOM 2653 N N . GLU A 1 336 ? 24.074 -16.137 7.866 1.00 50.09 336 GLU A N 1
ATOM 2654 C CA . GLU A 1 336 ? 24.274 -16.653 9.224 1.00 50.09 336 GLU A CA 1
ATOM 2655 C C . GLU A 1 336 ? 23.238 -16.028 10.166 1.00 50.09 336 GLU A C 1
ATOM 2657 O O . GLU A 1 336 ? 23.359 -14.871 10.581 1.00 50.09 336 GLU A O 1
ATOM 2662 N N . MET A 1 337 ? 22.212 -16.802 10.534 1.00 49.25 337 MET A N 1
ATOM 2663 C CA . MET A 1 337 ? 21.328 -16.406 11.618 1.00 49.25 337 MET A CA 1
ATOM 2664 C C . MET A 1 337 ? 22.153 -16.374 12.911 1.00 49.25 337 MET A C 1
ATOM 2666 O O . MET A 1 337 ? 22.705 -17.407 13.303 1.00 49.25 337 MET A O 1
ATOM 2670 N N . PRO A 1 338 ? 22.240 -15.236 13.623 1.00 50.59 338 PRO A N 1
ATOM 2671 C CA . PRO A 1 338 ? 22.833 -15.238 14.952 1.00 50.59 338 PRO A CA 1
ATOM 2672 C C . PRO A 1 338 ? 22.039 -16.208 15.836 1.00 50.59 338 PRO A C 1
ATOM 2674 O O . PRO A 1 338 ? 20.813 -16.225 15.757 1.00 50.59 338 PRO A O 1
ATOM 2677 N N . ASN A 1 339 ? 22.728 -17.005 16.664 1.00 43.19 339 ASN A N 1
ATOM 2678 C CA . ASN A 1 339 ? 22.132 -17.984 17.585 1.00 43.19 339 ASN A CA 1
ATOM 2679 C C . ASN A 1 339 ? 21.050 -17.334 18.474 1.00 43.19 339 ASN A C 1
ATOM 2681 O O . ASN A 1 339 ? 21.314 -16.844 19.575 1.00 43.19 339 ASN A O 1
ATOM 2685 N N . HIS A 1 340 ? 19.817 -17.313 17.985 1.00 45.97 340 HIS A N 1
ATOM 2686 C CA . HIS A 1 340 ? 18.635 -16.860 18.691 1.00 45.97 340 HIS A CA 1
ATOM 2687 C C . HIS A 1 340 ? 17.477 -17.751 18.267 1.00 45.97 340 HIS A C 1
ATOM 2689 O O . HIS A 1 340 ? 17.007 -17.713 17.133 1.00 45.97 340 HIS A O 1
ATOM 2695 N N . THR A 1 341 ? 17.020 -18.579 19.199 1.00 38.31 341 THR A N 1
ATOM 2696 C CA . THR A 1 341 ? 15.774 -19.331 19.074 1.00 38.31 341 THR A CA 1
ATOM 2697 C C . THR A 1 341 ? 14.612 -18.352 18.968 1.00 38.31 341 THR A C 1
ATOM 2699 O O . THR A 1 341 ? 14.264 -17.678 19.940 1.00 38.31 341 THR A O 1
ATOM 2702 N N . MET A 1 342 ? 14.018 -18.265 17.779 1.00 39.19 342 MET A N 1
ATOM 2703 C CA . MET A 1 342 ? 12.799 -17.498 17.546 1.00 39.19 342 MET A CA 1
ATOM 2704 C C . MET A 1 342 ? 11.604 -18.261 18.143 1.00 39.19 342 MET A C 1
ATOM 2706 O O . MET A 1 342 ? 11.478 -19.464 17.913 1.00 39.19 342 MET A O 1
ATOM 2710 N N . PRO A 1 343 ? 10.717 -17.613 18.918 1.00 32.19 343 PRO A N 1
ATOM 2711 C CA . PRO A 1 343 ? 9.552 -18.288 19.472 1.00 32.19 343 PRO A CA 1
ATOM 2712 C C . PRO A 1 343 ? 8.546 -18.616 18.362 1.00 32.19 343 PRO A C 1
ATOM 2714 O O . PRO A 1 343 ? 8.111 -17.737 17.612 1.00 32.19 343 PRO A O 1
ATOM 2717 N N . THR A 1 344 ? 8.167 -19.889 18.279 1.00 27.44 344 THR A N 1
ATOM 2718 C CA . THR A 1 344 ? 7.146 -20.414 17.368 1.00 27.44 344 THR A CA 1
ATOM 2719 C C . THR A 1 344 ? 5.744 -20.056 17.860 1.00 27.44 344 THR A C 1
ATOM 2721 O O . THR A 1 344 ? 5.371 -20.426 18.973 1.00 27.44 344 THR A O 1
ATOM 2724 N N . PHE A 1 345 ? 4.936 -19.411 17.014 1.00 29.66 345 PHE A N 1
ATOM 2725 C CA . PHE A 1 345 ? 3.504 -19.198 17.256 1.00 29.66 345 PHE A CA 1
ATOM 2726 C C . PHE A 1 345 ? 2.652 -19.743 16.081 1.00 29.66 345 PHE A C 1
ATOM 2728 O O . PHE A 1 345 ? 2.884 -19.437 14.906 1.00 29.66 345 PHE A O 1
ATOM 2735 N N . LEU A 1 346 ? 1.662 -20.583 16.414 1.00 31.48 346 LEU A N 1
ATOM 2736 C CA . LEU A 1 346 ? 0.540 -21.059 15.572 1.00 31.48 346 LEU A CA 1
ATOM 2737 C C . LEU A 1 346 ? -0.658 -20.085 15.771 1.00 31.48 346 LEU A C 1
ATOM 2739 O O . LEU A 1 346 ? -0.730 -19.465 16.823 1.00 31.48 346 LEU A O 1
ATOM 2743 N N . ASP A 1 347 ? -1.637 -19.845 14.886 1.00 34.19 347 ASP A N 1
ATOM 2744 C CA . ASP A 1 347 ? -2.259 -20.658 13.835 1.00 34.19 347 ASP A CA 1
ATOM 2745 C C . ASP A 1 347 ? -3.134 -19.795 12.875 1.00 34.19 347 ASP A C 1
ATOM 2747 O O . ASP A 1 347 ? -3.740 -18.812 13.303 1.00 34.19 347 ASP A O 1
ATOM 2751 N N . SER A 1 348 ? -3.272 -20.203 11.604 1.00 39.88 348 SER A N 1
ATOM 2752 C CA . SER A 1 348 ? -4.511 -20.091 10.801 1.00 39.88 348 SER A CA 1
ATOM 2753 C C . SER A 1 348 ? -4.439 -21.068 9.610 1.00 39.88 348 SER A C 1
ATOM 2755 O O . SER A 1 348 ? -3.361 -21.318 9.063 1.00 39.88 348 SER A O 1
ATOM 2757 N N . THR A 1 349 ? -5.559 -21.713 9.269 1.00 50.59 349 THR A N 1
ATOM 2758 C CA . THR A 1 349 ? -5.567 -23.088 8.725 1.00 50.59 349 THR A CA 1
ATOM 2759 C C . THR A 1 349 ? -5.852 -23.254 7.228 1.00 50.59 349 THR A C 1
ATOM 2761 O O . THR A 1 349 ? -5.671 -24.356 6.727 1.00 50.59 349 THR A O 1
ATOM 2764 N N . GLU A 1 350 ? -6.184 -22.211 6.464 1.00 44.59 350 GLU A N 1
ATOM 2765 C CA . GLU A 1 350 ? -6.535 -22.382 5.033 1.00 44.59 350 GLU A CA 1
ATOM 2766 C C . GLU A 1 350 ? -5.507 -21.789 4.056 1.00 44.59 350 GLU A C 1
ATOM 2768 O O . GLU A 1 350 ? -5.247 -22.379 3.010 1.00 44.59 350 GLU A O 1
ATOM 2773 N N . ALA A 1 351 ? -4.798 -20.717 4.431 1.00 45.22 351 ALA A N 1
ATOM 2774 C CA . ALA A 1 351 ? -3.655 -20.208 3.657 1.00 45.22 351 ALA A CA 1
ATOM 2775 C C . ALA A 1 351 ? -2.458 -21.182 3.652 1.00 45.22 351 ALA A C 1
ATOM 2777 O O . ALA A 1 351 ? -1.552 -21.059 2.830 1.00 45.22 351 ALA A O 1
ATOM 2778 N N . LYS A 1 352 ? -2.453 -22.167 4.564 1.00 50.81 352 LYS A N 1
ATOM 2779 C CA . LYS A 1 352 ? -1.377 -23.150 4.722 1.00 50.81 352 LYS A CA 1
ATOM 2780 C C . LYS A 1 352 ? -1.260 -24.122 3.552 1.00 50.81 352 LYS A C 1
ATOM 2782 O O . LYS A 1 352 ? -0.142 -24.543 3.306 1.00 50.81 352 LYS A O 1
ATOM 2787 N N . ALA A 1 353 ? -2.337 -24.482 2.851 1.00 48.59 353 ALA A N 1
ATOM 2788 C CA . ALA A 1 353 ? -2.277 -25.524 1.818 1.00 48.59 353 ALA A CA 1
ATOM 2789 C C . ALA A 1 353 ? -1.621 -25.026 0.518 1.00 48.59 353 ALA A C 1
ATOM 2791 O O . ALA A 1 353 ? -0.677 -25.639 0.028 1.00 48.59 353 ALA A O 1
ATOM 2792 N N . GLU A 1 354 ? -2.059 -23.872 0.008 1.00 45.78 354 GLU A N 1
ATOM 2793 C CA . GLU A 1 354 ? -1.455 -23.248 -1.179 1.00 45.78 354 GLU A CA 1
ATOM 2794 C C . GLU A 1 354 ? -0.044 -22.724 -0.875 1.00 45.78 354 GLU A C 1
ATOM 2796 O O . GLU A 1 354 ? 0.874 -22.934 -1.665 1.00 45.78 354 GLU A O 1
ATOM 2801 N N . ALA A 1 355 ? 0.164 -22.127 0.308 1.00 50.22 355 ALA A N 1
ATOM 2802 C CA . ALA A 1 355 ? 1.501 -21.733 0.739 1.00 50.22 355 ALA A CA 1
ATOM 2803 C C . ALA A 1 355 ? 2.413 -22.952 0.940 1.00 50.22 355 ALA A C 1
ATOM 2805 O O . ALA A 1 355 ? 3.574 -22.873 0.582 1.00 50.22 355 ALA A O 1
ATOM 2806 N N . ALA A 1 356 ? 1.928 -24.093 1.449 1.00 50.56 356 ALA A N 1
ATOM 2807 C CA . ALA A 1 356 ? 2.740 -25.309 1.586 1.00 50.56 356 ALA A CA 1
ATOM 2808 C C . ALA A 1 356 ? 3.225 -25.863 0.241 1.00 50.56 356 ALA A C 1
ATOM 2810 O O . ALA A 1 356 ? 4.352 -26.350 0.162 1.00 50.56 356 ALA A O 1
ATOM 2811 N N . GLN A 1 357 ? 2.417 -25.741 -0.814 1.00 49.53 357 GLN A N 1
ATOM 2812 C CA . GLN A 1 357 ? 2.815 -26.142 -2.160 1.00 49.53 357 GLN A CA 1
ATOM 2813 C C . GLN A 1 357 ? 3.867 -25.186 -2.755 1.00 49.53 357 GLN A C 1
ATOM 2815 O O . GLN A 1 357 ? 4.830 -25.650 -3.357 1.00 49.53 357 GLN A O 1
ATOM 2820 N N . GLU A 1 358 ? 3.753 -23.872 -2.515 1.00 53.50 358 GLU A N 1
ATOM 2821 C CA . GLU A 1 358 ? 4.803 -22.889 -2.851 1.00 53.50 358 GLU A CA 1
ATOM 2822 C C . GLU A 1 358 ? 6.054 -22.995 -1.944 1.00 53.50 358 GLU A C 1
ATOM 2824 O O . GLU A 1 358 ? 7.147 -22.624 -2.359 1.00 53.50 358 GLU A O 1
ATOM 2829 N N . ARG A 1 359 ? 5.935 -23.519 -0.716 1.00 56.69 359 ARG A N 1
ATOM 2830 C CA . ARG A 1 359 ? 7.042 -23.662 0.258 1.00 56.69 359 ARG A CA 1
ATOM 2831 C C . ARG A 1 359 ? 8.035 -24.744 -0.127 1.00 56.69 359 ARG A C 1
ATOM 2833 O O . ARG A 1 359 ? 9.238 -24.538 -0.011 1.00 56.69 359 ARG A O 1
ATOM 2840 N N . GLN A 1 360 ? 7.544 -25.888 -0.606 1.00 53.53 360 GLN A N 1
ATOM 2841 C CA . GLN A 1 360 ? 8.410 -26.993 -1.036 1.00 53.53 360 GLN A CA 1
ATOM 2842 C C . GLN A 1 360 ? 9.291 -26.595 -2.233 1.00 53.53 360 GLN A C 1
ATOM 2844 O O . GLN A 1 360 ? 10.333 -27.194 -2.476 1.00 53.53 360 GLN A O 1
ATOM 2849 N N . ILE A 1 361 ? 8.862 -25.554 -2.946 1.00 53.31 361 ILE A N 1
ATOM 2850 C CA . ILE A 1 361 ? 9.503 -24.986 -4.121 1.00 53.31 361 ILE A CA 1
ATOM 2851 C C . ILE A 1 361 ? 10.677 -24.055 -3.731 1.00 53.31 361 ILE A C 1
ATOM 2853 O O . ILE A 1 361 ? 11.616 -23.939 -4.507 1.00 53.31 361 ILE A O 1
ATOM 2857 N N . LEU A 1 362 ? 10.693 -23.460 -2.527 1.00 61.03 362 LEU A N 1
ATOM 2858 C CA . LEU A 1 362 ? 11.699 -22.457 -2.126 1.00 61.03 362 LEU A CA 1
ATOM 2859 C C . LEU A 1 362 ? 12.947 -23.002 -1.422 1.00 61.03 362 LEU A C 1
ATOM 2861 O O . LEU A 1 362 ? 13.959 -22.320 -1.411 1.00 61.03 362 LEU A O 1
ATOM 2865 N N . GLY A 1 363 ? 12.892 -24.178 -0.792 1.00 66.94 363 GLY A N 1
ATOM 2866 C CA . GLY A 1 363 ? 14.047 -24.740 -0.071 1.00 66.94 363 GLY A CA 1
ATOM 2867 C C . GLY A 1 363 ? 14.492 -23.976 1.192 1.00 66.94 363 GLY A C 1
ATOM 2868 O O . GLY A 1 363 ? 15.480 -24.370 1.803 1.00 66.94 363 GLY A O 1
ATOM 2869 N N . VAL A 1 364 ? 13.759 -22.934 1.608 1.00 73.06 364 VAL A N 1
ATOM 2870 C CA . VAL A 1 364 ? 14.036 -22.087 2.785 1.00 73.06 364 VAL A CA 1
ATOM 2871 C C . VAL A 1 364 ? 13.004 -22.357 3.890 1.00 73.06 364 VAL A C 1
ATOM 2873 O O . VAL A 1 364 ? 11.820 -22.545 3.601 1.00 73.06 364 VAL A O 1
ATOM 2876 N N . SER A 1 365 ? 13.437 -22.379 5.156 1.00 80.88 365 SER A N 1
ATOM 2877 C CA . SER A 1 365 ? 12.546 -22.590 6.314 1.00 80.88 365 SER A CA 1
ATOM 2878 C C . SER A 1 365 ? 11.656 -21.373 6.622 1.00 80.88 365 SER A C 1
ATOM 2880 O O . SER A 1 365 ? 12.009 -20.234 6.305 1.00 80.88 365 SER A O 1
ATOM 2882 N N . ASP A 1 366 ? 10.509 -21.592 7.280 1.00 78.25 366 ASP A N 1
ATOM 2883 C CA . ASP A 1 366 ? 9.622 -20.501 7.722 1.00 78.25 366 ASP A CA 1
ATOM 2884 C C . ASP A 1 366 ? 10.359 -19.572 8.707 1.00 78.25 366 ASP A C 1
ATOM 2886 O O . ASP A 1 366 ? 10.218 -18.353 8.624 1.00 78.25 366 ASP A O 1
ATOM 2890 N N . GLU A 1 367 ? 11.182 -20.127 9.602 1.00 83.94 367 GLU A N 1
ATOM 2891 C CA . GLU A 1 367 ? 11.971 -19.372 10.580 1.00 83.94 367 GLU A CA 1
ATOM 2892 C C . GLU A 1 367 ? 12.978 -18.433 9.907 1.00 83.94 367 GLU A C 1
ATOM 2894 O O . GLU A 1 367 ? 13.132 -17.278 10.312 1.00 83.94 367 GLU A O 1
ATOM 2899 N N . GLU A 1 368 ? 13.634 -18.909 8.851 1.00 84.75 368 GLU A N 1
ATOM 2900 C CA . GLU A 1 368 ? 14.593 -18.120 8.087 1.00 84.75 368 GLU A CA 1
ATOM 2901 C C . GLU A 1 368 ? 13.901 -17.014 7.277 1.00 84.75 368 GLU A C 1
ATOM 2903 O O . GLU A 1 368 ? 14.349 -15.864 7.287 1.00 84.75 368 GLU A O 1
ATOM 2908 N N . LEU A 1 369 ? 12.767 -17.313 6.631 1.00 85.94 369 LEU A N 1
ATOM 2909 C CA . LEU A 1 369 ? 11.955 -16.295 5.956 1.00 85.94 369 LEU A CA 1
ATOM 2910 C C . LEU A 1 369 ? 11.484 -15.221 6.940 1.00 85.94 369 LEU A C 1
ATOM 2912 O O . LEU A 1 369 ? 11.594 -14.027 6.656 1.00 85.94 369 LEU A O 1
ATOM 2916 N N . GLU A 1 370 ? 10.985 -15.627 8.107 1.00 89.25 370 GLU A N 1
ATOM 2917 C CA . GLU A 1 370 ? 10.586 -14.712 9.174 1.00 89.25 370 GLU A CA 1
ATOM 2918 C C . GLU A 1 370 ? 11.732 -13.805 9.621 1.00 89.25 370 GLU A C 1
ATOM 2920 O O . GLU A 1 370 ? 11.521 -12.603 9.792 1.00 89.25 370 GLU A O 1
ATOM 2925 N N . TRP A 1 371 ? 12.936 -14.353 9.798 1.00 88.94 371 TRP A N 1
ATOM 2926 C CA . TRP A 1 371 ? 14.117 -13.583 10.180 1.00 88.94 371 TRP A CA 1
ATOM 2927 C C . TRP A 1 371 ? 14.533 -12.575 9.094 1.00 88.94 371 TRP A C 1
ATOM 2929 O O . TRP A 1 371 ? 14.834 -11.416 9.402 1.00 88.94 371 TRP A O 1
ATOM 2939 N N . ARG A 1 372 ? 14.465 -12.958 7.813 1.00 89.31 372 ARG A N 1
ATOM 2940 C CA . ARG A 1 372 ? 14.725 -12.049 6.679 1.00 89.31 372 ARG A CA 1
ATOM 2941 C C . ARG A 1 372 ? 13.717 -10.898 6.649 1.00 89.31 372 ARG A C 1
ATOM 2943 O O . ARG A 1 372 ? 14.105 -9.730 6.550 1.00 89.31 372 ARG A O 1
ATOM 2950 N N . PHE A 1 373 ? 12.425 -11.198 6.811 1.00 92.69 373 PHE A N 1
ATOM 2951 C CA . PHE A 1 373 ? 11.387 -10.170 6.933 1.00 92.69 373 PHE A CA 1
ATOM 2952 C C . PHE A 1 373 ? 11.634 -9.251 8.133 1.00 92.69 373 PHE A C 1
ATOM 2954 O O . PHE A 1 373 ? 11.568 -8.030 7.985 1.00 92.69 373 PHE A O 1
ATOM 2961 N N . ASP A 1 374 ? 11.945 -9.814 9.301 1.00 92.31 374 ASP A N 1
ATOM 2962 C CA . ASP A 1 374 ? 12.240 -9.070 10.528 1.00 92.31 374 ASP A CA 1
ATOM 2963 C C . ASP A 1 374 ? 13.404 -8.086 10.333 1.00 92.31 374 ASP A C 1
ATOM 2965 O O . ASP A 1 374 ? 13.292 -6.909 10.685 1.00 92.31 374 ASP A O 1
ATOM 2969 N N . THR A 1 375 ? 14.478 -8.530 9.679 1.00 91.44 375 THR A N 1
ATOM 2970 C CA . THR A 1 375 ? 15.647 -7.702 9.352 1.00 91.44 375 THR A CA 1
ATOM 2971 C C . THR A 1 375 ? 15.276 -6.519 8.457 1.00 91.44 375 THR A C 1
ATOM 2973 O O . THR A 1 375 ? 15.655 -5.375 8.739 1.00 91.44 375 THR A O 1
ATOM 2976 N N . VAL A 1 376 ? 14.483 -6.753 7.406 1.00 92.06 376 VAL A N 1
ATOM 2977 C CA . VAL A 1 376 ? 14.018 -5.672 6.523 1.00 92.06 376 VAL A CA 1
ATOM 2978 C C . VAL A 1 376 ? 13.088 -4.706 7.259 1.00 92.06 376 VAL A C 1
ATOM 2980 O O . VAL A 1 376 ? 13.233 -3.490 7.107 1.00 92.06 376 VAL A O 1
ATOM 2983 N N . ILE A 1 377 ? 12.165 -5.213 8.081 1.00 93.06 377 ILE A N 1
ATOM 2984 C CA . ILE A 1 377 ? 11.249 -4.381 8.874 1.00 93.06 377 ILE A CA 1
ATOM 2985 C C . ILE A 1 377 ? 12.042 -3.488 9.835 1.00 93.06 377 ILE A C 1
ATOM 2987 O O . ILE A 1 377 ? 11.820 -2.276 9.856 1.00 93.06 377 ILE A O 1
ATOM 2991 N N . LYS A 1 378 ? 13.009 -4.045 10.576 1.00 92.69 378 LYS A N 1
ATOM 2992 C CA . LYS A 1 378 ? 13.879 -3.284 11.489 1.00 92.69 378 LYS A CA 1
ATOM 2993 C C . LYS A 1 378 ? 14.614 -2.162 10.765 1.00 92.69 378 LYS A C 1
ATOM 2995 O O . LYS A 1 378 ? 14.560 -1.014 11.208 1.00 92.69 378 LYS A O 1
ATOM 3000 N N . ARG A 1 379 ? 15.240 -2.471 9.623 1.00 91.00 379 ARG A N 1
ATOM 3001 C CA . ARG A 1 379 ? 15.947 -1.479 8.797 1.00 91.00 379 ARG A CA 1
ATOM 3002 C C . ARG A 1 379 ? 15.003 -0.368 8.336 1.00 91.00 379 ARG A C 1
ATOM 3004 O O . ARG A 1 379 ? 15.336 0.810 8.443 1.00 91.00 379 ARG A O 1
ATOM 3011 N N . HIS A 1 380 ? 13.808 -0.728 7.871 1.00 90.19 380 HIS A N 1
ATOM 3012 C CA . HIS A 1 380 ? 12.802 0.237 7.433 1.00 90.19 380 HIS A CA 1
ATOM 3013 C C . HIS A 1 380 ? 12.326 1.149 8.574 1.00 90.19 380 HIS A C 1
ATOM 3015 O O . HIS A 1 380 ? 12.211 2.363 8.393 1.00 90.19 380 HIS A O 1
ATOM 3021 N N . LEU A 1 381 ? 12.064 0.584 9.754 1.00 88.75 381 LEU A N 1
ATOM 3022 C CA . LEU A 1 381 ? 11.629 1.335 10.931 1.00 88.75 381 LEU A CA 1
ATOM 3023 C C . LEU A 1 381 ? 12.713 2.281 11.441 1.00 88.75 381 LEU A C 1
ATOM 3025 O O . LEU A 1 381 ? 12.417 3.436 11.746 1.00 88.75 381 LEU A O 1
ATOM 3029 N N . GLN A 1 382 ? 13.963 1.819 11.498 1.00 88.69 382 GLN A N 1
ATOM 3030 C CA . GLN A 1 382 ? 15.103 2.660 11.847 1.00 88.69 382 GLN A CA 1
ATOM 3031 C C . GLN A 1 382 ? 15.218 3.837 10.875 1.00 88.69 382 GLN A C 1
ATOM 3033 O O . GLN A 1 382 ? 15.225 4.992 11.301 1.00 88.69 382 GLN A O 1
ATOM 3038 N N . ARG A 1 383 ? 15.186 3.559 9.569 1.00 85.94 383 ARG A N 1
ATOM 3039 C CA . ARG A 1 383 ? 15.290 4.598 8.544 1.00 85.94 383 ARG A CA 1
ATOM 3040 C C . ARG A 1 383 ? 14.133 5.595 8.586 1.00 85.94 383 ARG A C 1
ATOM 3042 O O . ARG A 1 383 ? 14.326 6.792 8.398 1.00 85.94 383 ARG A O 1
ATOM 3049 N N . SER A 1 384 ? 12.924 5.119 8.867 1.00 83.25 384 SER A N 1
ATOM 3050 C CA . SER A 1 384 ? 11.745 5.979 9.014 1.00 83.25 384 SER A CA 1
ATOM 3051 C C . SER A 1 384 ? 11.869 6.928 10.209 1.00 83.25 384 SER A C 1
ATOM 3053 O O . SER A 1 384 ? 11.467 8.086 10.106 1.00 83.25 384 SER A O 1
ATOM 3055 N N . LYS A 1 385 ? 12.463 6.473 11.323 1.00 82.50 385 LYS A N 1
ATOM 3056 C CA . LYS A 1 385 ? 12.756 7.325 12.488 1.00 82.50 385 LYS A CA 1
ATOM 3057 C C . LYS A 1 385 ? 13.802 8.392 12.165 1.00 82.50 385 LYS A C 1
ATOM 3059 O O . LYS A 1 385 ? 13.608 9.548 12.527 1.00 82.50 385 LYS A O 1
ATOM 3064 N N . GLU A 1 386 ? 14.870 8.029 11.456 1.00 83.62 386 GLU A N 1
ATOM 3065 C CA . GLU A 1 386 ? 15.900 8.980 11.007 1.00 83.62 386 GLU A CA 1
ATOM 3066 C C . GLU A 1 386 ? 15.292 10.095 10.146 1.00 83.62 386 GLU A C 1
ATOM 3068 O O . GLU A 1 386 ? 15.473 11.276 10.437 1.00 83.62 386 GLU A O 1
ATOM 3073 N N . LEU A 1 387 ? 14.472 9.728 9.156 1.00 77.75 387 LEU A N 1
ATOM 3074 C CA . LEU A 1 387 ? 13.799 10.687 8.276 1.00 77.75 387 LEU A CA 1
ATOM 3075 C C . LEU A 1 387 ? 12.844 11.620 9.029 1.00 77.75 387 LEU A C 1
ATOM 3077 O O . LEU A 1 387 ? 12.754 12.802 8.705 1.00 77.75 387 LEU A O 1
ATOM 3081 N N . LEU A 1 388 ? 12.123 11.111 10.031 1.00 75.25 388 LEU A N 1
ATOM 3082 C CA . LEU A 1 388 ? 11.263 11.942 10.876 1.00 75.25 388 LEU A CA 1
ATOM 3083 C C . LEU A 1 388 ? 12.066 12.974 11.675 1.00 75.25 388 LEU A C 1
ATOM 3085 O O . LEU A 1 388 ? 11.646 14.129 11.768 1.00 75.25 388 LEU A O 1
ATOM 3089 N N . ASN A 1 389 ? 13.223 12.583 12.211 1.00 76.44 389 ASN A N 1
ATOM 3090 C CA . ASN A 1 389 ? 14.098 13.488 12.954 1.00 76.44 389 ASN A CA 1
ATOM 3091 C C . ASN A 1 389 ? 14.653 14.595 12.044 1.00 76.44 389 ASN A C 1
ATOM 3093 O O . ASN A 1 389 ? 14.565 15.772 12.393 1.00 76.44 389 ASN A O 1
ATOM 3097 N N . GLU A 1 390 ? 15.110 14.246 10.838 1.00 74.50 390 GLU A N 1
ATOM 3098 C CA . GLU A 1 390 ? 15.562 15.219 9.832 1.00 74.50 390 GLU A CA 1
ATOM 3099 C C . GLU A 1 390 ? 14.455 16.220 9.449 1.00 74.50 390 GLU A C 1
ATOM 3101 O O . GLU A 1 390 ? 14.692 17.427 9.300 1.00 74.50 390 GLU A O 1
ATOM 3106 N N . VAL A 1 391 ? 13.215 15.736 9.293 1.00 67.56 391 VAL A N 1
ATOM 3107 C CA . VAL A 1 391 ? 12.051 16.588 9.012 1.00 67.56 391 VAL A CA 1
ATOM 3108 C C . VAL A 1 391 ? 11.749 17.507 10.186 1.00 67.56 391 VAL A C 1
ATOM 3110 O O . VAL A 1 391 ? 11.500 18.690 9.957 1.00 67.56 391 VAL A O 1
ATOM 3113 N N . SER A 1 392 ? 11.779 16.999 11.419 1.00 66.31 392 SER A N 1
ATOM 3114 C CA . SER A 1 392 ? 11.540 17.792 12.628 1.00 66.31 392 SER A CA 1
ATOM 3115 C C . SER A 1 392 ? 12.515 18.968 12.711 1.00 66.31 392 SER A C 1
ATOM 3117 O O . SER A 1 392 ? 12.089 20.118 12.801 1.00 66.31 392 SER A O 1
ATOM 3119 N N . GLU A 1 393 ? 13.814 18.721 12.533 1.00 67.69 393 GLU A N 1
ATOM 3120 C CA . GLU A 1 393 ? 14.830 19.782 12.516 1.00 67.69 393 GLU A CA 1
ATOM 3121 C C . GLU A 1 393 ? 14.601 20.805 11.396 1.00 67.69 393 GLU A C 1
ATOM 3123 O O . GLU A 1 393 ? 14.754 22.014 11.588 1.00 67.69 393 GLU A O 1
ATOM 3128 N N . THR A 1 394 ? 14.198 20.339 10.214 1.00 68.75 394 THR A N 1
ATOM 3129 C CA . THR A 1 394 ? 13.903 21.214 9.073 1.00 68.75 394 THR A CA 1
ATOM 3130 C C . THR A 1 394 ? 12.653 22.066 9.322 1.00 68.75 394 THR A C 1
ATOM 3132 O O . THR A 1 394 ? 12.629 23.251 8.981 1.00 68.75 394 THR A O 1
ATOM 3135 N N . GLN A 1 395 ? 11.615 21.495 9.941 1.00 65.75 395 GLN A N 1
ATOM 3136 C CA . GLN A 1 395 ? 10.393 22.205 10.326 1.00 65.75 395 GLN A CA 1
ATOM 3137 C C . GLN A 1 395 ? 10.656 23.238 11.423 1.00 65.75 395 GLN A C 1
ATOM 3139 O O . GLN A 1 395 ? 10.112 24.340 11.341 1.00 65.75 395 GLN A O 1
ATOM 3144 N N . VAL A 1 396 ? 11.514 22.918 12.397 1.00 69.00 396 VAL A N 1
ATOM 3145 C CA . VAL A 1 396 ? 11.977 23.861 13.427 1.00 69.00 396 VAL A CA 1
ATOM 3146 C C . VAL A 1 396 ? 12.677 25.049 12.765 1.00 69.00 396 VAL A C 1
ATOM 3148 O O . VAL A 1 396 ? 12.223 26.179 12.926 1.00 69.00 396 VAL A O 1
ATOM 3151 N N . LYS A 1 397 ? 13.668 24.804 11.896 1.00 74.19 397 LYS A N 1
ATOM 3152 C CA . LYS A 1 397 ? 14.370 25.867 11.146 1.00 74.19 397 LYS A CA 1
ATOM 3153 C C . LYS A 1 397 ? 13.425 26.715 10.288 1.00 74.19 397 LYS A C 1
ATOM 3155 O O . LYS A 1 397 ? 13.618 27.923 10.141 1.00 74.19 397 LYS A O 1
ATOM 3160 N N . LYS A 1 398 ? 12.397 26.099 9.690 1.00 74.06 398 LYS A N 1
ATOM 3161 C CA . LYS A 1 398 ? 11.390 26.815 8.892 1.00 74.06 398 LYS A CA 1
ATOM 3162 C C . LYS A 1 398 ? 10.512 27.718 9.764 1.00 74.06 398 LYS A C 1
ATOM 3164 O O . LYS A 1 398 ? 10.328 28.876 9.394 1.00 74.06 398 LYS A O 1
ATOM 3169 N N . ARG A 1 399 ? 10.026 27.225 10.910 1.00 68.88 399 ARG A N 1
ATOM 3170 C CA . ARG A 1 399 ? 9.254 28.025 11.879 1.00 68.88 399 ARG A CA 1
ATOM 3171 C C . ARG A 1 399 ? 10.065 29.194 12.420 1.00 68.88 399 ARG A C 1
ATOM 3173 O O . ARG A 1 399 ? 9.583 30.316 12.391 1.00 68.88 399 ARG A O 1
ATOM 3180 N N . GLU A 1 400 ? 11.317 28.963 12.806 1.00 79.25 400 GLU A N 1
ATOM 3181 C CA . GLU A 1 400 ? 12.218 30.029 13.264 1.00 79.25 400 GLU A CA 1
ATOM 3182 C C . GLU A 1 400 ? 12.394 31.125 12.202 1.00 79.25 400 GLU A C 1
ATOM 3184 O O . GLU A 1 400 ? 12.421 32.318 12.514 1.00 79.25 400 GLU A O 1
ATOM 3189 N N . LYS A 1 401 ? 12.473 30.737 10.923 1.00 83.75 401 LYS A N 1
ATOM 3190 C CA . LYS A 1 401 ? 12.583 31.675 9.801 1.00 83.75 401 LYS A CA 1
ATOM 3191 C C . LYS A 1 401 ? 11.289 32.459 9.557 1.00 83.75 401 LYS A C 1
ATOM 3193 O O . LYS A 1 401 ? 11.371 33.649 9.253 1.00 83.75 401 LYS A O 1
ATOM 3198 N N . GLU A 1 402 ? 10.128 31.816 9.671 1.00 77.38 402 GLU A N 1
ATOM 3199 C CA . GLU A 1 402 ? 8.809 32.461 9.566 1.00 77.38 402 GLU A CA 1
ATOM 3200 C C . GLU A 1 402 ? 8.591 33.449 10.723 1.00 77.38 402 GLU A C 1
ATOM 3202 O O . GLU A 1 402 ? 8.326 34.624 10.471 1.00 77.38 402 GLU A O 1
ATOM 3207 N N . GLU A 1 403 ? 8.854 33.044 11.968 1.00 82.94 403 GLU A N 1
ATOM 3208 C CA . GLU A 1 403 ? 8.777 33.918 13.149 1.00 82.94 403 GLU A CA 1
ATOM 3209 C C . GLU A 1 403 ? 9.751 35.105 13.057 1.00 82.94 403 GLU A C 1
ATOM 3211 O O . GLU A 1 403 ? 9.416 36.241 13.404 1.00 82.94 403 GLU A O 1
ATOM 3216 N N . ALA A 1 404 ? 10.969 34.883 12.552 1.00 85.31 404 ALA A N 1
ATOM 3217 C CA . ALA A 1 404 ? 11.923 35.962 12.316 1.00 85.31 404 ALA A CA 1
ATOM 3218 C C . ALA A 1 404 ? 11.443 36.941 11.230 1.00 85.31 404 ALA A C 1
ATOM 3220 O O . ALA A 1 404 ? 11.741 38.138 11.308 1.00 85.31 404 ALA A O 1
ATOM 3221 N N . MET A 1 405 ? 10.716 36.455 10.220 1.00 85.19 405 MET A N 1
ATOM 3222 C CA . MET A 1 405 ? 10.138 37.283 9.162 1.00 85.19 405 MET A CA 1
ATOM 3223 C C . MET A 1 405 ? 8.973 38.124 9.697 1.00 85.19 405 MET A C 1
ATOM 3225 O O . MET A 1 405 ? 8.973 39.339 9.493 1.00 85.19 405 MET A O 1
ATOM 3229 N N . GLU A 1 406 ? 8.063 37.523 10.466 1.00 86.06 406 GLU A N 1
ATOM 3230 C CA . GLU A 1 406 ? 6.954 38.225 11.126 1.00 86.06 406 GLU A CA 1
ATOM 3231 C C . GLU A 1 406 ? 7.464 39.304 12.090 1.00 86.06 406 GLU A C 1
ATOM 3233 O O . GLU A 1 406 ? 7.029 40.455 12.023 1.00 86.06 406 GLU A O 1
ATOM 3238 N N . ARG A 1 407 ? 8.483 39.000 12.909 1.00 88.75 407 ARG A N 1
ATOM 3239 C CA . ARG A 1 407 ? 9.128 39.998 13.785 1.00 88.75 407 ARG A CA 1
ATOM 3240 C C . ARG A 1 407 ? 9.726 41.170 13.000 1.00 88.75 407 ARG A C 1
ATOM 3242 O O . ARG A 1 407 ? 9.732 42.301 13.489 1.00 88.75 407 ARG A O 1
ATOM 3249 N N . ARG A 1 408 ? 10.260 40.931 11.795 1.00 88.31 408 ARG A N 1
ATOM 3250 C CA . ARG A 1 408 ? 10.798 41.991 10.919 1.00 88.31 408 ARG A CA 1
ATOM 3251 C C . ARG A 1 408 ? 9.686 42.832 10.295 1.00 88.31 408 ARG A C 1
ATOM 3253 O O . ARG A 1 408 ? 9.844 44.051 10.213 1.00 88.31 408 ARG A O 1
ATOM 3260 N N . GLU A 1 409 ? 8.582 42.219 9.877 1.00 86.12 409 GLU A N 1
ATOM 3261 C CA . GLU A 1 409 ? 7.411 42.943 9.373 1.00 86.12 409 GLU A CA 1
ATOM 3262 C C . GLU A 1 409 ? 6.752 43.793 10.457 1.00 86.12 409 GLU A C 1
ATOM 3264 O O . GLU A 1 409 ? 6.445 44.959 10.211 1.00 86.12 409 GLU A O 1
ATOM 3269 N N . GLN A 1 410 ? 6.608 43.259 11.669 1.00 86.69 410 GLN A N 1
ATOM 3270 C CA . GLN A 1 410 ? 6.045 43.987 12.801 1.00 86.69 410 GLN A CA 1
ATOM 3271 C C . GLN A 1 410 ? 6.891 45.220 13.148 1.00 86.69 410 GLN A C 1
ATOM 3273 O O . GLN A 1 410 ? 6.364 46.330 13.197 1.00 86.69 410 GLN A O 1
ATOM 3278 N N . LYS A 1 411 ? 8.223 45.072 13.225 1.00 88.56 411 LYS A N 1
ATOM 3279 C CA . LYS A 1 411 ? 9.147 46.209 13.405 1.00 88.56 411 LYS A CA 1
ATOM 3280 C C . LYS A 1 411 ? 9.069 47.239 12.272 1.00 88.56 411 LYS A C 1
ATOM 3282 O O . LYS A 1 411 ? 9.214 48.435 12.518 1.00 88.56 411 LYS A O 1
ATOM 3287 N N . ARG A 1 412 ? 8.860 46.805 11.021 1.00 85.81 412 ARG A N 1
ATOM 3288 C CA . ARG A 1 412 ? 8.662 47.719 9.880 1.00 85.81 412 ARG A CA 1
ATOM 3289 C C . ARG A 1 412 ? 7.358 48.507 10.006 1.00 85.81 412 ARG A C 1
ATOM 3291 O O . ARG A 1 412 ? 7.385 49.714 9.779 1.00 85.81 412 ARG A O 1
ATOM 3298 N N . ARG A 1 413 ? 6.258 47.855 10.397 1.00 85.69 413 ARG A N 1
ATOM 3299 C CA . ARG A 1 413 ? 4.958 48.509 10.629 1.00 85.69 413 ARG A CA 1
ATOM 3300 C C . ARG A 1 413 ? 5.036 49.523 11.771 1.00 85.69 413 ARG A C 1
ATOM 3302 O O . ARG A 1 413 ? 4.579 50.647 11.608 1.00 85.69 413 ARG A O 1
ATOM 3309 N N . GLU A 1 414 ? 5.696 49.176 12.874 1.00 85.06 414 GLU A N 1
ATOM 3310 C CA . GLU A 1 414 ? 5.923 50.090 14.005 1.00 85.06 414 GLU A CA 1
ATOM 3311 C C . GLU A 1 414 ? 6.773 51.310 13.613 1.00 85.06 414 GLU A C 1
ATOM 3313 O O . GLU A 1 414 ? 6.470 52.434 14.009 1.00 85.06 414 GLU A O 1
ATOM 3318 N N . MET A 1 415 ? 7.814 51.124 12.791 1.00 80.00 415 MET A N 1
ATOM 3319 C CA . MET A 1 415 ? 8.614 52.241 12.272 1.00 80.00 415 MET A CA 1
ATOM 3320 C C . MET A 1 415 ? 7.842 53.143 11.307 1.00 80.00 415 MET A C 1
ATOM 3322 O O . MET A 1 415 ? 8.069 54.351 11.308 1.00 80.00 415 MET A O 1
ATOM 3326 N N . GLN A 1 416 ? 6.957 52.583 10.481 1.00 77.38 416 GLN A N 1
ATOM 3327 C CA . GLN A 1 416 ? 6.095 53.370 9.595 1.00 77.38 416 GLN A CA 1
ATOM 3328 C C . GLN A 1 416 ? 5.070 54.178 10.395 1.00 77.38 416 GLN A C 1
ATOM 3330 O O . GLN A 1 416 ? 4.879 55.354 10.110 1.00 77.38 416 GLN A O 1
ATOM 3335 N N . HIS A 1 417 ? 4.500 53.592 11.450 1.00 75.31 417 HIS A N 1
ATOM 3336 C CA . HIS A 1 417 ? 3.544 54.267 12.328 1.00 75.31 417 HIS A CA 1
ATOM 3337 C C . HIS A 1 417 ? 4.184 55.343 13.225 1.00 75.31 417 HIS A C 1
ATOM 3339 O O . HIS A 1 417 ? 3.493 56.232 13.700 1.00 75.31 417 HIS A O 1
ATOM 3345 N N . ARG A 1 418 ? 5.501 55.280 13.467 1.00 71.06 418 ARG A N 1
ATOM 3346 C CA . ARG A 1 418 ? 6.266 56.336 14.160 1.00 71.06 418 ARG A CA 1
ATOM 3347 C C . ARG A 1 418 ? 6.695 57.497 13.257 1.00 71.06 418 ARG A C 1
ATOM 3349 O O . ARG A 1 418 ? 7.193 58.493 13.772 1.00 71.06 418 ARG A O 1
ATOM 3356 N N . LYS A 1 419 ? 6.612 57.331 11.933 1.00 66.06 419 LYS A N 1
ATOM 3357 C CA . LYS A 1 419 ? 6.997 58.346 10.936 1.00 66.06 419 LYS A CA 1
ATOM 3358 C C . LYS A 1 419 ? 5.803 59.100 10.338 1.00 66.06 419 LYS A C 1
ATOM 3360 O O . LYS A 1 419 ? 6.035 60.121 9.697 1.00 66.06 419 LYS A O 1
ATOM 3365 N N . ALA A 1 420 ? 4.591 58.576 10.507 1.00 56.94 420 ALA A N 1
ATOM 3366 C CA . ALA A 1 420 ? 3.329 59.286 10.304 1.00 56.94 420 ALA A CA 1
ATOM 3367 C C . ALA A 1 420 ? 2.922 59.956 11.619 1.00 56.94 420 ALA A C 1
ATOM 3369 O O . ALA A 1 420 ? 2.339 61.057 11.544 1.00 56.94 420 ALA A O 1
#

Radius of gyration: 24.09 Å; Cα contacts (8 Å, |Δi|>4): 603; chains: 1; bounding box: 54×86×70 Å

Secondary structure (DSSP, 8-state):
----PPPPPP------HHHHHHHHHHHHHHTT-SEEEEEEETTSTTTT--HHHHHHHHHHHHHHTTTSSS--EEEEEEE-GGGS-GGGHHHHHHHHHTT--SEEEEE-GGGSTTHHHHHHHHHHHHHHTTTT-SSEEEEEE-STTSSHHHHHHHHHHHHSTT--TTSSPP-SSTT---SPPPPEEEETTTTEEEEEPPP---S---SHHHHHHHHHHHHHTT-S-GGGS-HHHHHHHHHHHHHHH-SSS-SGGGGGS-TT--S-SS-----HHHHHHHHHHHHT-B-TTS-B-HHHHHHHHHHHHTTSS-----------EEETTTEEEETTS-----S--PPP----SSHHHHHHHHHHHH---HHHHHHHHHHHHHHHHHHHHHHHHHHHHHHHHHHHHHHHHHHHHHHHHHHHHTT-

InterPro domains:
  IPR006073 GTP binding domain [PF01926] (138-209)
  IPR023179 GTP-binding protein, orthogonal bundle domain superfamily [G3DSA:1.10.1580.10] (210-308)
  IPR027417 P-loop containing nucleoside triphosphate hydrolase [G3DSA:3.40.50.300] (23-204)
  IPR027417 P-loop containing nucleoside triphosphate hydrolase [SSF52540] (22-203)
  IPR027417 P-loop containing nucleoside triphosphate hydrolase [SSF52540] (136-306)

Mean predicted aligned error: 10.28 Å

Foldseek 3Di:
DQFDADDFDPQDFDQDPLLVVCLVCVLVLLVPAQEEEEFDALLCRQLQDAVSVVVSLVCSLVVVPPPAFAHNAYEYEHEPCVLWDLLLPVLLLVLVVVVDPHHYAYYYLVVLPSLVVVLVVQLVRCVVRVVRDLEHEYEYATFFLSCRLSSQLSLQCVADPPRHSCPDPDDLAACPCSDFDDWAFRHDVPTYIYIYGRYHDRSDQFDDPSSSLSSLLCVLSSSHGPVVDQLLSNLLNVLSVQCQFAVPFRQCLCLLDAPVDNDSPDDRDNDSVVVLQSNQVNVVQADPPRHRPSSVSSVVSSCVSNVNNDDDDPRDDQTQFAIRSQQTDGLPDDDDDDPDDDDDDDDDDDSCPSSVVSVVRRPDDSVRSSVSSNVSSVVSVVVVVVRVVVVVVVVVVVVVVVVVVVVVVVVVVVVVVVVD

Solvent-accessible surface area (backbone atoms only — not comparable to full-atom values): 23747 Å² total; per-residue (Å²): 132,85,68,66,86,60,88,67,62,79,57,69,87,70,74,56,70,56,39,54,51,47,63,70,45,39,67,67,53,55,74,69,41,29,31,41,39,36,33,30,34,44,42,33,67,59,79,60,60,42,70,74,55,49,57,51,53,51,49,46,54,64,63,47,76,80,77,58,78,56,62,79,45,51,37,40,33,31,21,49,43,85,75,37,73,62,57,52,52,62,31,40,51,57,30,46,56,77,78,40,99,52,51,75,45,74,23,30,66,92,71,52,72,47,49,54,61,58,47,48,53,55,44,50,54,35,57,75,35,46,90,61,32,92,54,38,30,32,38,43,44,33,40,22,61,33,42,63,55,52,45,50,15,49,42,19,38,72,37,27,90,90,44,63,70,61,78,49,88,77,68,77,60,43,66,71,49,61,54,69,46,74,80,37,74,30,25,70,82,56,41,30,34,31,34,51,47,36,36,43,59,63,90,68,65,75,65,72,69,66,9,14,49,50,40,50,56,41,46,68,58,29,43,43,62,67,92,71,60,58,41,52,58,50,33,35,48,48,52,34,51,42,41,56,24,12,72,91,47,41,64,64,48,74,73,54,34,53,98,91,41,96,58,65,75,57,78,93,72,84,49,52,66,61,52,24,45,52,39,5,60,75,70,67,35,61,44,87,92,75,42,64,31,37,60,63,31,17,42,48,54,47,37,34,77,64,66,74,66,60,78,97,69,85,65,76,61,67,67,47,20,50,49,61,77,62,39,81,51,63,64,86,56,87,71,85,74,71,98,65,90,75,87,87,82,87,88,76,84,71,71,48,60,65,21,50,62,51,38,74,63,61,83,61,54,66,69,58,50,18,50,54,41,36,53,50,50,52,54,50,53,53,51,52,52,53,51,50,52,56,47,51,56,50,51,50,56,49,50,56,52,48,54,53,48,51,54,50,52,50,54,48,52,53,53,52,64,73,72,109